Protein AF-A0A0C1HHH8-F1 (afdb_monomer)

Nearest PDB structures (foldseek):
  6yx5-assembly1_B  TM=6.871E-01  e=3.530E-04  Legionella pneumophila
  6m6u-assembly1_I  TM=4.914E-01  e=7.903E+00  Shewanella oneidensis MR-1
  1ylm-assembly1_B  TM=3.741E-01  e=4.665E+00  Bacillus subtilis subsp. subtilis str. 168

Foldseek 3Di:
DKWWDCVLQVLDAQLDATADFAADADDDPVLLVVVVVVQVVVQVVQVVVQQDFPLLALDPVCLVVVNDDPDGFNGYHHWGLNDPLPTQNGQCRNVPQDGRRYHLLQLLCCLQADPVRHHNCVVRVCSNLGSLRIGDDDDDVVRVVSNNVNNVVQQQPDDPDPDGSLLCVLQPRCVVVLLVQAPLPLVDLVLFQDWDQLCRPQNVVLVSLLSSLCSVVVPPRNHSLVSLVVCCVVLLADPLLSVLSVLSNVLSSVLQNVQCVLSVHNGGTEGLDCAVVVVPPVVVVSVHHYDDPVNLVVVLSSQQQVNLVSVLSVCCSVPPSCSRNPDSSGDPQLQSQLSSCRSSVNNVSSVVSVVVNCVVPVVPVPRPD

Secondary structure (DSSP, 8-state):
-EEEHHHHTT---TT-EE-EEEE-SS--HHHHHHHHHHHHHHHHHHHTTT-S-GGGGT-HHHHTTT----SS---SEEPPSSSTTT---STTTTSSS--SEE-HHHHHHTTSB-TTS-BGGGT-SSHHHHHTSEEE-SS-HHHHHHHHHHHHHHHTSEETTTEEHHHHHHHTTTHHHHHHHT---TT-GGGTTPPEEIIIIIIHHHHHHHHHHHHHTT----SHHHHHHHHHHTTSS-HHHHHHHHHHHHHHHHHHHHHHHHHTSS--EEESSTTTTT---HHHHHHTEEPPHHHHHHHHHHHHHHHHHHHHHHHHHTT-TTHHHH--S----HHHHHHHHHHTT-HHHHHHHHHHHHHH-TT-TTTT-

pLDDT: mean 92.24, std 8.14, range [39.5, 98.56]

Mean predicted aligned error: 5.07 Å

Radius of gyration: 22.56 Å; Cα contacts (8 Å, |Δi|>4): 556; chains: 1; bounding box: 64×51×61 Å

Sequence (369 aa):
MIGFGSLAREEMTPYSDLEFGILVQDDNPINKKYFRNLTNLLHLKIINLGETILPALNIPCLKAIDFFDGITPRGFAFDGAGVEGKGCKTPLGNGKTFELIQTPEQMAQYLGKDEKGQWWHKKDPHLPIELLNFTHLLGNFELTKAYDENIQEVLNMSYQENLDLRQYLAKQHLVPADMEAFNPRMSDLERQGMLFKVKNDFYRFPHLALDRLALLKKVAATNTFTRIDKLSELKIITKEATERLKEWMSLVLFMRLKTYSHYQAQQEMMNPLLKPFGFEDPGLIKKQFALDHTTLKLIKKIYRIFIPFHQSIHEFLAGNEDILKSSDLEDNSPETRGDIHQRLFQHKKAEKWYLLAEQENPQNAGILN

Structure (mmCIF, N/CA/C/O backbone):
data_AF-A0A0C1HHH8-F1
#
_entry.id   AF-A0A0C1HHH8-F1
#
loop_
_atom_site.group_PDB
_atom_site.id
_atom_site.type_symbol
_atom_site.label_atom_id
_atom_site.label_alt_id
_atom_site.label_comp_id
_atom_site.label_asym_id
_atom_site.label_entity_id
_atom_site.label_seq_id
_atom_site.pdbx_PDB_ins_code
_atom_site.Cartn_x
_atom_site.Cartn_y
_atom_site.Cartn_z
_atom_site.occupancy
_atom_site.B_iso_or_equiv
_atom_site.auth_seq_id
_atom_site.auth_comp_id
_atom_site.auth_asy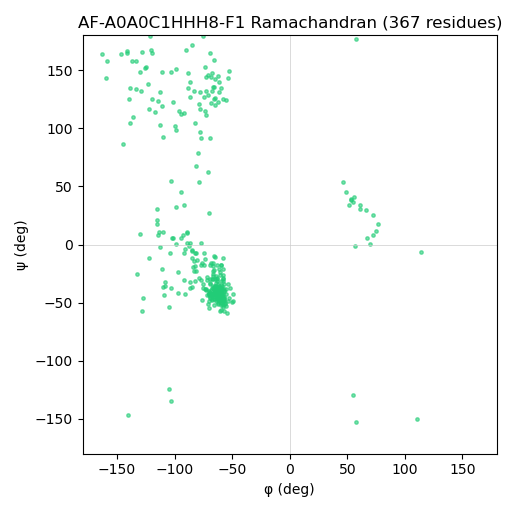m_id
_atom_site.auth_atom_id
_atom_site.pdbx_PDB_model_num
ATOM 1 N N . MET A 1 1 ? -18.077 6.425 10.220 1.00 96.88 1 MET A N 1
ATOM 2 C CA . MET A 1 1 ? -17.396 5.429 9.370 1.00 96.88 1 MET A CA 1
ATOM 3 C C . MET A 1 1 ? -16.174 6.089 8.773 1.00 96.88 1 MET A C 1
ATOM 5 O O . MET A 1 1 ? -16.296 7.188 8.238 1.00 96.88 1 MET A O 1
ATOM 9 N N . ILE A 1 2 ? -15.031 5.429 8.885 1.00 97.88 2 ILE A N 1
ATOM 10 C CA . ILE A 1 2 ? -13.754 5.864 8.315 1.00 97.88 2 ILE A CA 1
ATOM 11 C C . ILE A 1 2 ? -13.233 4.758 7.397 1.00 97.88 2 ILE A C 1
ATOM 13 O O . ILE A 1 2 ? -13.397 3.586 7.718 1.00 97.88 2 ILE A O 1
ATOM 17 N N . GLY A 1 3 ? -12.690 5.114 6.239 1.00 96.94 3 GLY A N 1
ATOM 18 C CA . GLY A 1 3 ? -12.144 4.180 5.254 1.00 96.94 3 GLY A CA 1
ATOM 19 C C . GLY A 1 3 ? -10.633 4.091 5.371 1.00 96.94 3 GLY A C 1
ATOM 20 O O . GLY A 1 3 ? -10.014 5.081 5.748 1.00 96.94 3 GLY A O 1
ATOM 21 N N . PHE A 1 4 ? -10.050 2.947 5.022 1.00 95.94 4 PHE A N 1
ATOM 22 C CA . PHE A 1 4 ? -8.608 2.699 5.101 1.00 95.94 4 PHE A CA 1
ATOM 23 C C . PHE A 1 4 ? -8.008 2.340 3.736 1.00 95.94 4 PHE A C 1
ATOM 25 O O . PHE A 1 4 ? -8.689 2.312 2.706 1.00 95.94 4 PHE A O 1
ATOM 32 N N . GLY A 1 5 ? -6.694 2.119 3.729 1.00 92.56 5 GLY A N 1
ATOM 33 C CA . GLY A 1 5 ? -5.960 1.561 2.599 1.00 92.56 5 GLY A CA 1
ATOM 34 C C . GLY A 1 5 ? -6.154 2.314 1.284 1.00 92.56 5 GLY A C 1
ATOM 35 O O . GLY A 1 5 ? -5.943 3.525 1.218 1.00 92.56 5 GLY A O 1
ATOM 36 N N . SER A 1 6 ? -6.482 1.596 0.202 1.00 93.81 6 SER A N 1
ATOM 37 C CA . SER A 1 6 ? -6.554 2.227 -1.132 1.00 93.81 6 SER A CA 1
ATOM 38 C C . SER A 1 6 ? -7.687 3.248 -1.253 1.00 93.81 6 SER A C 1
ATOM 40 O O . SER A 1 6 ? -7.570 4.187 -2.036 1.00 93.81 6 SER A O 1
ATOM 42 N N . LEU A 1 7 ? -8.740 3.108 -0.444 1.00 94.69 7 LEU A N 1
ATOM 43 C CA . LEU A 1 7 ? -9.827 4.077 -0.368 1.00 94.69 7 LEU A CA 1
ATOM 44 C C . LEU A 1 7 ? -9.353 5.383 0.282 1.00 94.69 7 LEU A C 1
ATOM 46 O O . LEU A 1 7 ? -9.589 6.453 -0.270 1.00 94.69 7 LEU A O 1
ATOM 50 N N . ALA A 1 8 ? -8.620 5.299 1.396 1.00 95.12 8 ALA A N 1
ATOM 51 C CA . ALA A 1 8 ? -8.073 6.473 2.083 1.00 95.12 8 ALA A CA 1
ATOM 52 C C . ALA A 1 8 ? -7.054 7.258 1.244 1.00 95.12 8 ALA A C 1
ATOM 54 O O . ALA A 1 8 ? -6.961 8.478 1.366 1.00 95.12 8 ALA A O 1
ATOM 55 N N . ARG A 1 9 ? -6.307 6.561 0.381 1.00 94.38 9 ARG A N 1
ATOM 56 C CA . ARG A 1 9 ? -5.318 7.173 -0.519 1.00 94.38 9 ARG A CA 1
ATOM 57 C C . ARG A 1 9 ? -5.897 7.701 -1.829 1.00 94.38 9 ARG A C 1
ATOM 59 O O . ARG A 1 9 ? -5.146 8.300 -2.591 1.00 94.38 9 ARG A O 1
ATOM 66 N N . GLU A 1 10 ? -7.183 7.465 -2.098 1.00 94.06 10 GLU A N 1
ATOM 67 C CA . GLU A 1 10 ? -7.828 7.749 -3.391 1.00 94.06 10 GLU A CA 1
ATOM 68 C C . GLU A 1 10 ? -7.207 6.958 -4.564 1.00 94.06 10 GLU A C 1
ATOM 70 O O . GLU A 1 10 ? -7.138 7.407 -5.704 1.00 94.06 10 GLU A O 1
ATOM 75 N N . GLU A 1 11 ? -6.766 5.731 -4.284 1.00 95.31 11 GLU A N 1
ATOM 76 C CA . GLU A 1 11 ? -6.113 4.805 -5.225 1.00 95.31 11 GLU A CA 1
ATOM 77 C C . GLU A 1 11 ? -6.959 3.542 -5.466 1.00 95.31 11 GLU A C 1
ATOM 79 O O . GLU A 1 11 ? -6.462 2.483 -5.885 1.00 95.31 11 GLU A O 1
ATOM 84 N N . MET A 1 12 ? -8.243 3.625 -5.119 1.00 93.69 12 MET A N 1
ATOM 85 C CA . MET A 1 12 ? -9.195 2.534 -5.245 1.00 93.69 12 MET A CA 1
ATOM 86 C C . MET A 1 12 ? -9.519 2.268 -6.720 1.00 93.69 12 MET A C 1
ATOM 88 O O . MET A 1 12 ? -9.578 3.172 -7.549 1.00 93.69 12 MET A O 1
ATOM 92 N N . THR A 1 13 ? -9.748 1.000 -7.046 1.00 93.88 13 THR A N 1
ATOM 93 C CA . THR A 1 13 ? -10.249 0.560 -8.354 1.00 93.88 13 THR A CA 1
ATOM 94 C C . THR A 1 13 ? -11.577 -0.175 -8.151 1.00 93.88 13 THR A C 1
ATOM 96 O O . THR A 1 13 ? -11.857 -0.568 -7.017 1.00 93.88 13 THR A O 1
ATOM 99 N N . PRO A 1 14 ? -12.360 -0.462 -9.207 1.00 92.56 14 PRO A N 1
ATOM 100 C CA . PRO A 1 14 ? -13.542 -1.325 -9.086 1.00 92.56 14 PRO A CA 1
ATOM 101 C C . PRO A 1 14 ? -13.254 -2.740 -8.549 1.00 92.56 14 PRO A C 1
ATOM 103 O O . PRO A 1 14 ? -14.178 -3.455 -8.199 1.00 92.56 14 PRO A O 1
ATOM 106 N N . TYR A 1 15 ? -11.979 -3.136 -8.477 1.00 93.56 15 TYR A N 1
ATOM 107 C CA . TYR A 1 15 ? -11.504 -4.449 -8.027 1.00 93.56 15 TYR A CA 1
ATOM 108 C C . TYR A 1 15 ? -10.666 -4.347 -6.740 1.00 93.56 15 TYR A C 1
ATOM 110 O O . TYR A 1 15 ? -9.782 -5.166 -6.484 1.00 93.56 15 TYR A O 1
ATOM 118 N N . SER A 1 16 ? -10.830 -3.256 -5.990 1.00 91.88 16 SER A N 1
ATOM 119 C CA . SER A 1 16 ? -10.190 -3.080 -4.689 1.00 91.88 16 SER A CA 1
ATOM 120 C C . SER A 1 16 ? -11.058 -3.652 -3.577 1.00 91.88 16 SER A C 1
ATOM 122 O O . SER A 1 16 ? -12.283 -3.544 -3.617 1.00 91.88 16 SER A O 1
ATOM 124 N N . ASP A 1 17 ? -10.389 -4.151 -2.545 1.00 92.19 17 ASP A N 1
ATOM 125 C CA . ASP A 1 17 ? -11.028 -4.503 -1.287 1.00 92.19 17 ASP A CA 1
ATOM 126 C C . ASP A 1 17 ? -11.521 -3.233 -0.563 1.00 92.19 17 ASP A C 1
ATOM 128 O O . ASP A 1 17 ? -10.890 -2.169 -0.625 1.00 92.19 17 ASP A O 1
ATOM 132 N N . LEU A 1 18 ? -12.663 -3.343 0.113 1.00 92.62 18 LEU A N 1
ATOM 133 C CA . LEU A 1 18 ? -13.248 -2.321 0.966 1.00 92.62 18 LEU A CA 1
ATOM 134 C C . LEU A 1 18 ? -12.764 -2.527 2.402 1.00 92.62 18 LEU A C 1
ATOM 136 O O . LEU A 1 18 ? -13.131 -3.495 3.072 1.00 92.62 18 LEU A O 1
ATOM 140 N N . GLU A 1 19 ? -11.977 -1.569 2.878 1.00 95.06 19 GLU A N 1
ATOM 141 C CA . GLU A 1 19 ? -11.428 -1.528 4.232 1.00 95.06 19 GLU A CA 1
ATOM 142 C C . GLU A 1 19 ? -12.022 -0.325 4.967 1.00 95.06 19 GLU A C 1
ATOM 144 O O . GLU A 1 19 ? -11.931 0.812 4.491 1.00 95.06 19 GLU A O 1
ATOM 149 N N . PHE A 1 20 ? -12.664 -0.554 6.113 1.00 96.75 20 PHE A N 1
ATOM 150 C CA . PHE A 1 20 ? -13.295 0.519 6.878 1.00 96.75 20 PHE A CA 1
ATOM 151 C C . PHE A 1 20 ? -13.505 0.160 8.353 1.00 96.75 20 PHE A C 1
ATOM 153 O O . PHE A 1 20 ? -13.577 -1.006 8.739 1.00 96.75 20 PHE A O 1
ATOM 160 N N . GLY A 1 21 ? -13.641 1.200 9.170 1.00 97.56 21 GLY A N 1
ATOM 161 C CA . GLY A 1 21 ? -13.945 1.137 10.592 1.00 97.56 21 GLY A CA 1
ATOM 162 C C . GLY A 1 21 ? -15.121 2.036 10.964 1.00 97.56 21 GLY A C 1
ATOM 163 O O . GLY A 1 21 ? -15.563 2.914 10.209 1.00 97.56 21 GLY A O 1
ATOM 164 N N . ILE A 1 22 ? -15.651 1.822 12.160 1.00 98.44 22 ILE A N 1
ATOM 165 C CA . ILE A 1 22 ? -16.764 2.569 12.731 1.00 98.44 22 ILE A CA 1
ATOM 166 C C . ILE A 1 22 ? -16.296 3.182 14.045 1.00 98.44 22 ILE A C 1
ATOM 168 O O . ILE A 1 22 ? -15.978 2.475 14.995 1.00 98.44 22 ILE A O 1
ATOM 172 N N . LEU A 1 23 ? -16.289 4.511 14.086 1.00 98.56 23 LEU A N 1
ATOM 173 C CA . LEU A 1 23 ? -16.090 5.259 15.316 1.00 98.56 23 LEU A CA 1
ATOM 174 C C . LEU A 1 23 ? -17.442 5.440 16.009 1.00 98.56 23 LEU A C 1
ATOM 176 O O . LEU A 1 23 ? -18.391 5.914 15.377 1.00 98.56 23 LEU A O 1
ATOM 180 N N . VAL A 1 24 ? -17.528 5.053 17.278 1.00 98.06 24 VAL A N 1
ATOM 181 C CA . VAL A 1 24 ? -18.702 5.254 18.138 1.00 98.06 24 VAL A CA 1
ATOM 182 C C . VAL A 1 24 ? -18.378 6.272 19.224 1.00 98.06 24 VAL A C 1
ATOM 184 O O . VAL A 1 24 ? -17.237 6.370 19.656 1.00 98.06 24 VAL A O 1
ATOM 187 N N . GLN A 1 25 ? -19.367 7.047 19.661 1.00 97.00 25 GLN A N 1
ATOM 188 C CA . GLN A 1 25 ? -19.166 7.987 20.765 1.00 97.00 25 GLN A CA 1
ATOM 189 C C . GLN A 1 25 ? -18.981 7.239 22.090 1.00 97.00 25 GLN A C 1
ATOM 191 O O . GLN A 1 25 ? -18.004 7.471 22.792 1.00 97.00 25 GLN A O 1
ATOM 196 N N . ASP A 1 26 ? -19.879 6.289 22.360 1.00 95.44 26 ASP A N 1
ATOM 197 C CA . ASP A 1 26 ? -19.870 5.488 23.580 1.00 95.44 26 ASP A CA 1
ATOM 198 C C . ASP A 1 26 ? -19.726 4.005 23.244 1.00 95.44 26 ASP A C 1
ATOM 200 O O . ASP A 1 26 ? -20.546 3.437 22.501 1.00 95.44 26 ASP A O 1
ATOM 204 N N . ASP A 1 27 ? -18.719 3.368 23.840 1.00 94.62 27 ASP A N 1
ATOM 205 C CA . ASP A 1 27 ? -18.564 1.918 23.809 1.00 94.62 27 ASP A CA 1
ATOM 206 C C . ASP A 1 27 ? -19.516 1.270 24.819 1.00 94.62 27 ASP A C 1
ATOM 208 O O . ASP A 1 27 ? -19.254 1.193 26.019 1.00 94.62 27 ASP A O 1
ATOM 212 N N . ASN A 1 28 ? -20.667 0.821 24.322 1.00 96.31 28 ASN A N 1
ATOM 213 C CA . ASN A 1 28 ? -21.607 0.034 25.102 1.00 96.31 28 ASN A CA 1
ATOM 214 C C . ASN A 1 28 ? -22.161 -1.146 24.285 1.00 96.31 28 ASN A C 1
ATOM 216 O O . ASN A 1 28 ? -22.183 -1.104 23.046 1.00 96.31 28 ASN A O 1
ATOM 220 N N . PRO A 1 29 ? -22.671 -2.200 24.955 1.00 96.81 29 PRO A N 1
ATOM 221 C CA . PRO A 1 29 ? -23.151 -3.402 24.277 1.00 96.81 29 PRO A CA 1
ATOM 222 C C . PRO A 1 29 ? -24.267 -3.154 23.252 1.00 96.81 29 PRO A C 1
ATOM 224 O O . PRO A 1 29 ? -24.362 -3.892 22.270 1.00 96.81 29 PRO A O 1
ATOM 227 N N . ILE A 1 30 ? -25.102 -2.127 23.453 1.00 97.38 30 ILE A N 1
ATOM 228 C CA . ILE A 1 30 ? -26.217 -1.793 22.556 1.00 97.38 30 ILE A CA 1
ATOM 229 C C . ILE A 1 30 ? -25.668 -1.219 21.244 1.00 97.38 30 ILE A C 1
ATOM 231 O O . ILE A 1 30 ? -25.981 -1.743 20.171 1.00 97.38 30 ILE A O 1
ATOM 235 N N . ASN A 1 31 ? -24.789 -0.217 21.329 1.00 95.69 31 ASN A N 1
ATOM 236 C CA . ASN A 1 31 ? -24.134 0.401 20.174 1.00 95.69 31 ASN A CA 1
ATOM 237 C C . ASN A 1 31 ? -23.304 -0.622 19.391 1.00 95.69 31 ASN A C 1
ATOM 239 O O . ASN A 1 31 ? -23.452 -0.746 18.173 1.00 95.69 31 ASN A O 1
ATOM 243 N N . LYS A 1 32 ? -22.485 -1.422 20.087 1.00 96.12 32 LYS A N 1
ATOM 244 C CA . LYS A 1 32 ? -21.687 -2.493 19.470 1.00 96.12 32 LYS A CA 1
ATOM 245 C C . LYS A 1 32 ? -22.573 -3.488 18.724 1.00 96.12 32 LYS A C 1
ATOM 247 O O . LYS A 1 32 ? -22.307 -3.799 17.566 1.00 96.12 32 LYS A O 1
ATOM 252 N N . LYS A 1 33 ? -23.658 -3.965 19.346 1.00 97.62 33 LYS A N 1
ATOM 253 C CA . LYS A 1 33 ? -24.594 -4.903 18.704 1.00 97.62 33 LYS A CA 1
ATOM 254 C C . LYS A 1 33 ? -25.243 -4.297 17.460 1.00 97.62 33 LYS A C 1
ATOM 256 O O . LYS A 1 33 ? -25.333 -4.979 16.441 1.00 97.62 33 LYS A O 1
ATOM 261 N N . TYR A 1 34 ? -25.659 -3.033 17.522 1.00 97.81 34 TYR A N 1
ATOM 262 C CA . TYR A 1 34 ? -26.221 -2.329 16.371 1.00 97.81 34 TYR A CA 1
ATOM 263 C C . TYR A 1 34 ? -25.236 -2.296 15.195 1.00 97.81 34 TYR A C 1
ATOM 265 O O . TYR A 1 34 ? -25.570 -2.745 14.098 1.00 97.81 34 TYR A O 1
ATOM 273 N N . PHE A 1 35 ? -24.000 -1.845 15.425 1.00 97.81 35 PHE A N 1
ATOM 274 C CA . PHE A 1 35 ? -23.009 -1.715 14.356 1.00 97.81 35 PHE A CA 1
ATOM 275 C C . PHE A 1 35 ? -22.465 -3.056 13.854 1.00 97.81 35 PHE A C 1
ATOM 277 O O . PHE A 1 35 ? -22.192 -3.181 12.660 1.00 97.81 35 PHE A O 1
ATOM 284 N N . ARG A 1 36 ? -22.394 -4.092 14.700 1.00 97.75 36 ARG A N 1
ATOM 285 C CA . ARG A 1 36 ? -22.124 -5.473 14.260 1.00 97.75 36 ARG A CA 1
ATOM 286 C C . ARG A 1 36 ? -23.211 -5.971 13.314 1.00 97.75 36 ARG A C 1
ATOM 288 O O . ARG A 1 36 ? -22.901 -6.481 12.243 1.00 97.75 36 ARG A O 1
ATOM 295 N N . ASN A 1 37 ? -24.481 -5.773 13.669 1.00 98.06 37 ASN A N 1
ATOM 296 C CA . ASN A 1 37 ? -25.606 -6.168 12.821 1.00 98.06 37 ASN A CA 1
ATOM 297 C C . ASN A 1 37 ? -25.612 -5.403 11.494 1.00 98.06 37 ASN A C 1
ATOM 299 O O . ASN A 1 37 ? -25.771 -6.017 10.442 1.00 98.06 37 ASN A O 1
ATOM 303 N N . LEU A 1 38 ? -25.382 -4.087 11.530 1.00 97.00 38 LEU A N 1
ATOM 304 C CA . LEU A 1 38 ? -25.230 -3.280 10.320 1.00 97.00 38 LEU A CA 1
ATOM 305 C C . LEU A 1 38 ? -24.095 -3.813 9.440 1.00 97.00 38 LEU A C 1
ATOM 307 O O . LEU A 1 38 ? -24.283 -3.996 8.241 1.00 97.00 38 LEU A O 1
ATOM 311 N N . THR A 1 39 ? -22.939 -4.107 10.033 1.00 96.38 39 THR A N 1
ATOM 312 C CA . THR A 1 39 ? -21.780 -4.625 9.298 1.00 96.38 39 THR A CA 1
ATOM 313 C C . THR A 1 39 ? -22.079 -5.989 8.680 1.00 96.38 39 THR A C 1
ATOM 315 O O . THR A 1 39 ? -21.796 -6.187 7.504 1.00 96.38 39 THR A O 1
ATOM 318 N N . ASN A 1 40 ? -22.746 -6.894 9.401 1.00 95.56 40 ASN A N 1
ATOM 319 C CA . ASN A 1 40 ? -23.192 -8.177 8.849 1.00 95.56 40 ASN A CA 1
ATOM 320 C C . ASN A 1 40 ? -24.125 -7.992 7.641 1.00 95.56 40 ASN A C 1
ATOM 322 O O . ASN A 1 40 ? -23.963 -8.665 6.625 1.00 95.56 40 ASN A O 1
ATOM 326 N N . LEU A 1 41 ? -25.074 -7.052 7.712 1.00 96.88 41 LEU A N 1
ATOM 327 C CA . LEU A 1 41 ? -25.961 -6.740 6.586 1.00 96.88 41 LEU A CA 1
ATOM 328 C C . LEU A 1 41 ? -25.192 -6.162 5.388 1.00 96.88 41 LEU A C 1
ATOM 330 O O . LEU A 1 41 ? -25.505 -6.499 4.246 1.00 96.88 41 LEU A O 1
ATOM 334 N N . LEU A 1 42 ? -24.180 -5.323 5.630 1.00 95.31 42 LEU A N 1
ATOM 335 C CA . LEU A 1 42 ? -23.298 -4.814 4.577 1.00 95.31 42 LEU A CA 1
ATOM 336 C C . LEU A 1 42 ? -22.485 -5.945 3.935 1.00 95.31 42 LEU A C 1
ATOM 338 O O . LEU A 1 42 ? -22.460 -6.030 2.710 1.00 95.31 42 LEU A O 1
ATOM 342 N N . HIS A 1 43 ? -21.902 -6.849 4.730 1.00 93.50 43 HIS A N 1
ATOM 343 C CA . HIS A 1 43 ? -21.224 -8.055 4.236 1.00 93.50 43 HIS A CA 1
ATOM 344 C C . HIS A 1 43 ? -22.127 -8.874 3.317 1.00 93.50 43 HIS A C 1
ATOM 346 O O . HIS A 1 43 ? -21.722 -9.185 2.201 1.00 93.50 43 HIS A O 1
ATOM 352 N N . LEU A 1 44 ? -23.372 -9.144 3.722 1.00 94.38 44 LEU A N 1
ATOM 353 C CA . LEU A 1 44 ? -24.330 -9.862 2.876 1.00 94.38 44 LEU A CA 1
ATOM 354 C C . LEU A 1 44 ? -24.612 -9.128 1.557 1.00 94.38 44 LEU A C 1
ATOM 356 O O . LEU A 1 44 ? -24.675 -9.763 0.508 1.00 94.38 44 LEU A O 1
ATOM 360 N N . LYS A 1 45 ? -24.746 -7.795 1.580 1.00 95.50 45 LYS A N 1
ATOM 361 C CA . LYS A 1 45 ? -24.952 -7.006 0.355 1.00 95.50 45 LYS A CA 1
ATOM 362 C C . LYS A 1 45 ? -23.762 -7.071 -0.599 1.00 95.50 45 LYS A C 1
ATOM 364 O O . LYS A 1 45 ? -23.986 -7.219 -1.794 1.00 95.50 45 LYS A O 1
ATOM 369 N N . ILE A 1 46 ? -22.536 -6.968 -0.087 1.00 94.56 46 ILE A N 1
ATOM 370 C CA . ILE A 1 46 ? -21.322 -7.032 -0.913 1.00 94.56 46 ILE A CA 1
ATOM 371 C C . ILE A 1 46 ? -21.099 -8.444 -1.459 1.00 94.56 46 ILE A C 1
ATOM 373 O O . ILE A 1 46 ? -20.849 -8.600 -2.648 1.00 94.56 46 ILE A O 1
ATOM 377 N N . ILE A 1 47 ? -21.286 -9.481 -0.639 1.00 93.94 47 ILE A N 1
ATOM 378 C CA . ILE A 1 47 ? -21.198 -10.878 -1.091 1.00 93.94 47 ILE A CA 1
ATOM 379 C C . ILE A 1 47 ? -22.214 -11.154 -2.212 1.00 93.94 47 ILE A C 1
ATOM 381 O O . ILE A 1 47 ? -21.879 -11.814 -3.194 1.00 93.94 47 ILE A O 1
ATOM 385 N N . ASN A 1 48 ? -23.426 -10.593 -2.121 1.00 94.56 48 ASN A N 1
ATOM 386 C CA . ASN A 1 48 ? -24.466 -10.738 -3.145 1.00 94.56 48 ASN A CA 1
ATOM 387 C C . ASN A 1 48 ? -24.127 -10.091 -4.499 1.00 94.56 48 ASN A C 1
ATOM 389 O O . ASN A 1 48 ? -24.843 -10.347 -5.466 1.00 94.56 48 ASN A O 1
ATOM 393 N N . LEU A 1 49 ? -23.058 -9.292 -4.605 1.00 94.50 49 LEU A N 1
ATOM 394 C CA . LEU A 1 49 ? -22.543 -8.841 -5.904 1.00 94.50 49 LEU A CA 1
ATOM 395 C C . LEU A 1 49 ? -21.925 -9.993 -6.711 1.00 94.50 49 LEU A C 1
ATOM 397 O O . LEU A 1 49 ? -21.746 -9.863 -7.916 1.00 94.50 49 LEU A O 1
ATOM 401 N N . GLY A 1 50 ? -21.624 -11.128 -6.066 1.00 94.31 50 GLY A N 1
ATOM 402 C CA . GLY A 1 50 ? -21.040 -12.296 -6.723 1.00 94.31 50 GLY A CA 1
ATOM 403 C C . GLY A 1 50 ? -19.547 -12.150 -7.019 1.00 94.31 50 GLY A C 1
ATOM 404 O O . GLY A 1 50 ? -19.024 -12.893 -7.841 1.00 94.31 50 GLY A O 1
ATOM 405 N N . GLU A 1 51 ? -18.870 -11.204 -6.361 1.00 94.69 51 GLU A N 1
ATOM 406 C CA . GLU A 1 51 ? -17.464 -10.857 -6.618 1.00 94.69 51 GLU A CA 1
ATOM 407 C C . GLU A 1 51 ? -16.504 -11.210 -5.459 1.00 94.69 51 GLU A C 1
ATOM 409 O O . GLU A 1 51 ? -15.289 -11.013 -5.535 1.00 94.69 51 GLU A O 1
ATOM 414 N N . THR A 1 52 ? -17.037 -11.733 -4.350 1.00 93.94 52 THR A N 1
ATOM 415 C CA . THR A 1 52 ? -16.248 -12.139 -3.177 1.00 93.94 52 THR A CA 1
ATOM 416 C C . THR A 1 52 ? -15.925 -13.626 -3.249 1.00 93.94 52 THR A C 1
ATOM 418 O O . THR A 1 52 ? -16.813 -14.461 -3.089 1.00 93.94 52 THR A O 1
ATOM 421 N N . ILE A 1 53 ? -14.648 -13.964 -3.438 1.00 92.62 53 ILE A N 1
ATOM 422 C CA . ILE A 1 53 ? -14.192 -15.360 -3.454 1.00 92.62 53 ILE A CA 1
ATOM 423 C C . ILE A 1 53 ? -14.465 -16.046 -2.105 1.00 92.62 53 ILE A C 1
ATOM 425 O O . ILE A 1 53 ? -14.228 -15.468 -1.040 1.00 92.62 53 ILE A O 1
ATOM 429 N N . LEU A 1 54 ? -14.906 -17.305 -2.123 1.00 91.56 54 LEU A N 1
ATOM 430 C CA . LEU A 1 54 ? -15.256 -18.025 -0.888 1.00 91.56 54 LEU A CA 1
ATOM 431 C C . LEU A 1 54 ? -14.099 -18.164 0.124 1.00 91.56 54 LEU A C 1
ATOM 433 O O . LEU A 1 54 ? -14.353 -18.024 1.326 1.00 91.56 54 LEU A O 1
ATOM 437 N N . PRO A 1 55 ? -12.831 -18.378 -0.294 1.00 90.44 55 PRO A N 1
ATOM 438 C CA . PRO A 1 55 ? -11.704 -18.427 0.635 1.00 90.44 55 PRO A CA 1
ATOM 439 C C . PRO A 1 55 ? -11.532 -17.149 1.465 1.00 90.44 55 PRO A C 1
ATOM 441 O O . PRO A 1 55 ? -11.078 -17.219 2.606 1.00 90.44 55 PRO A O 1
ATOM 444 N N . ALA A 1 56 ? -11.944 -15.984 0.947 1.00 90.00 56 ALA A N 1
ATOM 445 C CA . ALA A 1 56 ? -11.863 -14.721 1.679 1.00 90.00 56 ALA A CA 1
ATOM 446 C C . ALA A 1 56 ? -12.790 -14.686 2.906 1.00 90.00 56 ALA A C 1
ATOM 448 O O . ALA A 1 56 ? -12.552 -13.904 3.820 1.00 90.00 56 ALA A O 1
ATOM 449 N N . LEU A 1 57 ? -13.801 -15.554 2.977 1.00 89.25 57 LEU A N 1
ATOM 450 C CA . LEU A 1 57 ? -14.747 -15.619 4.094 1.00 89.25 57 LEU A CA 1
ATOM 451 C C . LEU A 1 57 ? -14.249 -16.476 5.271 1.00 89.25 57 LEU A C 1
ATOM 453 O O . LEU A 1 57 ? -14.917 -16.531 6.300 1.00 89.25 57 LEU A O 1
ATOM 457 N N . ASN A 1 58 ? -13.094 -17.146 5.138 1.00 88.56 58 ASN A N 1
ATOM 458 C CA . ASN A 1 58 ? -12.498 -17.998 6.179 1.00 88.56 58 ASN A CA 1
ATOM 459 C C . ASN A 1 58 ? -13.457 -19.077 6.724 1.00 88.56 58 ASN A C 1
ATOM 461 O O . ASN A 1 58 ? -13.492 -19.362 7.923 1.00 88.56 58 ASN A O 1
ATOM 465 N N . ILE A 1 59 ? -14.261 -19.676 5.841 1.00 89.88 59 ILE A N 1
ATOM 466 C CA . ILE A 1 59 ? -15.226 -20.718 6.210 1.00 89.88 59 ILE A CA 1
ATOM 467 C C . ILE A 1 59 ? -14.452 -21.983 6.632 1.00 89.88 59 ILE A C 1
ATOM 469 O O . ILE A 1 59 ? -13.705 -22.522 5.809 1.00 89.88 59 ILE A O 1
ATOM 473 N N . PRO A 1 60 ? -14.632 -22.507 7.865 1.00 90.69 60 PRO A N 1
ATOM 474 C CA . PRO A 1 60 ? -13.794 -23.586 8.395 1.00 90.69 60 PRO A CA 1
ATOM 475 C C . PRO A 1 60 ? -13.735 -24.843 7.522 1.00 90.69 60 PRO A C 1
ATOM 477 O O . PRO A 1 60 ? -12.654 -25.385 7.313 1.00 90.69 60 PRO A O 1
ATOM 480 N N . CYS A 1 61 ? -14.870 -25.292 6.976 1.00 93.00 61 CYS A N 1
ATOM 481 C CA . CYS A 1 61 ? -14.905 -26.492 6.138 1.00 93.00 61 CYS A CA 1
ATOM 482 C C . CYS A 1 61 ? -14.202 -26.302 4.786 1.00 93.00 61 CYS A C 1
ATOM 484 O O . CYS A 1 61 ? -13.585 -27.243 4.303 1.00 93.00 61 CYS A O 1
ATOM 486 N N . LEU A 1 62 ? -14.242 -25.096 4.207 1.00 92.00 62 LEU A N 1
ATOM 487 C CA . LEU A 1 62 ? -13.519 -24.780 2.971 1.00 92.00 62 LEU A CA 1
ATOM 488 C C . LEU A 1 62 ? -12.017 -24.653 3.225 1.00 92.00 62 LEU A C 1
ATOM 490 O O . LEU A 1 62 ? -11.209 -25.111 2.422 1.00 92.00 62 LEU A O 1
ATOM 494 N N . LYS A 1 63 ? -11.642 -24.075 4.370 1.00 88.69 63 LYS A N 1
ATOM 495 C CA . LYS A 1 63 ? -10.245 -23.982 4.797 1.00 88.69 63 LYS A CA 1
ATOM 496 C C . LYS A 1 63 ? -9.634 -25.358 5.059 1.00 88.69 63 LYS A C 1
ATOM 498 O O . LYS A 1 63 ? -8.497 -25.589 4.683 1.00 88.69 63 LYS A O 1
ATOM 503 N N . ALA A 1 64 ? -10.385 -26.275 5.670 1.00 92.31 64 ALA A N 1
ATOM 504 C CA . ALA A 1 64 ? -9.908 -27.621 5.996 1.00 92.31 64 ALA A CA 1
ATOM 505 C C . ALA A 1 64 ? -9.544 -28.477 4.769 1.00 92.31 64 ALA A C 1
ATOM 507 O O . ALA A 1 64 ? -8.855 -29.481 4.921 1.00 92.31 64 ALA A O 1
ATOM 508 N N . ILE A 1 65 ? -10.018 -28.098 3.579 1.00 94.19 65 ILE A N 1
ATOM 509 C CA . ILE A 1 65 ? -9.762 -28.807 2.319 1.00 94.19 65 ILE A CA 1
ATOM 510 C C . ILE A 1 65 ? -8.910 -27.989 1.341 1.00 94.19 65 ILE A C 1
ATOM 512 O O . ILE A 1 65 ? -8.853 -28.339 0.165 1.00 94.19 65 ILE A O 1
ATOM 516 N N . ASP A 1 66 ? -8.321 -26.876 1.796 1.00 89.19 66 ASP A N 1
ATOM 517 C CA . ASP A 1 66 ? -7.574 -25.934 0.955 1.00 89.19 66 ASP A CA 1
ATOM 518 C C . ASP A 1 66 ? -8.345 -25.536 -0.320 1.00 89.19 66 ASP A C 1
ATOM 520 O O . ASP A 1 66 ? -7.812 -25.528 -1.431 1.00 89.19 66 ASP A O 1
ATOM 524 N N . PHE A 1 67 ? -9.640 -25.231 -0.165 1.00 92.50 67 PHE A N 1
ATOM 525 C CA . PHE A 1 67 ? -10.521 -24.935 -1.292 1.00 92.50 67 PHE A CA 1
ATOM 526 C C . PHE A 1 67 ? -9.994 -23.761 -2.127 1.00 92.50 67 PHE A C 1
ATOM 528 O O . PHE A 1 67 ? -9.808 -22.649 -1.625 1.00 92.50 67 PHE A O 1
ATOM 535 N N . PHE A 1 68 ? -9.825 -23.998 -3.428 1.00 89.31 68 PHE A N 1
ATOM 536 C CA . PHE A 1 68 ? -9.451 -22.976 -4.397 1.00 89.31 68 PHE A CA 1
ATOM 537 C C . PHE A 1 68 ? -10.674 -22.504 -5.188 1.00 89.31 68 PHE A C 1
ATOM 539 O O . PHE A 1 68 ? -11.329 -23.294 -5.868 1.00 89.31 68 PHE A O 1
ATOM 546 N N . ASP A 1 69 ? -10.947 -21.200 -5.138 1.00 90.81 69 ASP A N 1
ATOM 547 C CA . ASP A 1 69 ? -12.002 -20.562 -5.925 1.00 90.81 69 ASP A CA 1
ATOM 548 C C . ASP A 1 69 ? -11.408 -19.892 -7.169 1.00 90.81 69 ASP A C 1
ATOM 550 O O . ASP A 1 69 ? -10.853 -18.794 -7.102 1.00 90.81 69 ASP A O 1
ATOM 554 N N . GLY A 1 70 ? -11.501 -20.588 -8.302 1.00 87.94 70 GLY A N 1
ATOM 555 C CA . GLY A 1 70 ? -11.079 -20.084 -9.611 1.00 87.94 70 GLY A CA 1
ATOM 556 C C . GLY A 1 70 ? -12.228 -19.590 -10.492 1.00 87.94 70 GLY A C 1
ATOM 557 O O . GLY A 1 70 ? -11.991 -19.314 -11.666 1.00 87.94 70 GLY A O 1
ATOM 558 N N . ILE A 1 71 ? -13.459 -19.550 -9.969 1.00 90.12 71 ILE A N 1
ATOM 559 C CA . ILE A 1 71 ? -14.671 -19.267 -10.754 1.00 90.12 71 ILE A CA 1
ATOM 560 C C . ILE A 1 71 ? -15.220 -17.887 -10.410 1.00 90.12 71 ILE A C 1
ATOM 562 O O . ILE A 1 71 ? -15.597 -17.141 -11.315 1.00 90.12 71 ILE A O 1
ATOM 566 N N . THR A 1 72 ? -15.266 -17.542 -9.123 1.00 92.00 72 THR A N 1
ATOM 567 C CA . THR A 1 72 ? -15.813 -16.262 -8.679 1.00 92.00 72 THR A CA 1
ATOM 568 C C . THR A 1 72 ? -14.927 -15.115 -9.182 1.00 92.00 72 THR A C 1
ATOM 570 O O . THR A 1 72 ? -13.717 -15.117 -8.917 1.00 92.00 72 THR A O 1
ATOM 573 N N . PRO A 1 73 ? -15.480 -14.124 -9.907 1.00 89.25 73 PRO A N 1
ATOM 574 C CA . PRO A 1 73 ? -14.711 -12.962 -10.332 1.00 89.25 73 PRO A CA 1
ATOM 575 C C . PRO A 1 73 ? -14.224 -12.218 -9.090 1.00 89.25 73 PRO A C 1
ATOM 577 O O . PRO A 1 73 ? 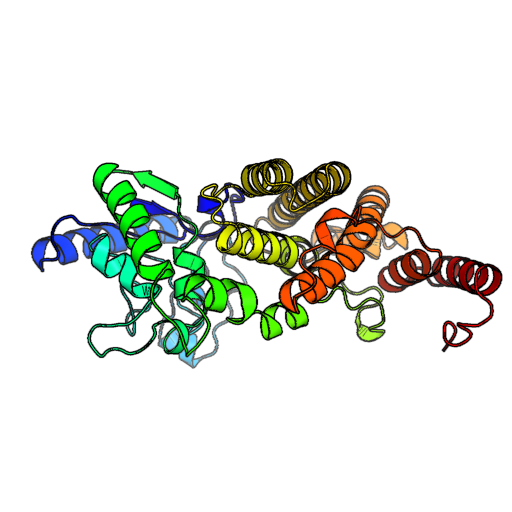-15.019 -11.829 -8.250 1.00 89.25 73 PRO A O 1
ATOM 580 N N . ARG A 1 74 ? -12.912 -12.032 -8.937 1.00 90.00 74 ARG A N 1
ATOM 581 C CA . ARG A 1 74 ? -12.341 -11.353 -7.764 1.00 90.00 74 ARG A CA 1
ATOM 582 C C . ARG A 1 74 ? -12.474 -9.834 -7.916 1.00 90.00 74 ARG A C 1
ATOM 584 O O . ARG A 1 74 ? -11.520 -9.184 -8.342 1.00 90.00 74 ARG A O 1
ATOM 591 N N . GLY A 1 75 ? -13.662 -9.303 -7.654 1.00 92.62 75 GLY A N 1
ATOM 592 C CA . GLY A 1 75 ? -14.021 -7.896 -7.855 1.00 92.62 75 GLY A CA 1
ATOM 593 C C . GLY A 1 75 ? -14.061 -7.085 -6.563 1.00 92.62 75 GLY A C 1
ATOM 594 O O . GLY A 1 75 ? -13.135 -7.154 -5.756 1.00 92.62 75 GLY A O 1
ATOM 595 N N . PHE A 1 76 ? -15.109 -6.285 -6.391 1.00 94.06 76 PHE A N 1
ATOM 596 C CA . PHE A 1 76 ? -15.341 -5.484 -5.198 1.00 94.06 76 PHE A CA 1
ATOM 597 C C . PHE A 1 76 ? -15.786 -6.375 -4.034 1.00 94.06 76 PHE A C 1
ATOM 599 O O . PHE A 1 76 ? -16.858 -6.985 -4.051 1.00 94.06 76 PHE A O 1
ATOM 606 N N . ALA A 1 77 ? -14.956 -6.445 -2.999 1.00 93.88 77 ALA A N 1
ATOM 607 C CA . ALA A 1 77 ? -15.170 -7.306 -1.843 1.00 93.88 77 ALA A CA 1
ATOM 608 C C . ALA A 1 77 ? -14.743 -6.599 -0.556 1.00 93.88 77 ALA A C 1
ATOM 610 O O . ALA A 1 77 ? -14.061 -5.581 -0.595 1.00 93.88 77 ALA A O 1
ATOM 611 N N . PHE A 1 78 ? -15.127 -7.130 0.602 1.00 92.75 78 PHE A N 1
ATOM 612 C CA . PHE A 1 78 ? -14.484 -6.735 1.857 1.00 92.75 78 PHE A CA 1
ATOM 613 C C . PHE A 1 78 ? -13.088 -7.339 1.958 1.00 92.75 78 PHE A C 1
ATOM 615 O O . PHE A 1 78 ? -12.845 -8.422 1.424 1.00 92.75 78 PHE A O 1
ATOM 622 N N . ASP A 1 79 ? -12.205 -6.673 2.702 1.00 89.06 79 ASP A N 1
ATOM 623 C CA . ASP A 1 79 ? -10.896 -7.237 3.016 1.00 89.06 79 ASP A CA 1
ATOM 624 C C . ASP A 1 79 ? -11.031 -8.611 3.693 1.00 89.06 79 ASP A C 1
ATOM 626 O O . ASP A 1 79 ? -11.745 -8.794 4.687 1.00 89.06 79 ASP A O 1
ATOM 630 N N . GLY A 1 80 ? -10.378 -9.599 3.085 1.00 85.50 80 GLY A N 1
ATOM 631 C CA . GLY A 1 80 ? -10.625 -11.010 3.335 1.00 85.50 80 GLY A CA 1
ATOM 632 C C . GLY A 1 80 ? -10.090 -11.486 4.683 1.00 85.50 80 GLY A C 1
ATOM 633 O O . GLY A 1 80 ? -8.999 -11.124 5.112 1.00 85.50 80 GLY A O 1
ATOM 634 N N . ALA A 1 81 ? -10.825 -12.399 5.312 1.00 84.19 81 ALA A N 1
ATOM 635 C CA . ALA A 1 81 ? -10.436 -13.074 6.546 1.00 84.19 81 ALA A CA 1
ATOM 636 C C . ALA A 1 81 ? -9.669 -14.388 6.340 1.00 84.19 81 ALA A C 1
ATOM 638 O O . ALA A 1 81 ? -9.246 -15.022 7.307 1.00 84.19 81 ALA A O 1
ATOM 639 N N . GLY A 1 82 ? -9.508 -14.826 5.087 1.00 70.69 82 GLY A N 1
ATOM 640 C CA . GLY A 1 82 ? -8.933 -16.132 4.746 1.00 70.69 82 GLY A CA 1
ATOM 641 C C . GLY A 1 82 ? -7.458 -16.308 5.121 1.00 70.69 82 GLY A C 1
ATOM 642 O O . GLY A 1 82 ? -7.005 -17.439 5.290 1.00 70.69 82 GLY A O 1
ATOM 643 N N . VAL A 1 83 ? -6.709 -15.211 5.282 1.00 75.12 83 VAL A N 1
ATOM 644 C CA . VAL A 1 83 ? -5.278 -15.244 5.612 1.00 75.12 83 VAL A CA 1
ATOM 645 C C . VAL A 1 83 ? -5.034 -14.588 6.966 1.00 75.12 83 VAL A C 1
ATOM 647 O O . VAL A 1 83 ? -5.213 -13.383 7.143 1.00 75.12 83 VAL A O 1
ATOM 650 N N . GLU A 1 84 ? -4.597 -15.396 7.929 1.00 72.56 84 GLU A N 1
ATOM 651 C CA . GLU A 1 84 ? -4.331 -14.947 9.295 1.00 72.56 84 GLU A CA 1
ATOM 652 C C . GLU A 1 84 ? -3.227 -13.874 9.323 1.00 72.56 84 GLU A C 1
ATOM 654 O O . GLU A 1 84 ? -2.182 -14.018 8.687 1.00 72.56 84 GLU A O 1
ATOM 659 N N . GLY A 1 85 ? -3.488 -12.770 10.030 1.00 69.62 85 GLY A N 1
ATOM 660 C CA . GLY A 1 85 ? -2.545 -11.658 10.208 1.00 69.62 85 GLY A CA 1
ATOM 661 C C . GLY A 1 85 ? -2.307 -10.767 8.981 1.00 69.62 85 GLY A C 1
ATOM 662 O O . GLY A 1 85 ? -1.403 -9.930 9.021 1.00 69.62 85 GLY A O 1
ATOM 663 N N . LYS A 1 86 ? -3.067 -10.937 7.885 1.00 71.06 86 LYS A N 1
ATOM 664 C CA . LYS A 1 86 ? -2.896 -10.140 6.650 1.00 71.06 86 LYS A CA 1
ATOM 665 C C . LYS A 1 86 ? -4.125 -9.369 6.174 1.00 71.06 86 LYS A C 1
ATOM 667 O O . LYS A 1 86 ? -3.961 -8.529 5.303 1.00 71.06 86 LYS A O 1
ATOM 672 N N . GLY A 1 87 ? -5.306 -9.628 6.725 1.00 80.88 87 GLY A N 1
ATOM 673 C CA . GLY A 1 87 ? -6.544 -8.970 6.299 1.00 80.88 87 GLY A CA 1
ATOM 674 C C . GLY A 1 87 ? -7.453 -8.622 7.472 1.00 80.88 87 GLY A C 1
ATOM 675 O O . GLY A 1 87 ? -6.966 -8.345 8.575 1.00 80.88 87 GLY A O 1
ATOM 676 N N . CYS A 1 88 ? -8.762 -8.680 7.237 1.00 88.31 88 CYS A N 1
ATOM 677 C CA . CYS A 1 88 ? -9.828 -8.355 8.182 1.00 88.31 88 CYS A CA 1
ATOM 678 C C . CYS A 1 88 ? -9.925 -6.881 8.613 1.00 88.31 88 CYS A C 1
ATOM 680 O O . CYS A 1 88 ? -10.393 -6.612 9.724 1.00 88.31 88 CYS A O 1
ATOM 682 N N . LYS A 1 89 ? -9.530 -5.910 7.782 1.00 91.69 89 LYS A N 1
ATOM 683 C CA . LYS A 1 89 ? -9.665 -4.466 8.073 1.00 91.69 89 LYS A CA 1
ATOM 684 C C . LYS A 1 89 ? -11.097 -3.986 7.836 1.00 91.69 89 LYS A C 1
ATOM 686 O O . LYS A 1 89 ? -11.381 -3.038 7.108 1.00 91.69 89 LYS A O 1
ATOM 691 N N . THR A 1 90 ? -12.014 -4.686 8.486 1.00 94.12 90 THR A N 1
ATOM 692 C CA . THR A 1 90 ? -13.454 -4.448 8.500 1.00 94.12 90 THR A CA 1
ATOM 693 C C . THR A 1 90 ? -13.898 -4.181 9.940 1.00 94.12 90 THR A C 1
ATOM 695 O O . THR A 1 90 ? -13.167 -4.516 10.879 1.00 94.12 90 THR A O 1
ATOM 698 N N . PRO A 1 91 ? -15.107 -3.640 10.175 1.00 96.56 91 PRO A N 1
ATOM 699 C CA . PRO A 1 91 ? -15.571 -3.347 11.528 1.00 96.56 91 PRO A CA 1
ATOM 700 C C . PRO A 1 91 ? -15.596 -4.569 12.449 1.00 96.56 91 PRO A C 1
ATOM 702 O O . PRO A 1 91 ? -15.337 -4.424 13.636 1.00 96.56 91 PRO A O 1
ATOM 705 N N . LEU A 1 92 ? -15.839 -5.775 11.923 1.00 94.94 92 LEU A N 1
ATOM 706 C CA . LEU A 1 92 ? -15.846 -7.010 12.723 1.00 94.94 92 LEU A CA 1
ATOM 707 C C . LEU A 1 92 ? -14.439 -7.470 13.139 1.00 94.94 92 LEU A C 1
ATOM 709 O O . LEU A 1 92 ? -14.308 -8.348 13.993 1.00 94.94 92 LEU A O 1
ATOM 713 N N . GLY A 1 93 ? -13.395 -6.889 12.543 1.00 92.75 93 GLY A N 1
ATOM 714 C CA . GLY A 1 93 ? -12.014 -7.307 12.722 1.00 92.75 93 GLY A CA 1
ATOM 715 C C . GLY A 1 93 ? -11.799 -8.771 12.347 1.00 92.75 93 GLY A C 1
ATOM 716 O O . GLY A 1 93 ? -12.508 -9.337 11.515 1.00 92.75 93 GLY A O 1
ATOM 717 N N . ASN A 1 94 ? -10.805 -9.409 12.961 1.00 89.31 94 ASN A N 1
ATOM 718 C CA . ASN A 1 94 ? -10.444 -10.798 12.654 1.00 89.31 94 ASN A CA 1
ATOM 719 C C . ASN A 1 94 ? -11.128 -11.844 13.554 1.00 89.31 94 ASN A C 1
ATOM 721 O O . ASN A 1 94 ? -10.755 -13.018 13.523 1.00 89.31 94 ASN A O 1
ATOM 725 N N . GLY A 1 95 ? -12.083 -11.422 14.390 1.00 84.50 95 GLY A N 1
ATOM 726 C CA . GLY A 1 95 ? -12.812 -12.291 15.319 1.00 84.50 95 GLY A CA 1
ATOM 727 C C . GLY A 1 95 ? -11.971 -12.878 16.461 1.00 84.50 95 GLY A C 1
ATOM 728 O O . GLY A 1 95 ? -12.479 -13.708 17.213 1.00 84.50 95 GLY A O 1
ATOM 729 N N . LYS A 1 96 ? -10.699 -12.478 16.596 1.00 85.31 96 LYS A N 1
ATOM 730 C CA . LYS A 1 96 ? -9.772 -12.994 17.615 1.00 85.31 96 LYS A CA 1
ATOM 731 C C . LYS A 1 96 ? -9.096 -11.886 18.415 1.00 85.31 96 LYS A C 1
ATOM 733 O O . LYS A 1 96 ? -9.160 -11.894 19.639 1.00 85.31 96 LYS A O 1
ATOM 738 N N . THR A 1 97 ? -8.397 -10.979 17.735 1.00 87.00 97 THR A N 1
ATOM 739 C CA . THR A 1 97 ? -7.481 -10.028 18.375 1.00 87.00 97 THR A CA 1
ATOM 740 C C . THR A 1 97 ? -7.999 -8.600 18.390 1.00 87.00 97 THR A C 1
ATOM 742 O O . THR A 1 97 ? -7.703 -7.902 19.351 1.00 87.00 97 THR A O 1
ATOM 745 N N . PHE A 1 98 ? -8.771 -8.156 17.395 1.00 93.00 98 PHE A N 1
ATOM 746 C CA . PHE A 1 98 ? -9.291 -6.785 17.338 1.00 93.00 98 PHE A CA 1
ATOM 747 C C . PHE A 1 98 ? -10.679 -6.707 16.690 1.00 93.00 98 PHE A C 1
ATOM 749 O O . PHE A 1 98 ? -11.110 -7.636 16.007 1.00 93.00 98 PHE A O 1
ATOM 756 N N . GLU A 1 99 ? -11.346 -5.570 16.893 1.00 95.44 99 GLU A N 1
ATOM 757 C CA . GLU A 1 99 ? -12.623 -5.174 16.289 1.00 95.44 99 GLU A CA 1
ATOM 758 C C . GLU A 1 99 ? -12.525 -3.685 15.918 1.00 95.44 99 GLU A C 1
ATOM 760 O O . GLU A 1 99 ? -12.089 -2.887 16.740 1.00 95.44 99 GLU A O 1
ATOM 765 N N . LEU A 1 100 ? -12.952 -3.281 14.718 1.00 97.31 100 LEU A N 1
ATOM 766 C CA . LEU A 1 100 ? -12.873 -1.883 14.260 1.00 97.31 100 LEU A CA 1
ATOM 767 C C . LEU A 1 100 ? -14.203 -1.129 14.421 1.00 97.31 100 LEU A C 1
ATOM 769 O O . LEU A 1 100 ? -14.523 -0.244 13.631 1.00 97.31 100 LEU A O 1
ATOM 773 N N . ILE A 1 101 ? -14.981 -1.466 15.447 1.00 98.06 101 ILE A N 1
ATOM 774 C CA . ILE A 1 101 ? -16.109 -0.667 15.945 1.00 98.06 101 ILE A CA 1
ATOM 775 C C . ILE A 1 101 ? -15.666 -0.130 17.300 1.00 98.06 101 ILE A C 1
ATOM 777 O O . ILE A 1 101 ? -15.802 -0.854 18.268 1.00 98.06 101 ILE A O 1
ATOM 781 N N . GLN A 1 102 ? -15.088 1.060 17.406 1.00 97.94 102 GLN A N 1
ATOM 782 C CA . GLN A 1 102 ? -14.455 1.527 18.655 1.00 97.94 102 GLN A CA 1
ATOM 783 C C . GLN A 1 102 ? -14.713 3.007 18.902 1.00 97.94 102 GLN A C 1
ATOM 785 O O . GLN A 1 102 ? -15.099 3.721 17.977 1.00 97.94 102 GLN A O 1
ATOM 790 N N . THR A 1 103 ? -14.478 3.496 20.121 1.00 98.19 103 THR A N 1
ATOM 791 C CA . THR A 1 103 ? -14.328 4.946 20.304 1.00 98.19 103 THR A CA 1
ATOM 792 C C . THR A 1 103 ? -13.075 5.454 19.586 1.00 98.19 103 THR A C 1
ATOM 794 O O . THR A 1 103 ? -12.165 4.667 19.304 1.00 98.19 103 THR A O 1
ATOM 797 N N . PRO A 1 104 ? -12.985 6.760 19.273 1.00 98.56 104 PRO A N 1
ATOM 798 C CA . PRO A 1 104 ? -11.762 7.353 18.736 1.00 98.56 104 PRO A CA 1
ATOM 799 C C . PRO A 1 104 ? -10.502 7.009 19.543 1.00 98.56 104 PRO A C 1
ATOM 801 O O . PRO A 1 104 ? -9.480 6.658 18.961 1.00 98.56 104 PRO A O 1
ATOM 804 N N . GLU A 1 105 ? -10.587 7.049 20.872 1.00 97.62 105 GLU A N 1
ATOM 805 C CA . GLU A 1 105 ? -9.470 6.734 21.767 1.00 97.62 105 GLU A CA 1
ATOM 806 C C . GLU A 1 105 ? -9.063 5.257 21.659 1.00 97.62 105 GLU A C 1
ATOM 808 O O . GLU A 1 105 ? -7.905 4.942 21.385 1.00 97.62 105 GLU A O 1
ATOM 813 N N . GLN A 1 106 ? -10.025 4.338 21.788 1.00 97.12 106 GLN A N 1
ATOM 814 C CA . GLN A 1 106 ? -9.782 2.895 21.691 1.00 97.12 106 GLN A CA 1
ATOM 815 C C . GLN A 1 106 ? -9.255 2.487 20.306 1.00 97.12 106 GLN A C 1
ATOM 817 O O . GLN A 1 106 ? -8.382 1.628 20.202 1.00 97.12 106 GLN A O 1
ATOM 822 N N . MET A 1 107 ? -9.752 3.109 19.229 1.00 98.00 107 MET A N 1
ATOM 823 C CA . MET A 1 107 ? -9.239 2.871 17.877 1.00 98.00 107 MET A CA 1
ATOM 824 C C . MET A 1 107 ? -7.781 3.328 17.751 1.00 98.00 107 MET A C 1
ATOM 826 O O . MET A 1 107 ? -6.973 2.644 17.126 1.00 98.00 107 MET A O 1
ATOM 830 N N . ALA A 1 108 ? -7.425 4.473 18.343 1.00 97.62 108 ALA A N 1
ATOM 831 C CA . ALA A 1 108 ? -6.061 4.996 18.310 1.00 97.62 108 ALA A CA 1
ATOM 832 C C . ALA A 1 108 ? -5.090 4.137 19.137 1.00 97.62 108 ALA A C 1
ATOM 834 O O . ALA A 1 108 ? -3.922 3.993 18.769 1.00 97.62 108 ALA A O 1
ATOM 835 N N . GLN A 1 109 ? -5.564 3.481 20.202 1.00 96.50 109 GLN A N 1
ATOM 836 C CA . GLN A 1 109 ? -4.751 2.542 20.981 1.00 96.50 109 GLN A CA 1
ATOM 837 C C . GLN A 1 109 ? -4.202 1.387 20.134 1.00 96.50 109 GLN A C 1
ATOM 839 O O . GLN A 1 109 ? -3.121 0.899 20.455 1.00 96.50 109 GLN A O 1
ATOM 844 N N . TYR A 1 110 ? -4.851 1.006 19.021 1.00 97.06 110 TYR A N 1
ATOM 845 C CA . TYR A 1 110 ? -4.323 -0.002 18.087 1.00 97.06 110 TYR A CA 1
ATOM 846 C C . TYR A 1 110 ? -2.967 0.355 17.474 1.00 97.06 110 TYR A C 1
ATOM 848 O O . TYR A 1 110 ? -2.274 -0.530 16.982 1.00 97.06 110 TYR A O 1
ATOM 856 N N . LEU A 1 111 ? -2.553 1.621 17.519 1.00 96.25 111 LEU A N 1
ATOM 857 C CA . LEU A 1 111 ? -1.215 2.021 17.100 1.00 96.25 111 LEU A CA 1
ATOM 858 C C . LEU A 1 111 ? -0.187 1.787 18.219 1.00 96.25 111 LEU A C 1
ATOM 860 O O . LEU A 1 111 ? 0.977 1.489 17.949 1.00 96.25 111 LEU A O 1
ATOM 864 N N . GLY A 1 112 ? -0.624 1.912 19.473 1.00 95.06 112 GLY A N 1
ATOM 865 C CA . GLY A 1 112 ? 0.203 1.878 20.671 1.00 95.06 112 GLY A CA 1
ATOM 866 C C . GLY A 1 112 ? 0.089 0.576 21.463 1.00 95.06 112 GLY A C 1
ATOM 867 O O . GLY A 1 112 ? 0.375 -0.516 20.958 1.00 95.06 112 GLY A O 1
ATOM 868 N N . LYS A 1 113 ? -0.258 0.708 22.748 1.00 93.81 113 LYS A N 1
ATOM 869 C CA . LYS A 1 113 ? -0.389 -0.403 23.696 1.00 93.81 113 LYS A CA 1
ATOM 870 C C . LYS A 1 113 ? -1.854 -0.747 23.937 1.00 93.81 113 LYS A C 1
ATOM 872 O O . LYS A 1 113 ? -2.712 0.128 23.923 1.00 93.81 113 LYS A O 1
ATOM 877 N N . ASP A 1 114 ? -2.116 -2.020 24.190 1.00 92.12 114 ASP A N 1
ATOM 878 C CA . ASP A 1 114 ? -3.392 -2.473 24.731 1.00 92.12 114 ASP A CA 1
ATOM 879 C C . ASP A 1 114 ? -3.525 -2.152 26.233 1.00 92.12 114 ASP A C 1
ATOM 881 O O . ASP A 1 114 ? -2.595 -1.662 26.879 1.00 92.12 114 ASP A O 1
ATOM 885 N N . GLU A 1 115 ? -4.668 -2.519 26.812 1.00 88.62 115 GLU A N 1
ATOM 886 C CA . GLU A 1 115 ? -4.966 -2.380 28.246 1.00 88.62 115 GLU A CA 1
ATOM 887 C C . GLU A 1 115 ? -3.961 -3.104 29.167 1.00 88.62 115 GLU A C 1
ATOM 889 O O . GLU A 1 115 ? -3.833 -2.769 30.342 1.00 88.62 115 GLU A O 1
ATOM 894 N N . LYS A 1 116 ? -3.224 -4.096 28.648 1.00 91.75 116 LYS A N 1
ATOM 895 C CA . LYS A 1 116 ? -2.195 -4.859 29.375 1.00 91.75 116 LYS A CA 1
ATOM 896 C C . LYS A 1 116 ? -0.788 -4.289 29.170 1.00 91.75 116 LYS A C 1
ATOM 898 O O . LYS A 1 116 ? 0.189 -4.900 29.604 1.00 91.75 116 LYS A O 1
ATOM 903 N N . GLY A 1 117 ? -0.657 -3.150 28.490 1.00 91.69 117 GLY A N 1
ATOM 904 C CA . GLY A 1 117 ? 0.622 -2.515 28.188 1.00 91.69 117 GLY A CA 1
ATOM 905 C C . GLY A 1 117 ? 1.429 -3.194 27.071 1.00 91.69 117 GLY A C 1
ATOM 906 O O . GLY A 1 117 ? 2.608 -2.876 26.893 1.00 91.69 117 GLY A O 1
ATOM 907 N N . GLN A 1 118 ? 0.833 -4.121 26.319 1.00 93.75 118 GLN A N 1
ATOM 908 C CA . GLN A 1 118 ? 1.454 -4.819 25.195 1.00 93.75 118 GLN A CA 1
ATOM 909 C C . GLN A 1 118 ? 1.259 -4.051 23.892 1.00 93.75 118 GLN A C 1
ATOM 911 O O . GLN A 1 118 ? 0.153 -3.640 23.556 1.00 93.75 118 GLN A O 1
ATOM 916 N N . TRP A 1 119 ? 2.326 -3.921 23.109 1.00 94.81 119 TRP A N 1
ATOM 917 C CA . TRP A 1 119 ? 2.267 -3.252 21.814 1.00 94.81 119 TRP A CA 1
ATOM 918 C C . TRP A 1 119 ? 1.438 -4.021 20.782 1.00 94.81 119 TRP A C 1
ATOM 920 O O . TRP A 1 119 ? 1.666 -5.213 20.555 1.00 94.81 119 TRP A O 1
ATOM 930 N N . TRP A 1 120 ? 0.543 -3.321 20.088 1.00 94.81 120 TRP A N 1
ATOM 931 C CA . TRP A 1 120 ? -0.331 -3.917 19.077 1.00 94.81 120 TRP A CA 1
ATOM 932 C C . TRP A 1 120 ? 0.405 -4.462 17.861 1.00 94.81 120 TRP A C 1
ATOM 934 O O . TRP A 1 120 ? 0.053 -5.542 17.392 1.00 94.81 120 TRP A O 1
ATOM 944 N N . HIS A 1 121 ? 1.488 -3.812 17.427 1.00 92.88 121 HIS A N 1
ATOM 945 C CA . HIS A 1 121 ? 2.312 -4.302 16.316 1.00 92.88 121 HIS A CA 1
ATOM 946 C C . HIS A 1 121 ? 2.919 -5.698 16.565 1.00 92.88 121 HIS A C 1
ATOM 948 O O . HIS A 1 121 ? 3.343 -6.361 15.623 1.00 92.88 121 HIS A O 1
ATOM 954 N N . LYS A 1 122 ? 2.972 -6.168 17.824 1.00 91.88 122 LYS A N 1
ATOM 955 C CA . LYS A 1 122 ? 3.401 -7.537 18.162 1.00 91.88 122 LYS A CA 1
ATOM 956 C C . LYS A 1 122 ? 2.280 -8.568 18.028 1.00 91.88 122 LYS A C 1
ATOM 958 O O . LYS A 1 122 ? 2.568 -9.752 17.897 1.00 91.88 122 LYS A O 1
ATOM 963 N N . LYS A 1 123 ? 1.019 -8.134 18.100 1.00 90.75 123 LYS A N 1
ATOM 964 C CA . LYS A 1 123 ? -0.172 -8.987 17.964 1.00 90.75 123 LYS A CA 1
ATOM 965 C C . LYS A 1 123 ? -0.648 -9.061 16.520 1.00 90.75 123 LYS A C 1
ATOM 967 O O . LYS A 1 123 ? -1.004 -10.134 16.050 1.00 90.75 123 LYS A O 1
ATOM 972 N N . ASP A 1 124 ? -0.656 -7.917 15.843 1.00 91.38 124 ASP A N 1
ATOM 973 C CA . ASP A 1 124 ? -0.951 -7.789 14.422 1.00 91.38 124 ASP A CA 1
ATOM 974 C C . ASP A 1 124 ? 0.034 -6.776 13.816 1.00 91.38 124 ASP A C 1
ATOM 976 O O . ASP A 1 124 ? -0.086 -5.575 14.069 1.00 91.38 124 ASP A O 1
ATOM 980 N N . PRO A 1 125 ? 1.051 -7.235 13.066 1.00 91.69 125 PRO A N 1
ATOM 981 C CA . PRO A 1 125 ? 2.083 -6.348 12.544 1.00 91.69 125 PRO A CA 1
ATOM 982 C C . PRO A 1 125 ? 1.566 -5.289 11.569 1.00 91.69 125 PRO A C 1
ATOM 984 O O . PRO A 1 125 ? 2.151 -4.216 11.494 1.00 91.69 125 PRO A O 1
ATOM 987 N N . HIS A 1 126 ? 0.496 -5.543 10.818 1.00 91.00 126 HIS A N 1
ATOM 988 C CA . HIS A 1 126 ? 0.057 -4.613 9.771 1.00 91.00 126 HIS A CA 1
ATOM 989 C C . HIS A 1 126 ? -0.967 -3.598 10.284 1.00 91.00 126 HIS A C 1
ATOM 991 O O . HIS A 1 126 ? -0.954 -2.449 9.837 1.00 91.00 126 HIS A O 1
ATOM 997 N N . LEU A 1 127 ? -1.780 -3.986 11.274 1.00 92.94 127 LEU A N 1
ATOM 998 C CA . LEU A 1 127 ? -2.874 -3.170 11.797 1.00 92.94 127 LEU A CA 1
ATOM 999 C C . LEU A 1 127 ? -2.464 -1.726 12.171 1.00 92.94 127 LEU A C 1
ATOM 1001 O O . LEU A 1 127 ? -3.115 -0.804 11.683 1.00 92.94 127 LEU A O 1
ATOM 1005 N N . PRO A 1 128 ? -1.388 -1.469 12.948 1.00 93.88 128 PRO A N 1
ATOM 1006 C CA . PRO A 1 128 ? -0.992 -0.100 13.295 1.00 93.88 128 PRO A CA 1
ATOM 1007 C C . PRO A 1 128 ? -0.739 0.796 12.080 1.00 93.88 128 PRO A C 1
ATOM 1009 O O . PRO A 1 128 ? -1.116 1.963 12.085 1.00 93.88 128 PRO A O 1
ATOM 1012 N N . ILE A 1 129 ? -0.100 0.257 11.038 1.00 92.19 129 ILE A N 1
ATOM 1013 C CA . ILE A 1 129 ? 0.264 1.025 9.842 1.00 92.19 129 ILE A CA 1
ATOM 1014 C C . ILE A 1 129 ? -0.961 1.280 8.962 1.00 92.19 129 ILE A C 1
ATOM 1016 O O . ILE A 1 129 ? -1.102 2.359 8.395 1.00 92.19 129 ILE A O 1
ATOM 1020 N N . GLU A 1 130 ? -1.867 0.312 8.866 1.00 91.94 130 GLU A N 1
ATOM 1021 C CA . GLU A 1 130 ? -3.084 0.436 8.059 1.00 91.94 130 GLU A CA 1
ATOM 1022 C C . GLU A 1 130 ? -4.070 1.452 8.645 1.00 91.94 130 GLU A C 1
ATOM 1024 O O . GLU A 1 130 ? -4.717 2.179 7.892 1.00 91.94 130 GLU A O 1
ATOM 1029 N N . LEU A 1 131 ? -4.135 1.556 9.975 1.00 95.44 131 LEU A N 1
ATOM 1030 C CA . LEU A 1 131 ? -5.009 2.499 10.674 1.00 95.44 131 LEU A CA 1
ATOM 1031 C C . LEU A 1 131 ? -4.491 3.947 10.671 1.00 95.44 131 LEU A C 1
ATOM 1033 O O . LEU A 1 131 ? -5.267 4.872 10.895 1.00 95.44 131 LEU A O 1
ATOM 1037 N N . LEU A 1 132 ? -3.204 4.170 10.379 1.00 94.44 132 LEU A N 1
ATOM 1038 C CA . LEU A 1 132 ? -2.628 5.518 10.286 1.00 94.44 132 LEU A CA 1
ATOM 1039 C C . LEU A 1 132 ? -3.175 6.335 9.119 1.00 94.44 132 LEU A C 1
ATOM 1041 O O . LEU A 1 132 ? -3.182 7.562 9.177 1.00 94.44 132 LEU A O 1
ATOM 1045 N N . ASN A 1 133 ? -3.570 5.667 8.037 1.00 93.00 133 ASN A N 1
ATOM 1046 C CA . ASN A 1 133 ? -4.031 6.328 6.830 1.00 93.00 133 ASN A CA 1
ATOM 1047 C C . ASN A 1 133 ? -5.518 6.061 6.628 1.00 93.00 133 ASN A C 1
ATOM 1049 O O . ASN A 1 133 ? -5.912 4.980 6.184 1.00 93.00 133 ASN A O 1
ATOM 1053 N N . PHE A 1 134 ? -6.336 7.057 6.953 1.00 96.19 134 PHE A N 1
ATOM 1054 C CA . PHE A 1 134 ? -7.784 6.938 6.933 1.00 96.19 134 PHE A CA 1
ATOM 1055 C C . PHE A 1 134 ? -8.443 8.131 6.243 1.00 96.19 134 PHE A C 1
ATOM 1057 O O . PHE A 1 134 ? -7.874 9.212 6.151 1.00 96.19 134 PHE A O 1
ATOM 1064 N N . THR A 1 135 ? -9.672 7.943 5.771 1.00 96.06 135 THR A N 1
ATOM 1065 C CA . THR A 1 135 ? -10.515 9.023 5.246 1.00 96.06 135 THR A CA 1
ATOM 1066 C C . THR A 1 135 ? -11.896 8.985 5.883 1.00 96.06 135 THR A C 1
ATOM 1068 O O . THR A 1 135 ? -12.398 7.916 6.240 1.00 96.06 135 THR A O 1
ATOM 1071 N N . HIS A 1 136 ? -12.533 10.142 6.040 1.00 97.06 136 HIS A N 1
ATOM 1072 C CA . HIS A 1 136 ? -13.916 10.198 6.497 1.00 97.06 136 HIS A CA 1
ATOM 1073 C C . HIS A 1 136 ? -14.848 9.686 5.394 1.00 97.06 136 HIS A C 1
ATOM 1075 O O . HIS A 1 136 ? -14.792 10.170 4.268 1.00 97.06 136 HIS A O 1
ATOM 1081 N N . LEU A 1 137 ? -15.729 8.735 5.717 1.00 95.50 137 LEU A N 1
ATOM 1082 C CA . LEU A 1 137 ? -16.720 8.232 4.758 1.00 95.50 137 LEU A CA 1
ATOM 1083 C C . LEU A 1 137 ? -18.119 8.764 5.043 1.00 95.50 137 LEU A C 1
ATOM 1085 O O . LEU A 1 137 ? -18.792 9.268 4.150 1.00 95.50 137 LEU A O 1
ATOM 1089 N N . LEU A 1 138 ? -18.584 8.587 6.279 1.00 96.25 138 LEU A N 1
ATOM 1090 C CA . LEU A 1 138 ? -19.962 8.891 6.651 1.00 96.25 138 LEU A CA 1
ATOM 1091 C C . LEU A 1 138 ? -20.102 9.083 8.160 1.00 96.25 138 LEU A C 1
ATOM 1093 O O . LEU A 1 138 ? -19.535 8.315 8.945 1.00 96.25 138 LEU A O 1
ATOM 1097 N N . GLY A 1 139 ? -20.964 10.016 8.557 1.00 96.38 139 GLY A N 1
ATOM 1098 C CA . GLY A 1 139 ? -21.413 10.208 9.933 1.00 96.38 139 GLY A CA 1
ATOM 1099 C C . GLY A 1 139 ? -20.876 11.495 10.546 1.00 96.38 139 GLY A C 1
ATOM 1100 O O . GLY A 1 139 ? -20.668 12.484 9.854 1.00 96.38 139 GLY A O 1
ATOM 1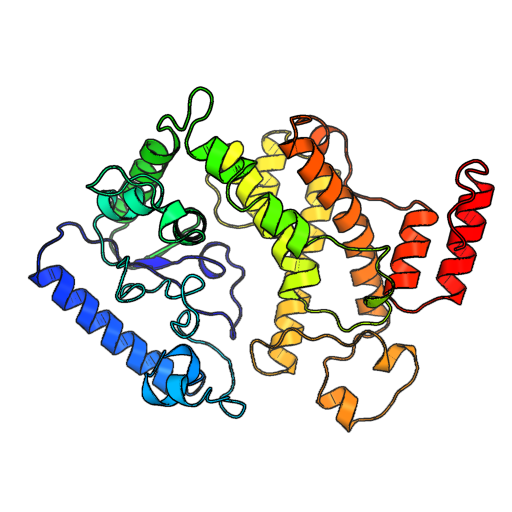101 N N . ASN A 1 140 ? -20.688 11.480 11.862 1.00 95.94 140 ASN A N 1
ATOM 1102 C CA . ASN A 1 140 ? -20.228 12.632 12.624 1.00 95.94 140 ASN A CA 1
ATOM 1103 C C . ASN A 1 140 ? -18.719 12.881 12.389 1.00 95.94 140 ASN A C 1
ATOM 1105 O O . ASN A 1 140 ? -17.899 11.966 12.530 1.00 95.94 140 ASN A O 1
ATOM 1109 N N . PHE A 1 141 ? -18.364 14.107 11.998 1.00 97.38 141 PHE A N 1
ATOM 1110 C CA . PHE A 1 141 ? -16.985 14.474 11.671 1.00 97.38 141 PHE A CA 1
ATOM 1111 C C . PHE A 1 141 ? -16.144 14.713 12.930 1.00 97.38 141 PHE A C 1
ATOM 1113 O O . PHE A 1 141 ? -14.948 14.431 12.930 1.00 97.38 141 PHE A O 1
ATOM 1120 N N . GLU A 1 142 ? -16.764 15.148 14.026 1.00 98.19 142 GLU A N 1
ATOM 1121 C CA . GLU A 1 142 ? -16.119 15.383 15.315 1.00 98.19 142 GLU A CA 1
ATOM 1122 C C . GLU A 1 142 ? -15.472 14.106 15.868 1.00 98.19 142 GLU A C 1
ATOM 1124 O O . GLU A 1 142 ? -14.340 14.161 16.340 1.00 98.19 142 GLU A O 1
ATOM 1129 N N . LEU A 1 143 ? -16.107 12.938 15.711 1.00 98.38 143 LEU A N 1
ATOM 1130 C CA . LEU A 1 143 ? -15.488 11.652 16.069 1.00 98.38 143 LEU A CA 1
ATOM 1131 C C . LEU A 1 143 ? -14.249 11.344 15.220 1.00 98.38 143 LEU A C 1
ATOM 1133 O O . LEU A 1 143 ? -13.275 10.792 15.722 1.00 98.38 143 LEU A O 1
ATOM 1137 N N . THR A 1 144 ? -14.275 11.697 13.933 1.00 98.19 144 THR A N 1
ATOM 1138 C CA . THR A 1 144 ? -13.124 11.482 13.038 1.00 98.19 144 THR A CA 1
ATOM 1139 C C . THR A 1 144 ? -11.973 12.414 13.397 1.00 98.19 144 THR A C 1
ATOM 1141 O O . THR A 1 144 ? -10.824 11.986 13.421 1.00 98.19 144 THR A O 1
ATOM 1144 N N . LYS A 1 145 ? -12.285 13.667 13.739 1.00 98.06 145 LYS A N 1
ATOM 1145 C CA . LYS A 1 145 ? -11.305 14.634 14.229 1.00 98.06 145 LYS A CA 1
ATOM 1146 C C . LYS A 1 145 ? -10.686 14.185 15.554 1.00 98.06 145 LYS A C 1
ATOM 1148 O O . LYS A 1 145 ? -9.469 14.187 15.677 1.00 98.06 145 LYS A O 1
ATOM 1153 N N . ALA A 1 146 ? -11.507 13.729 16.501 1.00 98.50 146 ALA A N 1
ATOM 1154 C CA . ALA A 1 146 ? -11.026 13.180 17.766 1.00 98.50 146 ALA A CA 1
ATOM 1155 C C . ALA A 1 146 ? -10.112 11.963 17.546 1.00 98.50 146 ALA A C 1
ATOM 1157 O O . ALA A 1 146 ? -9.147 11.768 18.274 1.00 98.50 146 ALA A O 1
ATOM 1158 N N . TYR A 1 147 ? -10.387 11.141 16.528 1.00 98.50 147 TYR A N 1
ATOM 1159 C CA . TYR A 1 147 ? -9.528 10.007 16.190 1.00 98.50 147 TYR A CA 1
ATOM 1160 C C . TYR A 1 147 ? -8.158 10.457 15.675 1.00 98.50 147 TYR A C 1
ATOM 1162 O O . TYR A 1 147 ? -7.148 9.923 16.127 1.00 98.50 147 TYR A O 1
ATOM 1170 N N . ASP A 1 148 ? -8.116 11.464 14.798 1.00 97.50 148 ASP A N 1
ATOM 1171 C CA . ASP A 1 148 ? -6.857 12.061 14.339 1.00 97.50 148 ASP A CA 1
ATOM 1172 C C . ASP A 1 148 ? -6.046 12.642 15.508 1.00 97.50 148 ASP A C 1
ATOM 1174 O O . ASP A 1 148 ? -4.864 12.334 15.661 1.00 97.50 148 ASP A O 1
ATOM 1178 N N . GLU A 1 149 ? -6.694 13.418 16.382 1.00 97.62 149 GLU A N 1
ATOM 1179 C CA . GLU A 1 149 ? -6.071 14.009 17.573 1.00 97.62 149 GLU A CA 1
ATOM 1180 C C . GLU A 1 149 ? -5.463 12.924 18.483 1.00 97.62 149 GLU A C 1
ATOM 1182 O O . GLU A 1 149 ? -4.272 12.981 18.801 1.00 97.62 149 GLU A O 1
ATOM 1187 N N . ASN A 1 150 ? -6.228 11.870 18.790 1.00 98.12 150 ASN A N 1
ATOM 1188 C CA . ASN A 1 150 ? -5.754 10.736 19.589 1.00 98.12 150 ASN A CA 1
ATOM 1189 C C . ASN A 1 150 ? -4.593 9.979 18.919 1.00 98.12 150 ASN A C 1
ATOM 1191 O O . ASN A 1 150 ? -3.657 9.552 19.598 1.00 98.12 150 ASN A O 1
ATOM 1195 N N . ILE A 1 151 ? -4.604 9.819 17.588 1.00 97.62 151 ILE A N 1
ATOM 1196 C CA . ILE A 1 151 ? -3.470 9.233 16.855 1.00 97.62 151 ILE A CA 1
ATOM 1197 C C . ILE A 1 151 ? -2.205 10.060 17.088 1.00 97.62 151 ILE A C 1
ATOM 1199 O O . ILE A 1 151 ? -1.141 9.484 17.332 1.00 97.62 151 ILE A O 1
ATOM 1203 N N . GLN A 1 152 ? -2.289 11.393 17.014 1.00 96.69 152 GLN A N 1
ATOM 1204 C CA . GLN A 1 152 ? -1.112 12.240 17.203 1.00 96.69 152 GLN A CA 1
ATOM 1205 C C . GLN A 1 152 ? -0.524 12.084 18.609 1.00 96.69 152 GLN A C 1
ATOM 1207 O O . GLN A 1 152 ? 0.700 12.020 18.740 1.00 96.69 152 GLN A O 1
ATOM 1212 N N . GLU A 1 153 ? -1.365 11.976 19.639 1.00 96.44 153 GLU A N 1
ATOM 1213 C CA . GLU A 1 153 ? -0.932 11.726 21.019 1.00 96.44 153 GLU A CA 1
ATOM 1214 C C . GLU A 1 153 ? -0.211 10.380 21.153 1.00 96.44 153 GLU A C 1
ATOM 1216 O O . GLU A 1 153 ? 0.928 10.325 21.625 1.00 96.44 153 GLU A O 1
ATOM 1221 N N . VAL A 1 154 ? -0.827 9.308 20.647 1.00 97.19 154 VAL A N 1
ATOM 1222 C CA . VAL A 1 154 ? -0.267 7.948 20.665 1.00 97.19 154 VAL A CA 1
ATOM 1223 C C . VAL A 1 154 ? 1.075 7.896 19.925 1.00 97.19 154 VAL A C 1
ATOM 1225 O O . VAL A 1 154 ? 2.045 7.312 20.408 1.00 97.19 154 VAL A O 1
ATOM 1228 N N . LEU A 1 155 ? 1.182 8.555 18.773 1.00 97.00 155 LEU A N 1
ATOM 1229 C CA . LEU A 1 155 ? 2.410 8.588 17.978 1.00 97.00 155 LEU A CA 1
ATOM 1230 C C . LEU A 1 155 ? 3.590 9.278 18.673 1.00 97.00 155 LEU A C 1
ATOM 1232 O O . LEU A 1 155 ? 4.736 8.949 18.368 1.00 97.00 155 LEU A O 1
ATOM 1236 N N . ASN A 1 156 ? 3.326 10.214 19.587 1.00 95.50 156 ASN A N 1
ATOM 1237 C CA . ASN A 1 156 ? 4.361 10.939 20.327 1.00 95.50 156 ASN A CA 1
ATOM 1238 C C . ASN A 1 156 ? 4.769 10.231 21.637 1.00 95.50 156 ASN A C 1
ATOM 1240 O O . ASN A 1 156 ? 5.615 10.742 22.370 1.00 95.50 156 ASN A O 1
ATOM 1244 N N . MET A 1 157 ? 4.187 9.069 21.956 1.00 94.81 157 MET A N 1
ATOM 1245 C CA . MET A 1 157 ? 4.596 8.286 23.123 1.00 94.81 157 MET A CA 1
ATOM 1246 C C . MET A 1 157 ? 6.032 7.776 22.972 1.00 94.81 157 MET A C 1
ATOM 1248 O O . MET A 1 157 ? 6.434 7.327 21.898 1.00 94.81 157 MET A O 1
ATOM 1252 N N . SER A 1 158 ? 6.778 7.771 24.080 1.00 93.62 158 S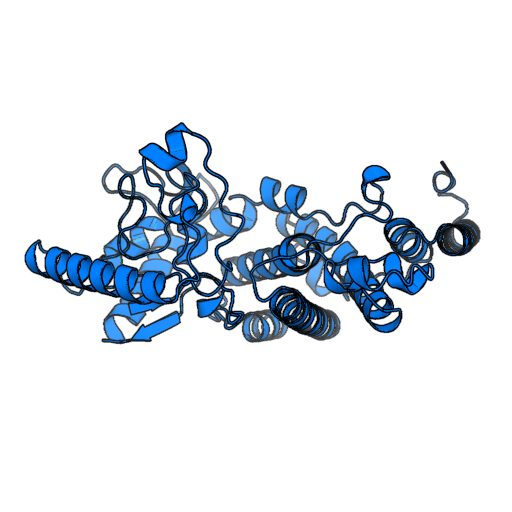ER A N 1
ATOM 1253 C CA . SER A 1 158 ? 8.114 7.172 24.134 1.00 93.62 158 SER A CA 1
ATOM 1254 C C . SER A 1 158 ? 8.071 5.680 23.781 1.00 93.62 158 SER A C 1
ATOM 1256 O O . SER A 1 158 ? 7.222 4.916 24.258 1.00 93.62 158 SER A O 1
ATOM 1258 N N . TYR A 1 159 ? 9.017 5.272 22.942 1.00 90.94 159 TYR A N 1
ATOM 1259 C CA . TYR A 1 159 ? 9.217 3.922 22.453 1.00 90.94 159 TYR A CA 1
ATOM 1260 C C . TYR A 1 159 ? 10.709 3.569 22.491 1.00 90.94 159 TYR A C 1
ATOM 1262 O O . TYR A 1 159 ? 11.492 4.063 21.690 1.00 90.94 159 TYR A O 1
ATOM 1270 N N . GLN A 1 160 ? 11.112 2.666 23.391 1.00 85.69 160 GLN A N 1
ATOM 1271 C CA . GLN A 1 160 ? 12.538 2.402 23.664 1.00 85.69 160 GLN A CA 1
ATOM 1272 C C . GLN A 1 160 ? 13.283 3.689 24.101 1.00 85.69 160 GLN A C 1
ATOM 1274 O O . GLN A 1 160 ? 12.684 4.754 24.217 1.00 85.69 160 GLN A O 1
ATOM 1279 N N . GLU A 1 161 ? 14.573 3.598 24.437 1.00 78.25 161 GLU A N 1
ATOM 1280 C CA . GLU A 1 161 ? 15.279 4.697 25.125 1.00 78.25 161 GLU A CA 1
ATOM 1281 C C . GLU A 1 161 ? 15.376 6.001 24.311 1.00 78.25 161 GLU A C 1
ATOM 1283 O O . GLU A 1 161 ? 15.386 7.073 24.905 1.00 78.25 161 GLU A O 1
ATOM 1288 N N . ASN A 1 162 ? 15.395 5.933 22.973 1.00 85.88 162 ASN A N 1
ATOM 1289 C CA . ASN A 1 162 ? 15.717 7.084 22.115 1.00 85.88 162 ASN A CA 1
ATOM 1290 C C . ASN A 1 162 ? 14.722 7.347 20.975 1.00 85.88 162 ASN A C 1
ATOM 1292 O O . ASN A 1 162 ? 15.026 8.155 20.097 1.00 85.88 162 ASN A O 1
ATOM 1296 N N . LEU A 1 163 ? 13.575 6.662 20.934 1.00 92.25 163 LEU A N 1
ATOM 1297 C CA . LEU A 1 163 ? 12.596 6.835 19.860 1.00 92.25 163 LEU A CA 1
ATOM 1298 C C . LEU A 1 163 ? 11.213 7.161 20.424 1.00 92.25 163 LEU A C 1
ATOM 1300 O O . LEU A 1 163 ? 10.862 6.772 21.536 1.00 92.25 163 LEU A O 1
ATOM 1304 N N . ASP A 1 164 ? 10.410 7.881 19.652 1.00 95.75 164 ASP A N 1
ATOM 1305 C CA . ASP A 1 164 ? 8.960 7.852 19.817 1.00 95.75 164 ASP A CA 1
ATOM 1306 C C . ASP A 1 164 ? 8.351 6.741 18.940 1.00 95.75 164 ASP A C 1
ATOM 1308 O O . ASP A 1 164 ? 9.005 6.141 18.074 1.00 95.75 164 ASP A O 1
ATOM 1312 N N . LEU A 1 165 ? 7.081 6.419 19.185 1.00 96.75 165 LEU A N 1
ATOM 1313 C CA . LEU A 1 165 ? 6.377 5.389 18.425 1.00 96.75 165 LEU A CA 1
ATOM 1314 C C . LEU A 1 165 ? 6.347 5.711 16.922 1.00 96.75 165 LEU A C 1
ATOM 1316 O O . LEU A 1 165 ? 6.498 4.811 16.096 1.00 96.75 165 LEU A O 1
ATOM 1320 N N . ARG A 1 166 ? 6.191 6.985 16.550 1.00 96.75 166 ARG A N 1
ATOM 1321 C CA . ARG A 1 166 ? 6.209 7.443 15.153 1.00 96.75 166 ARG A CA 1
ATOM 1322 C C . ARG A 1 166 ? 7.516 7.090 14.452 1.00 96.75 166 ARG A C 1
ATOM 1324 O O . ARG A 1 166 ? 7.492 6.553 13.344 1.00 96.75 166 ARG A O 1
ATOM 1331 N N . GLN A 1 167 ? 8.648 7.378 15.085 1.00 95.56 167 GLN A N 1
ATOM 1332 C CA . GLN A 1 167 ? 9.973 7.075 14.561 1.00 95.56 167 GLN A CA 1
ATOM 1333 C C . GLN A 1 167 ? 10.178 5.569 14.432 1.00 95.56 167 GLN A C 1
ATOM 1335 O O . GLN A 1 167 ? 10.679 5.122 13.401 1.00 95.56 167 GLN A O 1
ATOM 1340 N N . TYR A 1 168 ? 9.743 4.782 15.420 1.00 95.88 168 TYR A N 1
ATOM 1341 C CA . TYR A 1 168 ? 9.786 3.323 15.327 1.00 95.88 168 TYR A CA 1
ATOM 1342 C C . TYR A 1 168 ? 8.967 2.794 14.144 1.00 95.88 168 TYR A C 1
ATOM 1344 O O . TYR A 1 168 ? 9.494 2.048 13.313 1.00 95.88 168 TYR A O 1
ATOM 1352 N N . LEU A 1 169 ? 7.699 3.205 14.036 1.00 95.56 169 LEU A N 1
ATOM 1353 C CA . LEU A 1 169 ? 6.793 2.740 12.986 1.00 95.56 169 LEU A CA 1
ATOM 1354 C C . LEU A 1 169 ? 7.310 3.082 11.586 1.00 95.56 169 LEU A C 1
ATOM 1356 O O . LEU A 1 169 ? 7.180 2.280 10.665 1.00 95.56 169 LEU A O 1
ATOM 1360 N N . ALA A 1 170 ? 7.932 4.249 11.425 1.00 94.88 170 ALA A N 1
ATOM 1361 C CA . ALA A 1 170 ? 8.428 4.674 10.128 1.00 94.88 170 ALA A CA 1
ATOM 1362 C C . ALA A 1 170 ? 9.829 4.153 9.772 1.00 94.88 170 ALA A C 1
ATOM 1364 O O . ALA A 1 170 ? 10.075 3.881 8.598 1.00 94.88 170 ALA A O 1
ATOM 1365 N N . LYS A 1 171 ? 10.749 4.041 10.746 1.00 93.94 171 LYS A N 1
ATOM 1366 C CA . LYS A 1 171 ? 12.158 3.674 10.496 1.00 93.94 171 LYS A CA 1
ATOM 1367 C C . LYS A 1 171 ? 12.471 2.197 10.698 1.00 93.94 171 LYS A C 1
ATOM 1369 O O . LYS A 1 171 ? 13.445 1.718 10.131 1.00 93.94 171 LYS A O 1
ATOM 1374 N N . GLN A 1 172 ? 11.682 1.474 11.490 1.00 93.88 172 GLN A N 1
ATOM 1375 C CA . GLN A 1 172 ? 12.030 0.111 11.901 1.00 93.88 172 GLN A CA 1
ATOM 1376 C C . GLN A 1 172 ? 10.916 -0.895 11.628 1.00 93.88 172 GLN A C 1
ATOM 1378 O O . GLN A 1 172 ? 11.175 -1.976 11.098 1.00 93.88 172 GLN A O 1
ATOM 1383 N N . HIS A 1 173 ? 9.672 -0.558 11.970 1.00 95.00 173 HIS A N 1
ATOM 1384 C CA . HIS A 1 173 ? 8.566 -1.505 11.880 1.00 95.00 173 HIS A CA 1
ATOM 1385 C C . HIS A 1 173 ? 8.274 -1.913 10.430 1.00 95.00 173 HIS A C 1
ATOM 1387 O O . HIS A 1 173 ? 7.995 -1.073 9.571 1.00 95.00 173 HIS A O 1
ATOM 1393 N N . LEU A 1 174 ? 8.377 -3.217 10.152 1.00 94.94 174 LEU A N 1
ATOM 1394 C CA . LEU A 1 174 ? 8.257 -3.838 8.821 1.00 94.94 174 LEU A CA 1
ATOM 1395 C C . LEU A 1 174 ? 9.229 -3.317 7.745 1.00 94.94 174 LEU A C 1
ATOM 1397 O O . LEU A 1 174 ? 9.229 -3.846 6.638 1.00 94.94 174 LEU A O 1
ATOM 1401 N N . VAL A 1 175 ? 10.091 -2.340 8.051 1.00 94.88 175 VAL A N 1
ATOM 1402 C CA . VAL A 1 175 ? 10.991 -1.711 7.073 1.00 94.88 175 VAL A CA 1
ATOM 1403 C C . VAL A 1 175 ? 11.906 -2.739 6.406 1.00 94.88 175 VAL A C 1
ATOM 1405 O O . VAL A 1 175 ? 11.868 -2.812 5.181 1.00 94.88 175 VAL A O 1
ATOM 1408 N N . PRO A 1 176 ? 12.669 -3.584 7.133 1.00 95.06 176 PRO A N 1
ATOM 1409 C CA . PRO A 1 176 ? 13.549 -4.553 6.477 1.00 95.06 176 PRO A CA 1
ATOM 1410 C C . PRO A 1 176 ? 12.785 -5.527 5.573 1.00 95.06 176 PRO A C 1
ATOM 1412 O O . PRO A 1 176 ? 13.225 -5.821 4.466 1.00 95.06 176 PRO A O 1
ATOM 1415 N N . ALA A 1 177 ? 11.611 -5.984 6.024 1.00 94.81 177 ALA A N 1
ATOM 1416 C CA . ALA A 1 177 ? 10.776 -6.909 5.267 1.00 94.81 177 ALA A CA 1
ATOM 1417 C C . ALA A 1 177 ? 10.238 -6.270 3.978 1.00 94.81 177 ALA A C 1
ATOM 1419 O O . ALA A 1 177 ? 10.277 -6.903 2.927 1.00 94.81 177 ALA A O 1
ATOM 1420 N N . ASP A 1 178 ? 9.784 -5.017 4.036 1.00 95.25 178 ASP A N 1
ATOM 1421 C CA . ASP A 1 178 ? 9.283 -4.294 2.866 1.00 95.25 178 ASP A CA 1
ATOM 1422 C C . ASP A 1 178 ? 10.404 -3.929 1.886 1.00 95.25 178 ASP A C 1
ATOM 1424 O O . ASP A 1 178 ? 10.234 -4.076 0.675 1.00 95.25 178 ASP A O 1
ATOM 1428 N N . MET A 1 179 ? 11.558 -3.480 2.394 1.00 95.12 179 MET A N 1
ATOM 1429 C CA . MET A 1 179 ? 12.721 -3.150 1.564 1.00 95.12 179 MET A CA 1
ATOM 1430 C C . MET A 1 179 ? 13.203 -4.366 0.771 1.00 95.12 179 MET A C 1
ATOM 1432 O O . MET A 1 179 ? 13.571 -4.219 -0.395 1.00 95.12 179 MET A O 1
ATOM 1436 N N . GLU A 1 180 ? 13.158 -5.552 1.383 1.00 94.81 180 GLU A N 1
ATOM 1437 C CA . GLU A 1 180 ? 13.519 -6.819 0.747 1.00 94.81 180 GLU A CA 1
ATOM 1438 C C . GLU A 1 180 ? 12.431 -7.319 -0.215 1.00 94.81 180 GLU A C 1
ATOM 1440 O O . GLU A 1 180 ? 12.716 -7.676 -1.362 1.00 94.81 180 GLU A O 1
ATOM 1445 N N . ALA A 1 181 ? 11.166 -7.313 0.221 1.00 94.00 181 ALA A N 1
ATOM 1446 C CA . ALA A 1 181 ? 10.041 -7.805 -0.572 1.00 94.00 181 ALA A CA 1
ATOM 1447 C C . ALA A 1 181 ? 9.835 -7.007 -1.867 1.00 94.00 181 ALA A C 1
ATOM 1449 O O . ALA A 1 181 ? 9.449 -7.584 -2.888 1.00 94.00 181 ALA A O 1
ATOM 1450 N N . PHE A 1 182 ? 10.105 -5.699 -1.829 1.00 95.44 182 PHE A N 1
ATOM 1451 C CA . PHE A 1 182 ? 9.924 -4.787 -2.958 1.00 95.44 182 PHE A CA 1
ATOM 1452 C C . PHE A 1 182 ? 11.244 -4.199 -3.460 1.00 95.44 182 PHE A C 1
ATOM 1454 O O . PHE A 1 182 ? 11.278 -3.083 -3.974 1.00 95.44 182 PHE A O 1
ATOM 1461 N N . ASN A 1 183 ? 12.336 -4.952 -3.332 1.00 94.00 183 ASN A N 1
ATOM 1462 C CA . ASN A 1 183 ? 13.585 -4.628 -4.006 1.00 94.00 183 ASN A CA 1
ATOM 1463 C C . ASN A 1 183 ? 13.400 -4.763 -5.540 1.00 94.00 183 ASN A C 1
ATOM 1465 O O . ASN A 1 183 ? 12.816 -5.759 -5.991 1.00 94.00 183 ASN A O 1
ATOM 1469 N N . PRO A 1 184 ? 13.884 -3.808 -6.362 1.00 91.75 184 PRO A N 1
ATOM 1470 C CA . PRO A 1 184 ? 13.814 -3.913 -7.823 1.00 91.75 184 PRO A CA 1
ATOM 1471 C C . PRO A 1 184 ? 14.560 -5.139 -8.387 1.00 91.75 184 PRO A C 1
ATOM 1473 O O . PRO A 1 184 ? 14.188 -5.616 -9.459 1.00 91.75 184 PRO A O 1
ATOM 1476 N N . ARG A 1 185 ? 15.548 -5.680 -7.650 1.00 87.25 185 ARG A N 1
ATOM 1477 C CA . ARG A 1 185 ? 16.315 -6.910 -7.937 1.00 87.25 185 ARG A CA 1
ATOM 1478 C C . ARG A 1 185 ? 16.804 -6.995 -9.381 1.00 87.25 185 ARG A C 1
ATOM 1480 O O . ARG A 1 185 ? 16.545 -7.966 -10.087 1.00 87.25 185 ARG A O 1
ATOM 1487 N N . MET A 1 186 ? 17.498 -5.950 -9.817 1.00 88.31 186 MET A N 1
ATOM 1488 C CA . MET A 1 186 ? 17.955 -5.829 -11.200 1.00 88.31 186 MET A CA 1
ATOM 1489 C C . MET A 1 186 ? 18.987 -6.893 -11.598 1.00 88.31 186 MET A C 1
ATOM 1491 O O . MET A 1 186 ? 18.985 -7.322 -12.746 1.00 88.31 186 MET A O 1
ATOM 1495 N N . SER A 1 187 ? 19.783 -7.377 -10.642 1.00 79.31 187 SER A N 1
ATOM 1496 C CA . SER A 1 187 ? 20.811 -8.410 -10.827 1.00 79.31 187 SER A CA 1
ATOM 1497 C C . SER A 1 187 ? 20.303 -9.855 -10.693 1.00 79.31 187 SER A C 1
ATOM 1499 O O . SER A 1 187 ? 21.082 -10.800 -10.795 1.00 79.31 187 SER A O 1
ATOM 1501 N N . ASP A 1 188 ? 19.006 -10.060 -10.449 1.00 85.56 188 ASP A N 1
ATOM 1502 C CA . ASP A 1 188 ? 18.425 -11.390 -10.252 1.00 85.56 188 ASP A CA 1
ATOM 1503 C C . ASP A 1 188 ? 18.137 -12.065 -11.605 1.00 85.56 188 ASP A C 1
ATOM 1505 O O . ASP A 1 188 ? 17.170 -11.726 -12.301 1.00 85.56 188 ASP A O 1
ATOM 1509 N N . LEU A 1 189 ? 18.983 -13.034 -11.978 1.00 82.88 189 LEU A N 1
ATOM 1510 C CA . LEU A 1 189 ? 18.855 -13.797 -13.225 1.00 82.88 189 LEU A CA 1
ATOM 1511 C C . LEU A 1 189 ? 17.491 -14.497 -13.338 1.00 82.88 189 LEU A C 1
ATOM 1513 O O . LEU A 1 189 ? 16.933 -14.572 -14.434 1.00 82.88 189 LEU A O 1
ATOM 1517 N N . GLU A 1 190 ? 16.908 -14.951 -12.222 1.00 86.69 190 GLU A N 1
ATOM 1518 C CA . GLU A 1 190 ? 15.624 -15.666 -12.215 1.00 86.69 190 GLU A CA 1
ATOM 1519 C C . GLU A 1 190 ? 14.442 -14.754 -12.571 1.00 86.69 190 GLU A C 1
ATOM 1521 O O . GLU A 1 190 ? 13.373 -15.228 -12.958 1.00 86.69 190 GLU A O 1
ATOM 1526 N N . ARG A 1 191 ? 14.618 -13.429 -12.479 1.00 87.38 191 ARG A N 1
ATOM 1527 C CA . ARG A 1 191 ? 13.583 -12.442 -12.816 1.00 87.38 191 ARG A CA 1
ATOM 1528 C C . ARG A 1 191 ? 13.639 -11.969 -14.263 1.00 87.38 191 ARG A C 1
ATOM 1530 O O . ARG A 1 191 ? 12.727 -11.257 -14.697 1.00 87.38 191 ARG A O 1
ATOM 1537 N N . GLN A 1 192 ? 14.654 -12.341 -15.036 1.00 89.69 192 GLN A N 1
ATOM 1538 C CA . GLN A 1 192 ? 14.778 -11.906 -16.426 1.00 89.69 192 GLN A CA 1
ATOM 1539 C C . GLN A 1 192 ? 13.632 -12.459 -17.279 1.00 89.69 192 GLN A C 1
ATOM 1541 O O . GLN A 1 192 ? 13.345 -13.651 -17.290 1.00 89.69 192 GLN A O 1
ATOM 1546 N N . GLY A 1 193 ? 12.918 -11.570 -17.974 1.00 86.88 193 GLY A N 1
ATOM 1547 C CA . GLY A 1 193 ? 11.764 -11.949 -18.797 1.00 86.88 193 GLY A CA 1
ATOM 1548 C C . GLY A 1 193 ? 10.528 -12.415 -18.022 1.00 86.88 193 GLY A C 1
ATOM 1549 O O . GLY A 1 193 ? 9.502 -12.695 -18.640 1.00 86.88 193 GLY A O 1
ATOM 1550 N N . MET A 1 194 ? 10.571 -12.445 -16.686 1.00 91.69 194 MET A N 1
ATOM 1551 C CA . MET A 1 194 ? 9.418 -12.827 -15.872 1.00 91.69 194 MET A CA 1
ATOM 1552 C C . MET A 1 194 ? 8.282 -11.816 -15.962 1.00 91.69 194 MET A C 1
ATOM 1554 O O . MET A 1 194 ? 8.514 -10.606 -16.089 1.00 91.69 194 MET A O 1
ATOM 1558 N N . LEU A 1 195 ? 7.054 -12.340 -15.859 1.00 93.44 195 LEU A N 1
ATOM 1559 C CA . LEU A 1 195 ? 5.826 -11.551 -15.794 1.00 93.44 195 LEU A CA 1
ATOM 1560 C C . LEU A 1 195 ? 5.927 -10.513 -14.678 1.00 93.44 195 LEU A C 1
ATOM 1562 O O . LEU A 1 195 ? 6.475 -10.788 -13.610 1.00 93.44 195 LEU A O 1
ATOM 1566 N N . PHE A 1 196 ? 5.370 -9.335 -14.922 1.00 95.25 196 PHE A N 1
ATOM 1567 C CA . PHE A 1 196 ? 5.268 -8.312 -13.895 1.00 95.25 196 PHE A CA 1
ATOM 1568 C C . PHE A 1 196 ? 3.997 -8.500 -13.081 1.00 95.25 196 PHE A C 1
ATOM 1570 O O . PHE A 1 196 ? 2.937 -8.755 -13.643 1.00 95.25 196 PHE A O 1
ATOM 1577 N N . LYS A 1 197 ? 4.077 -8.297 -11.772 1.00 95.56 197 LYS A N 1
ATOM 1578 C CA . LYS A 1 197 ? 2.925 -8.107 -10.891 1.00 95.56 197 LYS A CA 1
ATOM 1579 C C . LYS A 1 197 ? 2.769 -6.618 -10.637 1.00 95.56 197 LYS A C 1
ATOM 1581 O O . LYS A 1 197 ? 3.497 -6.059 -9.825 1.00 95.56 197 LYS A O 1
ATOM 1586 N N . VAL A 1 198 ? 1.817 -5.964 -11.303 1.00 96.12 198 VAL A N 1
ATOM 1587 C CA . VAL A 1 198 ? 1.688 -4.493 -11.288 1.00 96.12 198 VAL A CA 1
ATOM 1588 C C . VAL A 1 198 ? 1.651 -3.883 -9.881 1.00 96.12 198 VAL A C 1
ATOM 1590 O O . VAL A 1 198 ? 2.250 -2.834 -9.649 1.00 96.12 198 VAL A O 1
ATOM 1593 N N . LYS A 1 199 ? 0.999 -4.554 -8.919 1.00 94.81 199 LYS A N 1
ATOM 1594 C CA . LYS A 1 199 ? 0.946 -4.095 -7.527 1.00 94.81 199 LYS A CA 1
ATOM 1595 C C . LYS A 1 199 ? 2.309 -4.236 -6.854 1.00 94.81 199 LYS A C 1
ATOM 1597 O O . LYS A 1 199 ? 2.824 -3.252 -6.337 1.00 94.81 199 LYS A O 1
ATOM 1602 N N . ASN A 1 200 ? 2.889 -5.432 -6.868 1.00 94.31 200 ASN A N 1
ATOM 1603 C CA . ASN A 1 200 ? 4.119 -5.722 -6.130 1.00 94.31 200 ASN A CA 1
ATOM 1604 C C . ASN A 1 200 ? 5.354 -5.069 -6.754 1.00 94.31 200 ASN A C 1
ATOM 1606 O O . ASN A 1 200 ? 6.150 -4.483 -6.030 1.00 94.31 200 ASN A O 1
ATOM 1610 N N . ASP A 1 201 ? 5.486 -5.133 -8.077 1.00 95.38 201 ASP A N 1
ATOM 1611 C CA . ASP A 1 201 ? 6.706 -4.721 -8.771 1.00 95.38 201 ASP A CA 1
ATOM 1612 C C . ASP A 1 201 ? 6.791 -3.206 -8.975 1.00 95.38 201 ASP A C 1
ATOM 1614 O O . ASP A 1 201 ? 7.886 -2.686 -9.151 1.00 95.38 201 ASP A O 1
ATOM 1618 N N . PHE A 1 202 ? 5.661 -2.487 -8.970 1.00 96.88 202 PHE A N 1
ATOM 1619 C CA . PHE A 1 202 ? 5.652 -1.066 -9.341 1.00 96.88 202 PHE A CA 1
ATOM 1620 C C . PHE A 1 202 ? 4.888 -0.143 -8.389 1.00 96.88 202 PHE A C 1
ATOM 1622 O O . PHE A 1 202 ? 5.170 1.050 -8.380 1.00 96.88 202 PHE A O 1
ATOM 1629 N N . TYR A 1 203 ? 3.904 -0.634 -7.630 1.00 96.81 203 TYR A N 1
ATOM 1630 C CA . TYR A 1 203 ? 3.022 0.216 -6.810 1.00 96.81 203 TYR A CA 1
ATOM 1631 C C . TYR A 1 203 ? 3.299 0.094 -5.308 1.00 96.81 203 TYR A C 1
ATOM 1633 O O . TYR A 1 203 ? 3.184 1.069 -4.563 1.00 96.81 203 TYR A O 1
ATOM 1641 N N . ARG A 1 204 ? 3.659 -1.101 -4.825 1.00 95.31 204 ARG A N 1
ATOM 1642 C CA . ARG A 1 204 ? 3.725 -1.370 -3.388 1.00 95.31 204 ARG A CA 1
ATOM 1643 C C . ARG A 1 204 ? 4.895 -0.634 -2.724 1.00 95.31 204 ARG A C 1
ATOM 1645 O O . ARG A 1 204 ? 4.696 -0.023 -1.684 1.00 95.31 204 ARG A O 1
ATOM 1652 N N . PHE A 1 205 ? 6.072 -0.608 -3.340 1.00 97.12 205 PHE A N 1
ATOM 1653 C CA . PHE A 1 205 ? 7.203 0.142 -2.791 1.00 97.12 205 PHE A CA 1
ATOM 1654 C C . PHE A 1 205 ? 6.951 1.656 -2.657 1.00 97.12 205 PHE A C 1
ATOM 1656 O O . PHE A 1 205 ? 7.056 2.163 -1.539 1.00 97.12 205 PHE A O 1
ATOM 1663 N N . PRO A 1 206 ? 6.602 2.397 -3.733 1.00 96.31 206 PRO A N 1
ATOM 1664 C CA . PRO A 1 206 ? 6.543 3.853 -3.658 1.00 96.31 206 PRO A CA 1
ATOM 1665 C C . 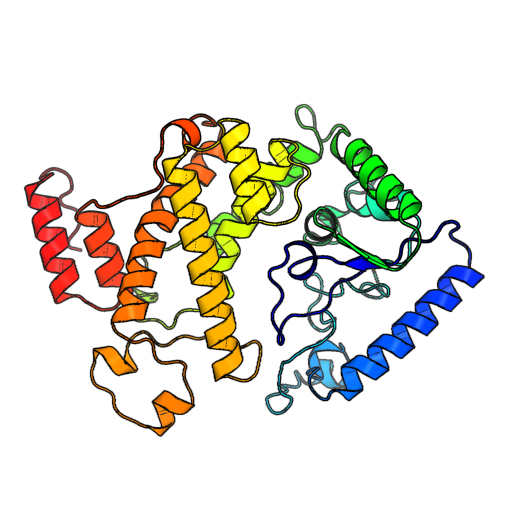PRO A 1 206 ? 5.497 4.358 -2.665 1.00 96.31 206 PRO A C 1
ATOM 1667 O O . PRO A 1 206 ? 5.800 5.284 -1.918 1.00 96.31 206 PRO A O 1
ATOM 1670 N N . HIS A 1 207 ? 4.314 3.733 -2.570 1.00 92.62 207 HIS A N 1
ATOM 1671 C CA . HIS A 1 207 ? 3.339 4.166 -1.561 1.00 92.62 207 HIS A CA 1
ATOM 1672 C C . HIS A 1 207 ? 3.842 3.891 -0.133 1.00 92.62 207 HIS A C 1
ATOM 1674 O O . HIS A 1 207 ? 3.749 4.773 0.708 1.00 92.62 207 HIS A O 1
ATOM 1680 N N . LEU A 1 208 ? 4.450 2.729 0.151 1.00 95.38 208 LEU A N 1
ATOM 1681 C CA . LEU A 1 208 ? 4.984 2.438 1.490 1.00 95.38 208 LEU A CA 1
ATOM 1682 C C . LEU A 1 208 ? 6.109 3.402 1.885 1.00 95.38 208 LEU A C 1
ATOM 1684 O O . LEU A 1 208 ? 6.191 3.828 3.036 1.00 95.38 208 LEU A O 1
ATOM 1688 N N . ALA A 1 209 ? 6.984 3.742 0.939 1.00 96.69 209 ALA A N 1
ATOM 1689 C CA . ALA A 1 209 ? 8.057 4.704 1.156 1.00 96.69 209 ALA A CA 1
ATOM 1690 C C . ALA A 1 209 ? 7.504 6.109 1.449 1.00 96.69 209 ALA A C 1
ATOM 1692 O O . ALA A 1 209 ? 7.915 6.747 2.419 1.00 96.69 209 ALA A O 1
ATOM 1693 N N . LEU A 1 210 ? 6.533 6.571 0.656 1.00 96.19 210 LEU A N 1
ATOM 1694 C CA . LEU A 1 210 ? 5.890 7.873 0.843 1.00 96.19 210 LEU A CA 1
ATOM 1695 C C . LEU A 1 210 ? 5.091 7.945 2.149 1.00 96.19 210 LEU A C 1
ATOM 1697 O O . LEU A 1 210 ? 5.160 8.961 2.836 1.00 96.19 210 LEU A O 1
ATOM 1701 N N . ASP A 1 211 ? 4.399 6.871 2.531 1.00 94.12 211 ASP A N 1
ATOM 1702 C CA . ASP A 1 211 ? 3.666 6.772 3.797 1.00 94.12 211 ASP A CA 1
ATOM 1703 C C . ASP A 1 211 ? 4.616 6.927 4.996 1.00 94.12 211 ASP A C 1
ATOM 1705 O O . ASP A 1 211 ? 4.324 7.675 5.930 1.00 94.12 211 ASP A O 1
ATOM 1709 N N . ARG A 1 212 ? 5.800 6.301 4.947 1.00 95.12 212 ARG A N 1
ATOM 1710 C CA . ARG A 1 212 ? 6.836 6.426 5.989 1.00 95.12 212 ARG A CA 1
ATOM 1711 C C . ARG A 1 212 ? 7.444 7.821 6.055 1.00 95.12 212 ARG A C 1
ATOM 1713 O O . ARG A 1 212 ? 7.597 8.370 7.147 1.00 95.12 212 ARG A O 1
ATOM 1720 N N . LEU A 1 213 ? 7.772 8.403 4.901 1.00 96.19 213 LEU A N 1
ATOM 1721 C CA . LEU A 1 213 ? 8.272 9.776 4.824 1.00 96.19 213 LEU A CA 1
ATOM 1722 C C . LEU A 1 213 ? 7.247 10.762 5.393 1.00 96.19 213 LEU A C 1
ATOM 1724 O O . LEU A 1 213 ? 7.593 11.597 6.228 1.00 96.19 213 LEU A O 1
ATOM 1728 N N . ALA A 1 214 ? 5.982 10.630 4.993 1.00 95.94 214 ALA A N 1
ATOM 1729 C CA . ALA A 1 214 ? 4.888 11.449 5.494 1.00 95.94 214 ALA A CA 1
ATOM 1730 C C . ALA A 1 214 ? 4.716 11.292 7.013 1.00 95.94 214 ALA A C 1
ATOM 1732 O O . ALA A 1 214 ? 4.630 12.295 7.725 1.00 95.94 214 ALA A O 1
ATOM 1733 N N . LEU A 1 215 ? 4.756 10.055 7.523 1.00 96.06 215 LEU A N 1
ATOM 1734 C CA . LEU A 1 215 ? 4.653 9.764 8.952 1.00 96.06 215 LEU A CA 1
ATOM 1735 C C . LEU A 1 215 ? 5.775 10.437 9.757 1.00 96.06 215 LEU A C 1
ATOM 1737 O O . LEU A 1 215 ? 5.485 11.100 10.757 1.00 96.06 215 LEU A O 1
ATOM 1741 N N . LEU A 1 216 ? 7.032 10.326 9.303 1.00 95.00 216 LEU A N 1
ATOM 1742 C CA . LEU A 1 216 ? 8.202 10.943 9.949 1.00 95.00 216 LEU A CA 1
ATOM 1743 C C . LEU A 1 216 ? 8.155 12.461 9.932 1.00 95.00 216 LEU A C 1
ATOM 1745 O O . LEU A 1 216 ? 8.485 13.107 10.924 1.00 95.00 216 LEU A O 1
ATOM 1749 N N . LYS A 1 217 ? 7.758 13.032 8.796 1.00 95.50 217 LYS A N 1
ATOM 1750 C CA . LYS A 1 217 ? 7.740 14.480 8.576 1.00 95.50 217 LYS A CA 1
ATOM 1751 C C . LYS A 1 217 ? 6.420 15.122 8.997 1.00 95.50 217 LYS A C 1
ATOM 1753 O O . LYS A 1 217 ? 6.214 16.302 8.737 1.00 95.50 217 LYS A O 1
ATOM 1758 N N . LYS A 1 218 ? 5.563 14.360 9.691 1.00 96.00 218 LYS A N 1
ATOM 1759 C CA . LYS A 1 218 ? 4.274 14.801 10.243 1.00 96.00 218 LYS A CA 1
ATOM 1760 C C . LYS A 1 218 ? 3.377 15.447 9.176 1.00 96.00 218 LYS A C 1
ATOM 1762 O O . LYS A 1 218 ? 2.689 16.429 9.435 1.00 96.00 218 LYS A O 1
ATOM 1767 N N . VAL A 1 219 ? 3.393 14.891 7.964 1.00 96.38 219 VAL A N 1
ATOM 1768 C CA . VAL A 1 219 ? 2.522 15.308 6.861 1.00 96.38 219 VAL A CA 1
ATOM 1769 C C . VAL A 1 219 ? 1.134 14.711 7.083 1.00 96.38 219 VAL A C 1
ATOM 1771 O O . VAL A 1 219 ? 0.974 13.495 7.059 1.00 96.38 219 VAL A O 1
ATOM 1774 N N . ALA A 1 220 ? 0.131 15.571 7.268 1.00 92.19 220 ALA A N 1
ATOM 1775 C CA . ALA A 1 220 ? -1.249 15.163 7.560 1.00 92.19 220 ALA A CA 1
ATOM 1776 C C . ALA A 1 220 ? -2.028 14.629 6.340 1.00 92.19 220 ALA A C 1
ATOM 1778 O O . ALA A 1 220 ? -3.075 14.012 6.496 1.00 92.19 220 ALA A O 1
ATOM 1779 N N . ALA A 1 221 ? -1.547 14.873 5.117 1.00 93.56 221 ALA A N 1
ATOM 1780 C CA . ALA A 1 221 ? -2.234 14.427 3.906 1.00 93.56 221 ALA A CA 1
ATOM 1781 C C . ALA A 1 221 ? -2.345 12.893 3.841 1.00 93.56 221 ALA A C 1
ATOM 1783 O O . ALA A 1 221 ? -1.416 12.184 4.230 1.00 93.56 221 ALA A O 1
ATOM 1784 N N . THR A 1 222 ? -3.452 12.386 3.299 1.00 90.94 222 THR A N 1
ATOM 1785 C CA . THR A 1 222 ? -3.732 10.946 3.128 1.00 90.94 222 THR A CA 1
ATOM 1786 C C . THR A 1 222 ? -3.523 10.488 1.684 1.00 90.94 222 THR A C 1
ATOM 1788 O O . THR A 1 222 ? -2.962 9.417 1.450 1.00 90.94 222 THR A O 1
ATOM 1791 N N . ASN A 1 223 ? -3.893 11.341 0.721 1.00 93.50 223 ASN A N 1
ATOM 1792 C CA . ASN A 1 223 ? -3.667 11.160 -0.711 1.00 93.50 223 ASN A CA 1
ATOM 1793 C C . ASN A 1 223 ? -2.168 11.216 -1.064 1.00 93.50 223 ASN A C 1
ATOM 1795 O O . ASN A 1 223 ? -1.431 12.108 -0.629 1.00 93.50 223 ASN A O 1
ATOM 1799 N N . THR A 1 224 ? -1.730 10.287 -1.915 1.00 95.06 224 THR A N 1
ATOM 1800 C CA . THR A 1 224 ? -0.325 10.125 -2.314 1.00 95.06 224 THR A CA 1
ATOM 1801 C C . THR A 1 224 ? 0.253 11.341 -3.045 1.00 95.06 224 THR A C 1
ATOM 1803 O O . THR A 1 224 ? 1.372 11.761 -2.751 1.00 95.06 224 THR A O 1
ATOM 1806 N N . PHE A 1 225 ? -0.491 11.960 -3.963 1.00 97.25 225 PHE A N 1
ATOM 1807 C CA . PHE A 1 225 ? -0.024 13.135 -4.704 1.00 97.25 225 PHE A CA 1
ATOM 1808 C C . PHE A 1 225 ? 0.140 14.341 -3.784 1.00 97.25 225 PHE A C 1
ATOM 1810 O O . PHE A 1 225 ? 1.161 15.026 -3.847 1.00 97.25 225 PHE A O 1
ATOM 1817 N N . THR A 1 226 ? -0.817 14.554 -2.878 1.00 97.31 226 THR A N 1
ATOM 1818 C CA . THR A 1 226 ? -0.722 15.621 -1.878 1.00 97.31 226 THR A CA 1
ATOM 1819 C C . THR A 1 226 ? 0.435 15.378 -0.910 1.00 97.31 226 THR A C 1
ATOM 1821 O O . THR A 1 226 ? 1.122 16.327 -0.540 1.00 97.31 226 THR A O 1
ATOM 1824 N N . ARG A 1 227 ? 0.717 14.123 -0.527 1.00 97.25 227 ARG A N 1
ATOM 1825 C CA . ARG A 1 227 ? 1.914 13.784 0.266 1.00 97.25 227 ARG A CA 1
ATOM 1826 C C . ARG A 1 227 ? 3.197 14.180 -0.451 1.00 97.25 227 ARG A C 1
ATOM 1828 O O . ARG A 1 227 ? 4.047 14.816 0.165 1.00 97.25 227 ARG A O 1
ATOM 1835 N N . ILE A 1 228 ? 3.318 13.846 -1.735 1.00 98.25 228 ILE A N 1
ATOM 1836 C CA . ILE A 1 228 ? 4.475 14.226 -2.553 1.00 98.25 228 ILE A CA 1
ATOM 1837 C C . ILE A 1 228 ? 4.634 15.756 -2.581 1.00 98.25 228 ILE A C 1
ATOM 1839 O O . ILE A 1 228 ? 5.726 16.256 -2.317 1.00 98.25 228 ILE A O 1
ATOM 1843 N N . ASP A 1 229 ? 3.545 16.505 -2.790 1.00 98.31 229 ASP A N 1
ATOM 1844 C CA . ASP A 1 229 ? 3.577 17.975 -2.750 1.00 98.31 229 ASP A CA 1
ATOM 1845 C C . ASP A 1 229 ? 4.040 18.515 -1.396 1.00 98.31 229 ASP A C 1
ATOM 1847 O O . ASP A 1 229 ? 4.942 19.349 -1.336 1.00 98.31 229 ASP A O 1
ATOM 1851 N N . LYS A 1 230 ? 3.492 18.000 -0.290 1.00 98.25 230 LYS A N 1
ATOM 1852 C CA . LYS A 1 230 ? 3.884 18.435 1.057 1.00 98.25 230 LYS A CA 1
ATOM 1853 C C . LYS A 1 230 ? 5.330 18.090 1.397 1.00 98.25 230 LYS A C 1
ATOM 1855 O O . LYS A 1 230 ? 6.005 18.895 2.032 1.00 98.25 230 LYS A O 1
ATOM 1860 N N . LEU A 1 231 ? 5.837 16.942 0.958 1.00 97.62 231 LEU A N 1
ATOM 1861 C CA . LEU A 1 231 ? 7.250 16.592 1.131 1.00 97.62 231 LEU A CA 1
ATOM 1862 C C . LEU A 1 231 ? 8.168 17.541 0.343 1.00 97.62 231 LEU A C 1
ATOM 1864 O O . LEU A 1 231 ? 9.237 17.901 0.840 1.00 97.62 231 LEU A O 1
ATOM 1868 N N . SER A 1 232 ? 7.735 17.988 -0.838 1.00 97.56 232 SER A N 1
ATOM 1869 C CA . SER A 1 232 ? 8.430 19.002 -1.641 1.00 97.56 232 SER A CA 1
ATOM 1870 C C . SER A 1 232 ? 8.414 20.380 -0.970 1.00 97.56 232 SER A C 1
ATOM 1872 O O . SER A 1 232 ? 9.458 21.012 -0.814 1.00 97.56 232 SER A O 1
ATOM 1874 N N . GLU A 1 233 ? 7.249 20.826 -0.479 1.00 97.56 233 GLU A N 1
ATOM 1875 C CA . GLU A 1 233 ? 7.094 22.081 0.276 1.00 97.56 233 GLU A CA 1
ATOM 1876 C C . GLU A 1 233 ? 8.001 22.116 1.520 1.00 97.56 233 GLU A C 1
ATOM 1878 O O . GLU A 1 233 ? 8.610 23.143 1.827 1.00 97.56 233 GLU A O 1
ATOM 1883 N N . LEU A 1 234 ? 8.144 20.974 2.202 1.00 96.94 234 LEU A N 1
ATOM 1884 C CA . LEU A 1 234 ? 9.035 20.786 3.352 1.00 96.94 234 LEU A CA 1
ATOM 1885 C C . LEU A 1 234 ? 10.518 20.621 2.971 1.00 96.94 234 LEU A C 1
ATOM 1887 O O . LEU A 1 234 ? 11.353 20.443 3.859 1.00 96.94 234 LEU A O 1
ATOM 1891 N N . LYS A 1 235 ? 10.861 20.681 1.677 1.00 96.31 235 LYS A N 1
ATOM 1892 C CA . LYS A 1 235 ? 12.220 20.491 1.141 1.00 96.31 235 LYS A CA 1
ATOM 1893 C C . LYS A 1 235 ? 12.851 19.160 1.567 1.00 96.31 235 LYS A C 1
ATOM 1895 O O . LYS A 1 235 ? 14.045 19.097 1.857 1.00 96.31 235 LYS A O 1
ATOM 1900 N N . ILE A 1 236 ? 12.036 18.110 1.652 1.00 96.62 236 ILE A N 1
ATOM 1901 C CA . ILE A 1 236 ? 12.489 16.737 1.921 1.00 96.62 236 ILE A CA 1
ATOM 1902 C C . ILE A 1 236 ? 12.888 16.038 0.623 1.00 96.62 236 ILE A C 1
ATOM 1904 O O . ILE A 1 236 ? 13.802 15.223 0.637 1.00 96.62 236 ILE A O 1
ATOM 1908 N N . ILE A 1 237 ? 12.223 16.384 -0.479 1.00 97.06 237 ILE A N 1
ATOM 1909 C CA . ILE A 1 237 ? 12.534 15.936 -1.840 1.00 97.06 237 ILE A CA 1
ATOM 1910 C C . ILE A 1 237 ? 12.729 17.150 -2.757 1.00 97.06 237 ILE A C 1
ATOM 1912 O O . ILE A 1 237 ? 12.150 18.210 -2.503 1.00 97.06 237 ILE A O 1
ATOM 1916 N N . THR A 1 238 ? 13.526 17.007 -3.819 1.00 97.00 238 THR A N 1
ATOM 1917 C CA . THR A 1 238 ? 13.698 18.058 -4.840 1.00 97.00 238 THR A CA 1
ATOM 1918 C C . THR A 1 238 ? 12.431 18.248 -5.680 1.00 97.00 238 THR A C 1
ATOM 1920 O O . THR A 1 238 ? 11.521 17.409 -5.674 1.00 97.00 238 THR A O 1
ATOM 1923 N N . LYS A 1 239 ? 12.343 19.357 -6.425 1.00 96.88 239 LYS A N 1
ATOM 1924 C CA . LYS A 1 239 ? 11.211 19.603 -7.338 1.00 96.88 239 LYS A CA 1
ATOM 1925 C C . LYS A 1 239 ? 11.186 18.567 -8.458 1.00 96.88 239 LYS A C 1
ATOM 1927 O O . LYS A 1 239 ? 10.134 18.046 -8.809 1.00 96.88 239 LYS A O 1
ATOM 1932 N N . GLU A 1 240 ? 12.355 18.207 -8.949 1.00 97.19 240 GLU A N 1
ATOM 1933 C CA . GLU A 1 240 ? 12.559 17.244 -10.012 1.00 97.19 240 GLU A CA 1
ATOM 1934 C C . GLU A 1 240 ? 12.180 15.826 -9.536 1.00 97.19 240 GLU A C 1
ATOM 1936 O O . GLU A 1 240 ? 11.436 15.113 -10.213 1.00 97.19 240 GLU A O 1
ATOM 1941 N N . ALA A 1 241 ? 12.582 15.441 -8.317 1.00 97.25 241 ALA A N 1
ATOM 1942 C CA . ALA A 1 241 ? 12.129 14.210 -7.664 1.00 97.25 241 ALA A CA 1
ATOM 1943 C C . ALA A 1 241 ? 10.600 14.182 -7.476 1.00 97.25 241 ALA A C 1
ATOM 1945 O O . ALA A 1 241 ? 9.961 13.148 -7.679 1.00 97.25 241 ALA A O 1
ATOM 1946 N N . THR A 1 242 ? 9.999 15.325 -7.131 1.00 98.12 242 THR A N 1
ATOM 1947 C CA . THR A 1 242 ? 8.542 15.482 -6.967 1.00 98.12 242 THR A CA 1
ATOM 1948 C C . THR A 1 242 ? 7.805 15.143 -8.265 1.00 98.12 242 THR A C 1
ATOM 1950 O O . THR A 1 242 ? 6.878 14.330 -8.257 1.00 98.12 242 THR A O 1
ATOM 1953 N N . GLU A 1 243 ? 8.232 15.718 -9.391 1.00 98.12 243 GLU A N 1
ATOM 1954 C CA . GLU A 1 243 ? 7.632 15.465 -10.708 1.00 98.12 243 GLU A CA 1
ATOM 1955 C C . GLU A 1 243 ? 7.756 13.993 -11.116 1.00 98.12 243 GLU A C 1
ATOM 1957 O O . GLU A 1 243 ? 6.772 13.375 -11.536 1.00 98.12 243 GLU A O 1
ATOM 1962 N N . ARG A 1 244 ? 8.935 13.393 -10.916 1.00 97.56 244 ARG A N 1
ATOM 1963 C CA . ARG A 1 244 ? 9.198 11.986 -11.253 1.00 97.56 244 ARG A CA 1
ATOM 1964 C C . ARG A 1 244 ? 8.377 11.010 -10.414 1.00 97.56 244 ARG A C 1
ATOM 1966 O O . ARG A 1 244 ? 7.820 10.058 -10.962 1.00 97.56 244 ARG A O 1
ATOM 1973 N N . LEU A 1 245 ? 8.249 11.247 -9.107 1.00 98.31 245 LEU A N 1
ATOM 1974 C CA . LEU A 1 245 ? 7.424 10.413 -8.225 1.00 98.31 245 LEU A CA 1
ATOM 1975 C C . LEU A 1 245 ? 5.938 10.511 -8.590 1.00 98.31 245 LEU A C 1
ATOM 1977 O O . LEU A 1 245 ? 5.255 9.487 -8.650 1.00 98.31 245 LEU A O 1
ATOM 1981 N N . LYS A 1 246 ? 5.437 11.713 -8.901 1.00 98.25 246 LYS A N 1
ATOM 1982 C CA . LYS A 1 246 ? 4.059 11.896 -9.385 1.00 98.25 246 LYS A CA 1
ATOM 1983 C C . LYS A 1 246 ? 3.818 11.188 -10.710 1.00 98.25 246 LYS A C 1
ATOM 1985 O O . LYS A 1 246 ? 2.770 10.563 -10.892 1.00 98.25 246 LYS A O 1
ATOM 1990 N N . GLU A 1 247 ? 4.772 11.264 -11.631 1.00 97.88 247 GLU A N 1
ATOM 1991 C CA . GLU A 1 247 ? 4.675 10.568 -12.907 1.00 97.88 247 GLU A CA 1
ATOM 1992 C C . GLU A 1 247 ? 4.661 9.050 -12.710 1.00 97.88 247 GLU A C 1
ATOM 1994 O O . GLU A 1 247 ? 3.772 8.381 -13.236 1.00 97.88 247 GLU A O 1
ATOM 1999 N N . TRP A 1 248 ? 5.583 8.501 -11.913 1.00 98.00 248 TRP A N 1
ATOM 2000 C CA . TRP A 1 248 ? 5.593 7.076 -11.587 1.00 98.00 248 TRP A CA 1
ATOM 2001 C C . TRP A 1 248 ? 4.256 6.643 -10.977 1.00 98.00 248 TRP A C 1
ATOM 2003 O O . TRP A 1 248 ? 3.629 5.716 -11.500 1.00 98.00 248 TRP A O 1
ATOM 2013 N N . MET A 1 249 ? 3.765 7.341 -9.948 1.00 97.94 249 MET A N 1
ATOM 2014 C CA . MET A 1 249 ? 2.481 7.016 -9.322 1.00 97.94 249 MET A CA 1
ATOM 2015 C C . MET A 1 249 ? 1.320 7.064 -10.324 1.00 97.94 249 MET A C 1
ATOM 2017 O O . MET A 1 249 ? 0.510 6.140 -10.372 1.00 97.94 249 MET A O 1
ATOM 2021 N N . SER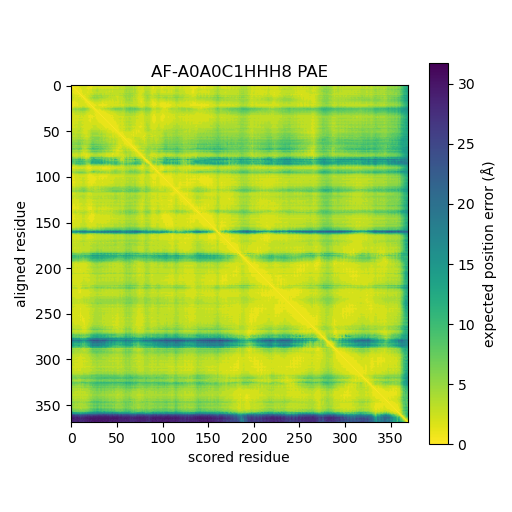 A 1 250 ? 1.274 8.073 -11.195 1.00 97.56 250 SER A N 1
ATOM 2022 C CA . SER A 1 250 ? 0.244 8.179 -12.239 1.00 97.56 250 SER A CA 1
ATOM 2023 C C . SER A 1 250 ? 0.292 6.999 -13.214 1.00 97.56 250 SER A C 1
ATOM 2025 O O . SER A 1 250 ? -0.733 6.379 -13.509 1.00 97.56 250 SER A O 1
ATOM 2027 N N . LEU A 1 251 ? 1.493 6.657 -13.693 1.00 97.69 251 LEU A N 1
ATOM 2028 C CA . LEU A 1 251 ? 1.703 5.552 -14.621 1.00 97.69 251 LEU A CA 1
ATOM 2029 C C . LEU A 1 251 ? 1.285 4.221 -14.001 1.00 97.69 251 LEU A C 1
ATOM 2031 O O . LEU A 1 251 ? 0.561 3.456 -14.639 1.00 97.69 251 LEU A O 1
ATOM 2035 N N . VAL A 1 252 ? 1.703 3.941 -12.765 1.00 97.31 252 VAL A N 1
ATOM 2036 C CA . VAL A 1 252 ? 1.416 2.650 -12.137 1.00 97.31 252 VAL A CA 1
ATOM 2037 C C . VAL A 1 252 ? -0.048 2.506 -11.735 1.00 97.31 252 VAL A C 1
ATOM 2039 O O . VAL A 1 252 ? -0.614 1.432 -11.931 1.00 97.31 252 VAL A O 1
ATOM 2042 N N . LEU A 1 253 ? -0.702 3.567 -11.247 1.00 97.19 253 LEU A N 1
ATOM 2043 C CA . LEU A 1 253 ? -2.137 3.530 -10.949 1.00 97.19 253 LEU A CA 1
ATOM 2044 C C . LEU A 1 253 ? -2.946 3.235 -12.217 1.00 97.19 253 LEU A C 1
ATOM 2046 O O . LEU A 1 253 ? -3.837 2.383 -12.206 1.00 97.19 253 LEU A O 1
ATOM 2050 N N . PHE A 1 254 ? -2.572 3.852 -13.340 1.00 96.69 254 PHE A N 1
ATOM 2051 C CA . PHE A 1 254 ? -3.205 3.580 -14.625 1.00 96.69 254 PHE A CA 1
ATOM 2052 C C . PHE A 1 254 ? -2.912 2.169 -15.152 1.00 96.69 254 PHE A C 1
ATOM 2054 O O . PHE A 1 254 ? -3.823 1.492 -15.632 1.00 96.69 254 PHE A O 1
ATOM 2061 N N . MET A 1 255 ? -1.667 1.688 -15.037 1.00 96.50 255 MET A N 1
ATOM 2062 C CA . MET A 1 255 ? -1.314 0.305 -15.383 1.00 96.50 255 MET A CA 1
ATOM 2063 C C . MET A 1 255 ? -2.104 -0.694 -14.535 1.00 96.50 255 MET A C 1
ATOM 2065 O O . MET A 1 255 ? -2.626 -1.666 -15.077 1.00 96.50 255 MET A O 1
ATOM 2069 N N . ARG A 1 256 ? -2.247 -0.448 -13.228 1.00 96.19 256 ARG A N 1
ATOM 2070 C CA . ARG A 1 256 ? -3.007 -1.302 -12.307 1.00 96.19 256 ARG A CA 1
ATOM 2071 C C . ARG A 1 256 ? -4.479 -1.357 -12.701 1.00 96.19 256 ARG A C 1
ATOM 2073 O O . ARG A 1 256 ? -5.013 -2.451 -12.855 1.00 96.19 256 ARG A O 1
ATOM 2080 N N . LEU A 1 257 ? -5.101 -0.205 -12.963 1.00 96.06 257 LEU A N 1
ATOM 2081 C CA . LEU A 1 257 ? -6.483 -0.140 -13.441 1.00 96.06 257 LEU A CA 1
ATOM 2082 C C . LEU A 1 257 ? -6.669 -0.889 -14.768 1.00 96.06 257 LEU A C 1
ATOM 2084 O O . LEU A 1 257 ? -7.612 -1.668 -14.901 1.00 96.06 257 LEU A O 1
ATOM 2088 N N . LYS A 1 258 ? -5.770 -0.689 -15.740 1.00 95.69 258 LYS A N 1
ATOM 2089 C CA . LYS A 1 258 ? -5.804 -1.394 -17.032 1.00 95.69 258 LYS A CA 1
ATOM 2090 C C . LYS A 1 258 ? -5.666 -2.902 -16.875 1.00 95.69 258 LYS A C 1
ATOM 2092 O O . LYS A 1 258 ? -6.413 -3.641 -17.509 1.00 95.69 258 LYS A O 1
ATOM 2097 N N . THR A 1 259 ? -4.734 -3.336 -16.033 1.00 95.44 259 THR A N 1
ATOM 2098 C CA . THR A 1 259 ? -4.482 -4.756 -15.775 1.00 95.44 259 THR A CA 1
ATOM 2099 C C . THR A 1 259 ? -5.727 -5.393 -15.169 1.00 95.44 259 THR A C 1
ATOM 2101 O O . THR A 1 259 ? -6.255 -6.348 -15.728 1.00 95.44 259 THR A O 1
ATOM 2104 N N . TYR A 1 260 ? -6.286 -4.807 -14.107 1.00 95.38 260 TYR A N 1
ATOM 2105 C CA . TYR A 1 260 ? -7.495 -5.348 -13.481 1.00 95.38 260 TYR A CA 1
ATOM 2106 C C . TYR A 1 260 ? -8.708 -5.315 -14.411 1.00 95.38 260 TYR A C 1
ATOM 2108 O O . TYR A 1 260 ? -9.476 -6.269 -14.451 1.00 95.38 260 TYR A O 1
ATOM 2116 N N . SER A 1 261 ? -8.849 -4.263 -15.221 1.00 94.50 261 SER A N 1
ATOM 2117 C CA . SER A 1 261 ? -9.937 -4.159 -16.201 1.00 94.50 261 SER A CA 1
ATOM 2118 C C . SER A 1 261 ? -9.831 -5.202 -17.312 1.00 94.50 261 SER A C 1
ATOM 2120 O O . SER A 1 261 ? -10.854 -5.703 -17.767 1.00 94.50 261 SER A O 1
ATOM 2122 N N . HIS A 1 262 ? -8.614 -5.551 -17.739 1.00 93.00 262 HIS A N 1
ATOM 2123 C CA . HIS A 1 262 ? -8.395 -6.627 -18.704 1.00 93.00 262 HIS A CA 1
ATOM 2124 C C . HIS A 1 262 ? -8.859 -7.980 -18.154 1.00 93.00 262 HIS A C 1
ATOM 2126 O O . HIS A 1 262 ? -9.505 -8.739 -18.871 1.00 93.00 262 HIS A O 1
ATOM 2132 N N . TYR A 1 263 ? -8.555 -8.260 -16.886 1.00 92.31 263 TYR A N 1
ATOM 2133 C CA . TYR A 1 263 ? -8.940 -9.512 -16.232 1.00 92.31 263 TYR A CA 1
ATOM 2134 C C . TYR A 1 263 ? -10.362 -9.520 -15.671 1.00 92.31 263 TYR A C 1
ATOM 2136 O O . TYR A 1 263 ? -10.850 -10.585 -15.305 1.00 92.31 263 TYR A O 1
ATOM 2144 N N . GLN A 1 264 ? -11.000 -8.351 -15.567 1.00 92.50 264 GLN A N 1
ATOM 2145 C CA . GLN A 1 264 ? -12.250 -8.148 -14.828 1.00 92.50 264 GLN A CA 1
ATOM 2146 C C . GLN A 1 264 ? -12.175 -8.685 -13.389 1.00 92.50 264 GLN A C 1
ATOM 2148 O O . GLN A 1 264 ? -13.142 -9.210 -12.844 1.00 92.50 264 GLN A O 1
ATOM 2153 N N . ALA A 1 265 ? -10.989 -8.585 -12.791 1.00 92.25 265 ALA A N 1
ATOM 2154 C CA . ALA A 1 265 ? -10.680 -9.099 -11.469 1.00 92.25 265 ALA A CA 1
ATOM 2155 C C . ALA A 1 265 ? -9.389 -8.457 -10.939 1.00 92.25 265 ALA A C 1
ATOM 2157 O O . ALA A 1 265 ? -8.568 -7.945 -11.704 1.00 92.25 265 ALA A O 1
ATOM 2158 N N . GLN A 1 266 ? -9.157 -8.563 -9.633 1.00 91.81 266 GLN A N 1
ATOM 2159 C CA . GLN A 1 266 ? -7.924 -8.186 -8.941 1.00 91.81 266 GLN A CA 1
ATOM 2160 C C . GLN A 1 266 ? -6.776 -9.166 -9.285 1.00 91.81 266 GLN A C 1
ATOM 2162 O O . GLN A 1 266 ? -6.256 -9.882 -8.429 1.00 91.81 266 GLN A O 1
ATOM 2167 N N . GLN A 1 267 ? -6.394 -9.230 -10.564 1.00 91.75 267 GLN A N 1
ATOM 2168 C CA . GLN A 1 267 ? -5.274 -10.014 -11.089 1.00 91.75 267 GLN A CA 1
ATOM 2169 C C . GLN A 1 267 ? -4.169 -9.093 -11.599 1.00 91.75 267 GLN A C 1
ATOM 2171 O O . GLN A 1 267 ? -4.413 -8.165 -12.356 1.00 91.75 267 GLN A O 1
ATOM 2176 N N . GLU A 1 268 ? -2.930 -9.344 -11.193 1.00 93.44 268 GLU A N 1
ATOM 2177 C CA . GLU A 1 268 ? -1.850 -8.355 -11.321 1.00 93.44 268 GLU A CA 1
ATOM 2178 C C . GLU A 1 268 ? -0.859 -8.634 -12.450 1.00 93.44 268 GLU A C 1
ATOM 2180 O O . GLU A 1 268 ? 0.028 -7.813 -12.687 1.00 93.44 268 GLU A O 1
ATOM 2185 N N . MET A 1 269 ? -0.969 -9.795 -13.095 1.00 94.81 269 MET A N 1
ATOM 2186 C CA . MET A 1 269 ? 0.049 -10.295 -14.014 1.00 94.81 269 MET A CA 1
ATOM 2187 C C . MET A 1 269 ? 0.057 -9.506 -15.326 1.00 94.81 269 MET A C 1
ATOM 2189 O O . MET A 1 269 ? -0.973 -9.321 -15.960 1.00 94.81 269 MET A O 1
ATOM 2193 N N . MET A 1 270 ? 1.235 -9.089 -15.776 1.00 94.81 270 MET A N 1
ATOM 2194 C CA . MET A 1 270 ? 1.440 -8.432 -17.062 1.00 94.81 270 MET A CA 1
ATOM 2195 C C . MET A 1 270 ? 2.572 -9.128 -17.810 1.00 94.81 270 MET A C 1
ATOM 2197 O O . MET A 1 270 ? 3.642 -9.367 -17.249 1.00 94.81 270 MET A O 1
ATOM 2201 N N . ASN A 1 271 ? 2.352 -9.446 -19.083 1.00 92.94 271 ASN A N 1
ATOM 2202 C CA . ASN A 1 271 ? 3.304 -10.198 -19.890 1.00 92.94 271 ASN A CA 1
ATOM 2203 C C . ASN A 1 271 ? 4.191 -9.263 -20.735 1.00 92.94 271 ASN A C 1
ATOM 2205 O O . ASN A 1 271 ? 3.670 -8.608 -21.643 1.00 92.94 271 ASN A O 1
ATOM 2209 N N . PRO A 1 272 ? 5.517 -9.209 -20.489 1.00 91.56 272 PRO A N 1
ATOM 2210 C CA . PRO A 1 272 ? 6.430 -8.345 -21.230 1.00 91.56 272 PRO A CA 1
ATOM 2211 C C . PRO A 1 272 ? 6.990 -8.965 -22.517 1.00 91.56 272 PRO A C 1
ATOM 2213 O O . PRO A 1 272 ? 7.771 -8.303 -23.193 1.00 91.56 272 PRO A O 1
ATOM 2216 N N . LEU A 1 273 ? 6.643 -10.212 -22.851 1.00 87.75 273 LEU A N 1
ATOM 2217 C CA . LEU A 1 273 ? 7.272 -10.986 -23.926 1.00 87.75 273 LEU A CA 1
ATOM 2218 C C . LEU A 1 273 ? 6.361 -11.217 -25.138 1.00 87.75 273 LEU A C 1
ATOM 2220 O O . LEU A 1 273 ? 6.850 -11.165 -26.262 1.00 87.75 273 LEU A O 1
ATOM 2224 N N . LEU A 1 274 ? 5.051 -11.427 -24.949 1.00 84.62 274 LEU A N 1
ATOM 2225 C CA . LEU A 1 274 ? 4.171 -11.872 -26.045 1.00 84.62 274 LEU A CA 1
ATOM 2226 C C . LEU A 1 274 ? 4.228 -10.955 -27.276 1.00 84.62 274 LEU A C 1
ATOM 2228 O O . LEU A 1 274 ? 4.627 -11.387 -28.353 1.00 84.62 274 LEU A O 1
ATOM 2232 N N . LYS A 1 275 ? 3.903 -9.668 -27.113 1.00 81.44 275 LYS A N 1
ATOM 2233 C CA . LYS A 1 275 ? 3.933 -8.713 -28.233 1.00 81.44 275 LYS A CA 1
ATOM 2234 C C . LYS A 1 275 ? 5.358 -8.414 -28.721 1.00 81.44 275 LYS A C 1
ATOM 2236 O O . LYS A 1 275 ? 5.566 -8.433 -29.930 1.00 81.44 275 LYS A O 1
ATOM 2241 N N . PRO A 1 276 ? 6.357 -8.155 -27.853 1.00 79.88 276 PRO A N 1
ATOM 2242 C CA . PRO A 1 276 ? 7.686 -7.770 -28.330 1.00 79.88 276 PRO A CA 1
ATOM 2243 C C . PRO A 1 276 ? 8.459 -8.847 -29.082 1.00 79.88 276 PRO A C 1
ATOM 2245 O O . PRO A 1 276 ? 9.361 -8.497 -29.841 1.00 79.88 276 PRO A O 1
ATOM 2248 N N . PHE A 1 277 ? 8.136 -10.120 -28.858 1.00 81.25 277 PHE A N 1
ATOM 2249 C CA . PHE A 1 277 ? 8.763 -11.251 -29.540 1.00 81.25 277 PHE A CA 1
ATOM 2250 C C . PHE A 1 277 ? 7.886 -11.837 -30.660 1.00 81.25 277 PHE A C 1
ATOM 2252 O O . PHE A 1 277 ? 8.270 -12.834 -31.261 1.00 81.25 277 PHE A O 1
ATOM 2259 N N . GLY A 1 278 ? 6.741 -11.215 -30.972 1.00 77.75 278 GLY A N 1
ATOM 2260 C CA . GLY A 1 278 ? 5.871 -11.645 -32.072 1.00 77.75 278 GLY A CA 1
ATOM 2261 C C . GLY A 1 278 ? 5.103 -12.940 -31.797 1.00 77.75 278 GLY A C 1
ATOM 2262 O O . GLY A 1 278 ? 4.745 -13.650 -32.732 1.00 77.75 278 GLY A O 1
ATOM 2263 N N . PHE A 1 279 ? 4.847 -13.271 -30.527 1.00 78.44 279 PHE A N 1
ATOM 2264 C CA . PHE A 1 279 ? 3.952 -14.371 -30.175 1.00 78.44 279 PHE A CA 1
ATOM 2265 C C . PHE A 1 279 ? 2.502 -13.911 -30.354 1.00 78.44 279 PHE A C 1
ATOM 2267 O O . PHE A 1 279 ? 1.889 -13.352 -29.444 1.00 78.44 279 PHE A O 1
ATOM 2274 N N . GLU A 1 280 ? 1.958 -14.139 -31.545 1.00 70.19 280 GLU A N 1
ATOM 2275 C CA . GLU A 1 280 ? 0.606 -13.724 -31.934 1.00 70.19 280 GLU A CA 1
ATOM 2276 C C . GLU A 1 280 ? -0.463 -14.793 -31.660 1.00 70.19 280 GLU A C 1
ATOM 2278 O O . GLU A 1 280 ? -1.424 -14.913 -32.413 1.00 70.19 280 GLU A O 1
ATOM 2283 N N . ASP A 1 281 ? -0.331 -15.581 -30.588 1.00 79.12 281 ASP A N 1
ATOM 2284 C CA . ASP A 1 281 ? -1.402 -16.497 -30.177 1.00 79.12 281 ASP A CA 1
ATOM 2285 C C . ASP A 1 281 ? -2.564 -15.684 -29.566 1.00 79.12 281 ASP A C 1
ATOM 2287 O O . ASP A 1 281 ? -2.421 -15.128 -28.465 1.00 79.12 281 ASP A O 1
ATOM 2291 N N . PRO A 1 282 ? -3.737 -15.606 -30.226 1.00 76.69 282 PRO A N 1
ATOM 2292 C CA . PRO A 1 282 ? -4.839 -14.777 -29.745 1.00 76.69 282 PRO A CA 1
ATOM 2293 C C . PRO A 1 282 ? -5.424 -15.285 -28.420 1.00 76.69 282 PRO A C 1
ATOM 2295 O O . PRO A 1 282 ? -5.954 -14.502 -27.630 1.00 76.69 282 PRO A O 1
ATOM 2298 N N . GLY A 1 283 ? -5.320 -16.590 -28.153 1.00 79.38 283 GLY A N 1
ATOM 2299 C CA . GLY A 1 283 ? -5.760 -17.217 -26.913 1.00 79.38 283 GLY A CA 1
ATOM 2300 C C . GLY A 1 283 ? -4.874 -16.837 -25.729 1.00 79.38 283 GLY A C 1
ATOM 2301 O O . GLY A 1 283 ? -5.396 -16.508 -24.662 1.00 79.38 283 GLY A O 1
ATOM 2302 N N . LEU A 1 284 ? -3.552 -16.821 -25.909 1.00 77.12 284 LEU A N 1
ATOM 2303 C CA . LEU A 1 284 ? -2.600 -16.376 -24.886 1.00 77.12 284 LEU A CA 1
ATOM 2304 C C . LEU A 1 284 ? -2.708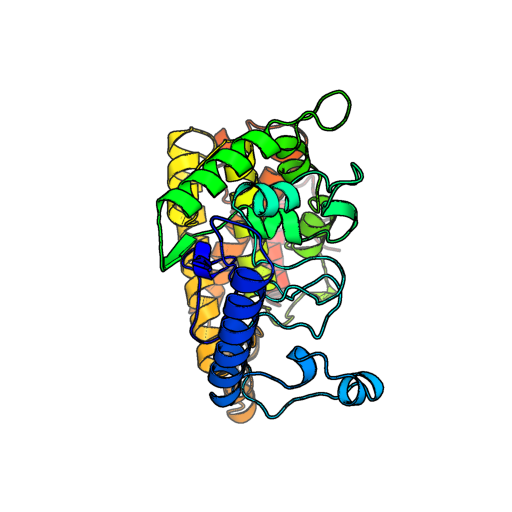 -14.871 -24.628 1.00 77.12 284 LEU A C 1
ATOM 2306 O O . LEU A 1 284 ? -2.744 -14.465 -23.470 1.00 77.12 284 LEU A O 1
ATOM 2310 N N . ILE A 1 285 ? -2.843 -14.055 -25.678 1.00 73.81 285 ILE A N 1
ATOM 2311 C CA . ILE A 1 285 ? -3.014 -12.595 -25.556 1.00 73.81 285 ILE A CA 1
ATOM 2312 C C . ILE A 1 285 ? -4.328 -12.236 -24.849 1.00 73.81 285 ILE A C 1
ATOM 2314 O O . ILE A 1 285 ? -4.392 -11.245 -24.126 1.00 73.81 285 ILE A O 1
ATOM 2318 N N . LYS A 1 286 ? -5.391 -13.028 -25.036 1.00 74.69 286 LYS A N 1
ATOM 2319 C CA . LYS A 1 286 ? -6.658 -12.820 -24.322 1.00 74.69 286 LYS A CA 1
ATOM 2320 C C . LYS A 1 286 ? -6.588 -13.271 -22.861 1.00 74.69 286 LYS A C 1
ATOM 2322 O O . LYS A 1 286 ? -7.250 -12.680 -22.019 1.00 74.69 286 LYS A O 1
ATOM 2327 N N . LYS A 1 287 ? -5.822 -14.325 -22.564 1.00 83.44 287 LYS A N 1
ATOM 2328 C CA . LYS A 1 287 ? -5.660 -14.867 -21.203 1.00 83.44 287 LYS A CA 1
ATOM 2329 C C . LYS A 1 287 ? -4.623 -14.118 -20.367 1.00 83.44 287 LYS A C 1
ATOM 2331 O O . LYS A 1 287 ? -4.599 -14.294 -19.153 1.00 83.44 287 LYS A O 1
ATOM 2336 N N . GLN A 1 288 ? -3.731 -13.353 -20.990 1.00 87.06 288 GLN A N 1
ATOM 2337 C CA . GLN A 1 288 ? -2.655 -12.642 -20.311 1.00 87.06 288 GLN A CA 1
ATOM 2338 C C . GLN A 1 288 ? -2.566 -11.204 -20.803 1.00 87.06 288 GLN A C 1
ATOM 2340 O O . GLN A 1 288 ? -2.508 -10.961 -22.007 1.00 87.06 288 GLN A O 1
ATOM 2345 N N . PHE A 1 289 ? -2.446 -10.249 -19.881 1.00 91.00 289 PHE A N 1
ATOM 2346 C CA . PHE A 1 289 ? -2.322 -8.844 -20.239 1.00 91.00 289 PHE A CA 1
ATOM 2347 C C . PHE A 1 289 ? -0.966 -8.563 -20.906 1.00 91.00 289 PHE A C 1
ATOM 2349 O O . PHE A 1 289 ? 0.043 -8.308 -20.246 1.00 91.00 289 PHE A O 1
ATOM 2356 N N . ALA A 1 290 ? -0.930 -8.649 -22.237 1.00 90.38 290 ALA A N 1
ATOM 2357 C CA . ALA A 1 290 ? 0.284 -8.494 -23.029 1.00 90.38 290 ALA A CA 1
ATOM 2358 C C . ALA A 1 290 ? 0.677 -7.019 -23.211 1.00 90.38 290 ALA A C 1
ATOM 2360 O O . ALA A 1 290 ? -0.058 -6.221 -23.812 1.00 90.38 290 ALA A O 1
ATOM 2361 N N . LEU A 1 291 ? 1.882 -6.679 -22.756 1.00 91.44 291 LEU A N 1
ATOM 2362 C CA . LEU A 1 291 ? 2.447 -5.336 -22.815 1.00 91.44 291 LEU A CA 1
ATOM 2363 C C . LEU A 1 291 ? 2.970 -5.016 -24.215 1.00 91.44 291 LEU A C 1
ATOM 2365 O O . LEU A 1 291 ? 3.711 -5.793 -24.813 1.00 91.44 291 LEU A O 1
ATOM 2369 N N . ASP A 1 292 ? 2.593 -3.854 -24.743 1.00 90.06 292 ASP A N 1
ATOM 2370 C CA . ASP A 1 292 ? 3.124 -3.355 -26.009 1.00 90.06 292 ASP A CA 1
ATOM 2371 C C . ASP A 1 292 ? 4.459 -2.610 -25.823 1.00 90.06 292 ASP A C 1
ATOM 2373 O O . ASP A 1 292 ? 4.913 -2.320 -24.710 1.00 90.06 292 ASP A O 1
ATOM 2377 N N . HIS A 1 293 ? 5.107 -2.274 -26.939 1.00 90.25 293 HIS A N 1
ATOM 2378 C CA . HIS A 1 293 ? 6.376 -1.547 -26.920 1.00 90.25 293 HIS A CA 1
ATOM 2379 C C . HIS A 1 293 ? 6.282 -0.180 -26.231 1.00 90.25 293 HIS A C 1
ATOM 2381 O O . HIS A 1 293 ? 7.262 0.264 -25.630 1.00 90.25 293 HIS A O 1
ATOM 2387 N N . THR A 1 294 ? 5.131 0.488 -26.308 1.00 93.00 294 THR A N 1
ATOM 2388 C CA . THR A 1 294 ? 4.900 1.786 -25.664 1.00 93.00 294 THR A CA 1
ATOM 2389 C C . THR A 1 294 ? 4.892 1.638 -24.146 1.00 93.00 294 THR A C 1
ATOM 2391 O O . THR A 1 294 ? 5.614 2.349 -23.452 1.00 93.00 294 THR A O 1
ATOM 2394 N N . THR A 1 295 ? 4.166 0.653 -23.627 1.00 93.69 295 THR A N 1
ATOM 2395 C CA . THR A 1 295 ? 4.068 0.364 -22.195 1.00 93.69 295 THR A CA 1
ATOM 2396 C C . THR A 1 295 ? 5.410 -0.101 -21.639 1.00 93.69 295 THR A C 1
ATOM 2398 O O . THR A 1 295 ? 5.817 0.335 -20.565 1.00 93.69 295 THR A O 1
ATOM 2401 N N . LEU A 1 296 ? 6.171 -0.891 -22.403 1.00 94.81 296 LEU A N 1
ATOM 2402 C CA . LEU A 1 296 ? 7.532 -1.252 -22.010 1.00 94.81 296 LEU A CA 1
ATOM 2403 C C . LEU A 1 296 ? 8.467 -0.045 -21.902 1.00 94.81 296 LEU A C 1
ATOM 2405 O O . LEU A 1 296 ? 9.298 -0.018 -21.001 1.00 94.81 296 LEU A O 1
ATOM 2409 N N . LYS A 1 297 ? 8.348 0.975 -22.764 1.00 95.69 297 LYS A N 1
ATOM 2410 C CA . LYS A 1 297 ? 9.123 2.222 -22.604 1.00 95.69 297 LYS A CA 1
ATOM 2411 C C . LYS A 1 297 ? 8.774 2.937 -21.294 1.00 95.69 297 LYS A C 1
ATOM 2413 O O . LYS A 1 297 ? 9.677 3.444 -20.633 1.00 95.69 297 LYS A O 1
ATOM 2418 N N . LEU A 1 298 ? 7.499 2.935 -20.903 1.00 96.75 298 LEU A N 1
ATOM 2419 C CA . LEU A 1 298 ? 7.051 3.505 -19.628 1.00 96.75 298 LEU A CA 1
ATOM 2420 C C . LEU A 1 298 ? 7.605 2.716 -18.434 1.00 96.75 298 LEU A C 1
ATOM 2422 O O . LEU A 1 298 ? 8.109 3.323 -17.498 1.00 96.75 298 LEU A O 1
ATOM 2426 N N . ILE A 1 299 ? 7.622 1.380 -18.494 1.00 96.62 299 ILE A N 1
ATOM 2427 C CA . ILE A 1 299 ? 8.240 0.539 -17.450 1.00 96.62 299 ILE A CA 1
ATOM 2428 C C . ILE A 1 299 ? 9.738 0.825 -17.311 1.00 96.62 299 ILE A C 1
ATOM 2430 O O . ILE A 1 299 ? 10.240 0.960 -16.200 1.00 96.62 299 ILE A O 1
ATOM 2434 N N . LYS A 1 300 ? 10.463 0.995 -18.423 1.00 96.50 300 LYS A N 1
ATOM 2435 C CA . LYS A 1 300 ? 11.874 1.415 -18.371 1.00 96.50 300 LYS A CA 1
ATOM 2436 C C . LYS A 1 300 ? 12.037 2.770 -17.689 1.00 96.50 300 LYS A C 1
ATOM 2438 O O . LYS A 1 300 ? 12.989 2.969 -16.945 1.00 96.50 300 LYS A O 1
ATOM 2443 N N . LYS A 1 301 ? 11.117 3.709 -17.933 1.00 96.62 301 LYS A N 1
ATOM 2444 C CA . LYS A 1 301 ? 11.105 5.000 -17.239 1.00 96.62 301 LYS A CA 1
ATOM 2445 C C . LYS A 1 301 ? 10.860 4.834 -15.739 1.00 96.62 301 LYS A C 1
ATOM 2447 O O . LYS A 1 301 ? 11.590 5.448 -14.975 1.00 96.62 301 LYS A O 1
ATOM 2452 N N . ILE A 1 302 ? 9.928 3.969 -15.340 1.00 97.69 302 ILE A N 1
ATOM 2453 C CA . ILE A 1 302 ? 9.687 3.640 -13.930 1.00 97.69 302 ILE A CA 1
ATOM 2454 C C . ILE A 1 302 ? 10.957 3.090 -13.278 1.00 97.69 302 ILE A C 1
ATOM 2456 O O . ILE A 1 302 ? 11.355 3.609 -12.246 1.00 97.69 302 ILE A O 1
ATOM 2460 N N . TYR A 1 303 ? 11.639 2.108 -13.878 1.00 97.50 303 TYR A N 1
ATOM 2461 C CA . TYR A 1 303 ? 12.841 1.524 -13.266 1.00 97.50 303 TYR A CA 1
ATOM 2462 C C . TYR A 1 303 ? 13.979 2.527 -13.055 1.00 97.50 303 TYR A C 1
ATOM 2464 O O . TYR A 1 303 ? 14.622 2.489 -12.010 1.00 97.50 303 TYR A O 1
ATOM 2472 N N . ARG A 1 304 ? 14.172 3.468 -13.988 1.00 97.00 304 ARG A N 1
ATOM 2473 C CA . ARG A 1 304 ? 15.159 4.553 -13.839 1.00 97.00 304 ARG A CA 1
ATOM 2474 C C . ARG A 1 304 ? 14.890 5.463 -12.638 1.00 97.00 304 ARG A C 1
ATOM 2476 O O . ARG A 1 304 ? 15.811 6.128 -12.189 1.00 97.00 304 ARG A O 1
ATOM 2483 N N . ILE A 1 305 ? 13.655 5.495 -12.137 1.00 97.94 305 ILE A N 1
ATOM 2484 C CA . ILE A 1 305 ? 13.259 6.243 -10.934 1.00 97.94 305 ILE A CA 1
ATOM 2485 C C . ILE A 1 305 ? 13.245 5.320 -9.711 1.00 97.94 305 ILE A C 1
ATOM 2487 O O . ILE A 1 305 ? 13.714 5.681 -8.636 1.00 97.94 305 ILE A O 1
ATOM 2491 N N . PHE A 1 306 ? 12.727 4.103 -9.874 1.00 97.81 306 PHE A N 1
ATOM 2492 C CA . PHE A 1 306 ? 12.560 3.132 -8.801 1.00 97.81 306 PHE A CA 1
ATOM 2493 C C . PHE A 1 306 ? 13.901 2.742 -8.177 1.00 97.81 306 PHE A C 1
ATOM 2495 O O . PHE A 1 306 ? 14.028 2.798 -6.958 1.00 97.81 306 PHE A O 1
ATOM 2502 N N . ILE A 1 307 ? 14.908 2.404 -8.983 1.00 96.56 307 ILE A N 1
ATOM 2503 C CA . ILE A 1 307 ? 16.223 1.983 -8.480 1.00 96.56 307 ILE A CA 1
ATOM 2504 C C . ILE A 1 307 ? 16.847 3.056 -7.561 1.00 96.56 307 ILE A C 1
ATOM 2506 O O . ILE A 1 307 ? 17.063 2.753 -6.383 1.00 96.56 307 ILE A O 1
ATOM 2510 N N . PRO A 1 308 ? 17.055 4.313 -8.010 1.00 96.81 308 PRO A N 1
ATOM 2511 C CA . PRO A 1 308 ? 17.630 5.342 -7.146 1.00 96.81 308 PRO A CA 1
ATOM 2512 C C . PRO A 1 308 ? 16.704 5.741 -5.993 1.00 96.81 308 PRO A C 1
ATOM 2514 O O . PRO A 1 308 ? 17.193 6.105 -4.926 1.00 96.81 308 PRO A O 1
ATOM 2517 N N . PHE A 1 309 ? 15.376 5.655 -6.143 1.00 97.75 309 PHE A N 1
ATOM 2518 C CA . PHE A 1 309 ? 14.460 5.927 -5.031 1.00 97.75 309 PHE A CA 1
ATOM 2519 C C . PHE A 1 309 ? 14.533 4.860 -3.940 1.00 97.75 309 PHE A C 1
ATOM 2521 O O . PHE A 1 309 ? 14.549 5.202 -2.760 1.00 97.75 309 PHE A O 1
ATOM 2528 N N . HIS A 1 310 ? 14.632 3.580 -4.307 1.00 97.31 310 HIS A N 1
ATOM 2529 C CA . HIS A 1 310 ? 14.818 2.489 -3.348 1.00 97.31 310 HIS A CA 1
ATOM 2530 C C . HIS A 1 310 ? 16.107 2.669 -2.542 1.00 97.31 310 HIS A C 1
ATOM 2532 O O . HIS A 1 310 ? 16.065 2.643 -1.311 1.00 97.31 310 HIS A O 1
ATOM 2538 N N . GLN A 1 311 ? 17.212 2.981 -3.223 1.00 95.44 311 GLN A N 1
ATOM 2539 C CA . GLN A 1 311 ? 18.496 3.290 -2.588 1.00 95.44 311 GLN A CA 1
ATOM 2540 C C . GLN A 1 311 ? 18.412 4.535 -1.693 1.00 95.44 311 GLN A C 1
ATOM 2542 O O . GLN A 1 311 ? 18.819 4.492 -0.534 1.00 95.44 311 GLN A O 1
ATOM 2547 N N . SER A 1 312 ? 17.802 5.618 -2.181 1.00 96.69 312 SER A N 1
ATOM 2548 C CA . SER A 1 312 ? 17.659 6.860 -1.410 1.00 96.69 312 SER A CA 1
ATOM 2549 C C . SER A 1 312 ? 16.819 6.660 -0.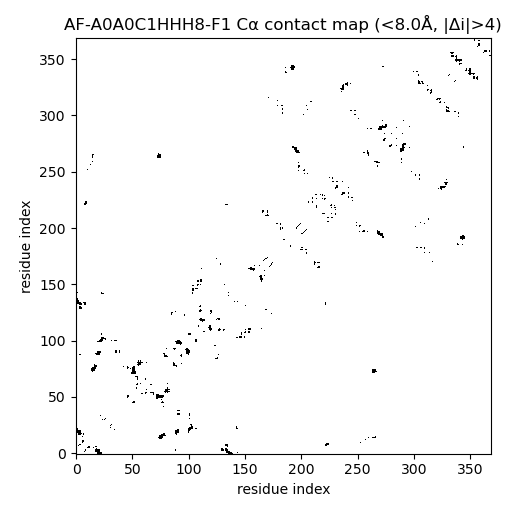147 1.00 96.69 312 SER A C 1
ATOM 2551 O O . SER A 1 312 ? 17.136 7.223 0.894 1.00 96.69 312 SER A O 1
ATOM 2553 N N . ILE A 1 313 ? 15.762 5.842 -0.200 1.00 97.00 313 ILE A N 1
ATOM 2554 C CA . ILE A 1 313 ? 14.965 5.494 0.985 1.00 97.00 313 ILE A CA 1
ATOM 2555 C C . ILE A 1 313 ? 15.787 4.661 1.967 1.00 97.00 313 ILE A C 1
ATOM 2557 O O . ILE A 1 313 ? 15.741 4.931 3.165 1.00 97.00 313 ILE A O 1
ATOM 2561 N N . HIS A 1 314 ? 16.559 3.686 1.483 1.00 95.12 314 HIS A N 1
ATOM 2562 C CA . HIS A 1 314 ? 17.458 2.910 2.335 1.00 95.12 314 HIS A CA 1
ATOM 2563 C C . HIS A 1 314 ? 18.443 3.820 3.090 1.00 95.12 314 HIS A C 1
ATOM 2565 O O . HIS A 1 314 ? 18.541 3.749 4.315 1.00 95.12 314 HIS A O 1
ATOM 2571 N N . GLU A 1 315 ? 19.120 4.722 2.378 1.00 95.12 315 GLU A N 1
ATOM 2572 C CA . GLU A 1 315 ? 20.062 5.682 2.964 1.00 95.12 315 GLU A CA 1
ATOM 2573 C C . GLU A 1 315 ? 19.393 6.671 3.922 1.00 95.12 315 GLU A C 1
ATOM 2575 O O . GLU A 1 315 ? 19.896 6.918 5.022 1.00 95.12 315 GLU A O 1
ATOM 2580 N N . PHE A 1 316 ? 18.227 7.196 3.540 1.00 94.44 316 PHE A N 1
ATOM 2581 C CA . PHE A 1 316 ? 17.438 8.093 4.375 1.00 94.44 316 PHE A CA 1
ATOM 2582 C C . PHE A 1 316 ? 17.092 7.435 5.718 1.00 94.44 316 PHE A C 1
ATOM 2584 O O . PHE A 1 316 ? 17.250 8.043 6.779 1.00 94.44 316 PHE A O 1
ATOM 2591 N N . LEU A 1 317 ? 16.654 6.172 5.694 1.00 91.31 317 LEU A N 1
ATOM 2592 C CA . LEU A 1 317 ? 16.306 5.419 6.901 1.00 91.31 317 LEU A CA 1
ATOM 2593 C C . LEU A 1 317 ? 17.538 5.029 7.731 1.00 91.31 317 LEU A C 1
ATOM 2595 O O . LEU A 1 317 ? 17.431 4.951 8.956 1.00 91.31 317 LEU A O 1
ATOM 2599 N N . ALA A 1 318 ? 18.704 4.868 7.097 1.00 90.94 318 ALA A N 1
ATOM 2600 C CA . ALA A 1 318 ? 19.992 4.668 7.766 1.00 90.94 318 ALA A CA 1
ATOM 2601 C C . ALA A 1 318 ? 20.561 5.948 8.417 1.00 90.94 318 ALA A C 1
ATOM 2603 O O . ALA A 1 318 ? 21.550 5.876 9.145 1.00 90.94 318 ALA A O 1
ATOM 2604 N N . GLY A 1 319 ? 19.930 7.107 8.198 1.00 89.31 319 GLY A N 1
ATOM 2605 C CA . GLY A 1 319 ? 20.270 8.379 8.843 1.00 89.31 319 GLY A CA 1
ATOM 2606 C C . GLY A 1 319 ? 20.806 9.455 7.899 1.00 89.31 319 GLY A C 1
ATOM 2607 O O . GLY A 1 319 ? 20.943 10.601 8.325 1.00 89.31 319 GLY A O 1
ATOM 2608 N N . ASN A 1 320 ? 21.052 9.138 6.624 1.00 93.25 320 ASN A N 1
ATOM 2609 C CA . ASN A 1 320 ? 21.438 10.124 5.615 1.00 93.25 320 ASN A CA 1
ATOM 2610 C C . ASN A 1 320 ? 20.196 10.849 5.073 1.00 93.25 320 ASN A C 1
ATOM 2612 O O . ASN A 1 320 ? 19.790 10.662 3.929 1.00 93.25 320 ASN A O 1
ATOM 2616 N N . GLU A 1 321 ? 19.542 11.660 5.908 1.00 89.69 321 GLU A N 1
ATOM 2617 C CA . GLU A 1 321 ? 18.275 12.304 5.530 1.00 89.69 321 GLU A CA 1
ATOM 2618 C C . GLU A 1 321 ? 18.416 13.336 4.392 1.00 89.69 321 GLU A C 1
ATOM 2620 O O . GLU A 1 321 ? 17.416 13.714 3.778 1.00 89.69 321 GLU A O 1
ATOM 2625 N N . ASP A 1 322 ? 19.638 13.782 4.091 1.00 92.38 322 ASP A N 1
ATOM 2626 C CA . ASP A 1 322 ? 19.915 14.763 3.039 1.00 92.38 322 ASP A CA 1
ATOM 2627 C C . ASP A 1 322 ? 19.962 14.151 1.630 1.00 92.38 322 ASP A C 1
ATOM 2629 O O . ASP A 1 322 ? 19.851 14.896 0.656 1.00 92.38 322 ASP A O 1
ATOM 2633 N N . ILE A 1 323 ? 20.032 12.819 1.494 1.00 94.44 323 ILE A N 1
ATOM 2634 C CA . ILE A 1 323 ? 20.107 12.145 0.184 1.00 94.44 323 ILE A CA 1
ATOM 2635 C C . ILE A 1 323 ? 18.931 12.495 -0.738 1.00 94.44 323 ILE A C 1
ATOM 2637 O O . ILE A 1 323 ? 19.107 12.747 -1.927 1.00 94.44 323 ILE A O 1
ATOM 2641 N N . LEU A 1 324 ? 17.719 12.585 -0.184 1.00 93.38 324 LEU A N 1
ATOM 2642 C CA . LEU A 1 324 ? 16.512 12.931 -0.940 1.00 93.38 324 LEU A CA 1
ATOM 2643 C C . LEU A 1 324 ? 16.446 14.424 -1.303 1.00 93.38 324 LEU A C 1
ATOM 2645 O O . LEU A 1 324 ? 15.705 14.798 -2.210 1.00 93.38 324 LEU A O 1
ATOM 2649 N N . LYS A 1 325 ? 17.228 15.276 -0.629 1.00 92.94 325 LYS A N 1
ATOM 2650 C CA . LYS A 1 325 ? 17.283 16.722 -0.892 1.00 92.94 325 LYS A CA 1
ATOM 2651 C C . LYS A 1 325 ? 18.232 17.087 -2.027 1.00 92.94 325 LYS A C 1
ATOM 2653 O O . LYS A 1 325 ? 18.144 18.198 -2.540 1.00 92.94 325 LYS A O 1
ATOM 2658 N N . SER A 1 326 ? 19.159 16.197 -2.367 1.00 89.88 326 SER A N 1
ATOM 2659 C CA . SER A 1 326 ? 20.138 16.388 -3.441 1.00 89.88 326 SER A CA 1
ATOM 2660 C C . SER A 1 326 ? 19.892 15.474 -4.639 1.00 89.88 326 SER A C 1
ATOM 2662 O O . SER A 1 326 ? 20.365 15.775 -5.731 1.00 89.88 326 SER A O 1
ATOM 2664 N N . SER A 1 327 ? 19.164 14.370 -4.449 1.00 92.44 327 SER A N 1
ATOM 2665 C CA . SER A 1 327 ? 18.865 13.417 -5.510 1.00 92.44 327 SER A CA 1
ATOM 2666 C C . SER A 1 327 ? 17.665 13.838 -6.346 1.00 92.44 327 SER A C 1
ATOM 2668 O O . SER A 1 327 ? 16.573 14.100 -5.844 1.00 92.44 327 SER A O 1
ATOM 2670 N N . ASP A 1 328 ? 17.860 13.778 -7.653 1.00 92.19 328 ASP A N 1
ATOM 2671 C CA . ASP A 1 328 ? 16.818 13.954 -8.652 1.00 92.19 328 ASP A CA 1
ATOM 2672 C C . ASP A 1 328 ? 15.986 12.683 -8.877 1.00 92.19 328 ASP A C 1
ATOM 2674 O O . ASP A 1 328 ? 14.974 12.737 -9.572 1.00 92.19 328 ASP A O 1
ATOM 2678 N N . LEU A 1 329 ? 16.363 11.545 -8.280 1.00 94.25 329 LEU A N 1
ATOM 2679 C CA . LEU A 1 329 ? 15.694 10.248 -8.447 1.00 94.25 329 LEU A CA 1
ATOM 2680 C C . LEU A 1 329 ? 15.590 9.792 -9.912 1.00 94.25 329 LEU A C 1
ATOM 2682 O O . LEU A 1 329 ? 14.567 9.256 -10.336 1.00 94.25 329 LEU A O 1
ATOM 2686 N N . GLU A 1 330 ? 16.641 9.995 -10.702 1.00 94.75 330 GLU A N 1
ATOM 2687 C CA . GLU A 1 330 ? 16.751 9.389 -12.026 1.00 94.75 330 GLU A CA 1
ATOM 2688 C C . GLU A 1 330 ? 18.169 8.906 -12.282 1.00 94.75 330 GLU A C 1
ATOM 2690 O O . GLU A 1 330 ? 19.118 9.683 -12.236 1.00 94.75 330 GLU A O 1
ATOM 2695 N N . ASP A 1 331 ? 18.283 7.627 -12.619 1.00 94.44 331 ASP A N 1
ATOM 2696 C CA . ASP A 1 331 ? 19.523 7.036 -13.088 1.00 94.44 331 ASP A CA 1
ATOM 2697 C C . ASP A 1 331 ? 19.402 6.678 -14.574 1.00 94.44 331 ASP A C 1
ATOM 2699 O O . ASP A 1 331 ? 18.542 5.907 -15.010 1.00 94.44 331 ASP A O 1
ATOM 2703 N N . ASN A 1 332 ? 20.262 7.304 -15.372 1.00 93.62 332 ASN A N 1
ATOM 2704 C CA . ASN A 1 332 ? 20.368 7.108 -16.812 1.00 93.62 332 ASN A CA 1
ATOM 2705 C C . ASN A 1 332 ? 21.702 6.488 -17.232 1.00 93.62 332 ASN A C 1
ATOM 2707 O O . ASN A 1 332 ? 21.945 6.422 -18.442 1.00 93.62 332 ASN A O 1
ATOM 2711 N N . SER A 1 333 ? 22.527 6.057 -16.275 1.00 94.69 333 SER A N 1
ATOM 2712 C CA . SER A 1 333 ? 23.823 5.437 -16.531 1.00 94.69 333 SER A CA 1
ATOM 2713 C C . SER A 1 333 ? 23.699 4.262 -17.510 1.00 94.69 333 SER A C 1
ATOM 2715 O O . SER A 1 333 ? 22.655 3.590 -17.561 1.00 94.69 333 SER A O 1
ATOM 2717 N N . PRO A 1 334 ? 24.740 3.995 -18.321 1.00 95.06 334 PRO A N 1
ATOM 2718 C CA . PRO A 1 334 ? 24.745 2.831 -19.195 1.00 95.06 334 PRO A CA 1
ATOM 2719 C C . PRO A 1 334 ? 24.510 1.519 -18.439 1.00 95.06 334 PRO A C 1
ATOM 2721 O O . PRO A 1 334 ? 23.752 0.686 -18.925 1.00 95.06 334 PRO A O 1
ATOM 2724 N N . GLU A 1 335 ? 25.058 1.371 -17.230 1.00 93.75 335 GLU A N 1
ATOM 2725 C CA . GLU A 1 335 ? 24.862 0.195 -16.370 1.00 93.75 335 GLU A CA 1
ATOM 2726 C C . GLU A 1 335 ? 23.379 -0.024 -16.034 1.00 93.75 335 GLU A C 1
ATOM 2728 O O . GLU A 1 335 ? 22.803 -1.037 -16.435 1.00 93.75 335 GLU A O 1
ATOM 2733 N N . THR A 1 336 ? 22.705 0.976 -15.453 1.00 94.69 336 THR A N 1
ATOM 2734 C CA . THR A 1 336 ? 21.267 0.892 -15.143 1.00 94.69 336 THR A CA 1
ATOM 2735 C C . THR A 1 336 ? 20.422 0.644 -16.391 1.00 94.69 336 THR A C 1
ATOM 2737 O O . THR A 1 336 ? 19.427 -0.087 -16.362 1.00 94.69 336 THR A O 1
ATOM 2740 N N . ARG A 1 337 ? 20.801 1.210 -17.542 1.00 95.69 337 ARG A N 1
ATOM 2741 C CA . ARG A 1 337 ? 20.115 0.905 -18.807 1.00 95.69 337 ARG A CA 1
ATOM 2742 C C . ARG A 1 337 ? 20.315 -0.549 -19.223 1.00 95.69 337 ARG A C 1
ATOM 2744 O O . ARG A 1 337 ? 19.342 -1.169 -19.665 1.00 95.69 337 ARG A O 1
ATOM 2751 N N . GLY A 1 338 ? 21.528 -1.076 -19.090 1.00 95.19 338 GLY A N 1
ATOM 2752 C CA . GLY A 1 338 ? 21.859 -2.478 -19.324 1.00 95.19 338 GLY A CA 1
ATOM 2753 C C . GLY A 1 338 ? 20.983 -3.404 -18.489 1.00 95.19 338 GLY A C 1
ATOM 2754 O O . GLY A 1 338 ? 20.243 -4.213 -19.054 1.00 95.19 338 GLY A O 1
ATOM 2755 N N . ASP A 1 339 ? 20.936 -3.163 -17.183 1.00 94.88 339 ASP A N 1
ATOM 2756 C CA . ASP A 1 339 ? 20.144 -3.911 -16.204 1.00 94.88 339 ASP A CA 1
ATOM 2757 C C . ASP A 1 339 ? 18.651 -3.920 -16.531 1.00 94.88 339 ASP A C 1
ATOM 2759 O O . ASP A 1 339 ? 17.988 -4.960 -16.558 1.00 94.88 339 ASP A O 1
ATOM 2763 N N . ILE A 1 340 ? 18.095 -2.756 -16.868 1.00 95.75 340 ILE A N 1
ATOM 2764 C CA . ILE A 1 340 ? 16.690 -2.634 -17.271 1.00 95.75 340 ILE A CA 1
ATOM 2765 C C . ILE A 1 340 ? 16.409 -3.434 -18.547 1.00 95.75 340 ILE A C 1
ATOM 2767 O O . ILE A 1 340 ? 15.351 -4.059 -18.690 1.00 95.75 340 ILE A O 1
ATOM 2771 N N . HIS A 1 341 ? 17.331 -3.411 -19.509 1.00 94.38 341 HIS A N 1
ATOM 2772 C CA . HIS A 1 341 ? 17.215 -4.218 -20.715 1.00 94.38 341 HIS A CA 1
ATOM 2773 C C . HIS A 1 341 ? 17.315 -5.717 -20.409 1.00 94.38 341 HIS A C 1
ATOM 2775 O O . HIS A 1 341 ? 16.565 -6.496 -21.005 1.00 94.38 341 HIS A O 1
ATOM 2781 N N . GLN A 1 342 ? 18.166 -6.109 -19.466 1.00 93.75 342 GLN A N 1
ATOM 2782 C CA . GLN A 1 342 ? 18.328 -7.486 -19.020 1.00 93.75 342 GLN A CA 1
ATOM 2783 C C . GLN A 1 342 ? 17.061 -8.004 -18.319 1.00 93.75 342 GLN A C 1
ATOM 2785 O O . GLN A 1 342 ? 16.521 -9.037 -18.720 1.00 93.75 342 GLN A O 1
ATOM 2790 N N . ARG A 1 343 ? 16.476 -7.226 -17.392 1.00 93.69 343 ARG A N 1
ATOM 2791 C CA . ARG A 1 343 ? 15.186 -7.535 -16.736 1.00 93.69 343 ARG A CA 1
ATOM 2792 C C . ARG A 1 343 ? 14.065 -7.810 -17.741 1.00 93.69 343 ARG A C 1
ATOM 2794 O O . ARG A 1 343 ? 13.191 -8.645 -17.493 1.00 93.69 343 ARG A O 1
ATOM 2801 N N . LEU A 1 344 ? 14.093 -7.129 -18.885 1.00 92.44 344 LEU A N 1
ATOM 2802 C CA . LEU A 1 344 ? 13.125 -7.257 -19.978 1.00 92.44 344 LEU A CA 1
ATOM 2803 C C . LEU A 1 344 ? 13.486 -8.324 -21.024 1.00 92.44 344 LEU A C 1
ATOM 2805 O O . LEU A 1 344 ? 12.848 -8.364 -22.077 1.00 92.44 344 LEU A O 1
ATOM 2809 N N . PHE A 1 345 ? 14.491 -9.164 -20.761 1.00 91.56 345 PHE A N 1
ATOM 2810 C CA . PHE A 1 345 ? 14.965 -10.219 -21.664 1.00 91.56 345 PHE A CA 1
ATOM 2811 C C . PHE A 1 345 ? 15.496 -9.686 -23.012 1.00 91.56 345 PHE A C 1
ATOM 2813 O O . PHE A 1 345 ? 15.390 -10.321 -24.059 1.00 91.56 345 PHE A O 1
ATOM 2820 N N . GLN A 1 346 ? 16.059 -8.472 -23.021 1.00 91.38 346 GLN A N 1
ATOM 2821 C CA . GLN A 1 346 ? 16.574 -7.795 -24.220 1.00 91.38 346 GLN A CA 1
ATOM 2822 C C . GLN A 1 346 ? 18.107 -7.868 -24.284 1.00 91.38 346 GLN A C 1
ATOM 2824 O O . GLN A 1 346 ? 18.762 -6.834 -24.425 1.00 91.38 346 GLN A O 1
ATOM 2829 N N . HIS A 1 347 ? 18.676 -9.078 -24.217 1.00 91.25 347 HIS A N 1
ATOM 2830 C CA . HIS A 1 347 ? 20.122 -9.324 -24.061 1.00 91.25 347 HIS A CA 1
ATOM 2831 C C . HIS A 1 347 ? 21.008 -8.538 -25.037 1.00 91.25 347 HIS A C 1
ATOM 2833 O O . HIS A 1 347 ? 21.898 -7.821 -24.602 1.00 91.25 347 HIS A O 1
ATOM 2839 N N . LYS A 1 348 ? 20.697 -8.541 -26.342 1.00 93.56 348 LYS A N 1
ATOM 2840 C CA . LYS A 1 348 ? 21.477 -7.789 -27.352 1.00 93.56 348 LYS A CA 1
ATOM 2841 C C . LYS A 1 348 ? 21.517 -6.277 -27.112 1.00 93.56 348 LYS A C 1
ATOM 2843 O O . LYS A 1 348 ? 22.392 -5.588 -27.624 1.00 93.56 348 LYS A O 1
ATOM 2848 N N . LYS A 1 349 ? 20.503 -5.721 -26.443 1.00 94.19 349 LYS A N 1
ATOM 2849 C CA . LYS A 1 349 ? 20.479 -4.298 -26.077 1.00 94.19 349 LYS A CA 1
ATOM 2850 C C . LYS A 1 349 ? 21.183 -4.070 -24.746 1.00 94.19 349 LYS A C 1
ATOM 2852 O O . LYS A 1 349 ? 21.852 -3.055 -24.628 1.00 94.19 349 LYS A O 1
ATOM 2857 N N . ALA A 1 350 ? 21.036 -4.995 -23.796 1.00 94.31 350 ALA A N 1
ATOM 2858 C CA . ALA A 1 350 ? 21.749 -4.957 -22.524 1.00 94.31 350 ALA A CA 1
ATOM 2859 C C . ALA A 1 350 ? 23.268 -4.976 -22.748 1.00 94.31 350 ALA A C 1
ATOM 2861 O O . ALA A 1 350 ? 23.948 -4.058 -22.317 1.00 94.31 350 ALA A O 1
ATOM 2862 N N . GLU A 1 351 ? 23.765 -5.914 -23.558 1.00 95.19 351 GLU A N 1
ATOM 2863 C CA . GLU A 1 351 ? 25.181 -6.032 -23.938 1.00 95.19 351 GLU A CA 1
ATOM 2864 C C . GLU A 1 351 ? 25.748 -4.722 -24.502 1.00 95.19 351 GLU A C 1
ATOM 2866 O O . GLU A 1 351 ? 26.796 -4.257 -24.073 1.00 95.19 351 GLU A O 1
ATOM 2871 N N . LYS A 1 352 ? 25.020 -4.055 -25.408 1.00 96.25 352 LYS A N 1
ATOM 2872 C CA . LYS A 1 352 ? 25.446 -2.752 -25.950 1.00 96.25 352 LYS A CA 1
ATOM 2873 C C . LYS A 1 352 ? 25.580 -1.676 -24.876 1.00 96.25 352 LYS A C 1
ATOM 2875 O O . LYS A 1 352 ? 26.463 -0.835 -24.981 1.00 96.25 352 LYS A O 1
ATOM 2880 N N . TRP A 1 353 ? 24.685 -1.669 -23.893 1.00 95.88 353 TRP A N 1
ATOM 2881 C CA . TRP A 1 353 ? 24.742 -0.719 -22.786 1.00 95.88 353 TRP A CA 1
ATOM 2882 C C . TRP A 1 353 ? 25.871 -1.045 -21.810 1.00 95.88 353 TRP A C 1
ATOM 2884 O O . TRP A 1 353 ? 26.567 -0.129 -21.392 1.00 95.88 353 TRP A O 1
ATOM 2894 N N . TYR A 1 354 ? 26.114 -2.322 -21.521 1.00 94.31 354 TYR A N 1
ATOM 2895 C CA . TYR A 1 354 ? 27.241 -2.743 -20.691 1.00 94.31 354 TYR A CA 1
ATOM 2896 C C . TYR A 1 354 ? 28.594 -2.434 -21.343 1.00 94.31 354 TYR A C 1
ATOM 2898 O O . TYR A 1 354 ? 29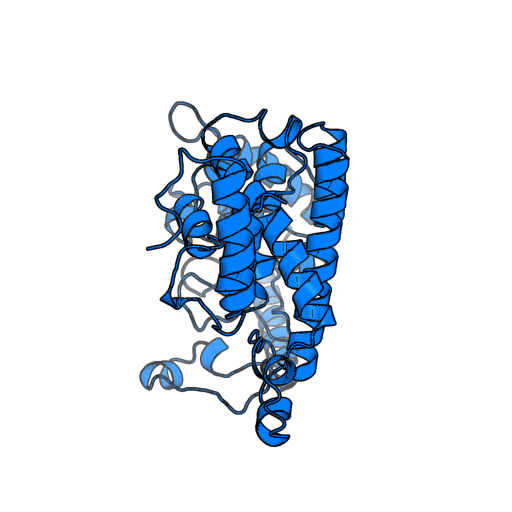.476 -1.905 -20.678 1.00 94.31 354 TYR A O 1
ATOM 2906 N N . LEU A 1 355 ? 28.730 -2.621 -22.660 1.00 94.00 355 LEU A N 1
ATOM 2907 C CA . LEU A 1 355 ? 29.930 -2.201 -23.397 1.00 94.00 355 LEU A CA 1
ATOM 2908 C C . LEU A 1 355 ? 30.161 -0.683 -23.330 1.00 94.00 355 LEU A C 1
ATOM 2910 O O . LEU A 1 355 ? 31.303 -0.236 -23.268 1.00 94.00 355 LEU A O 1
ATOM 2914 N N . LEU A 1 356 ? 29.091 0.121 -23.339 1.00 93.81 356 LEU A N 1
ATOM 2915 C CA . LEU A 1 356 ? 29.198 1.566 -23.114 1.00 93.81 356 LEU A CA 1
ATOM 2916 C C . LEU A 1 356 ? 29.601 1.879 -21.664 1.00 93.81 356 LEU A C 1
ATOM 2918 O O . LEU A 1 356 ? 30.425 2.762 -21.452 1.00 93.81 356 LEU A O 1
ATOM 2922 N N . ALA A 1 357 ? 29.078 1.137 -20.683 1.00 91.88 357 ALA A N 1
ATOM 2923 C CA . ALA A 1 357 ? 29.450 1.288 -19.275 1.00 91.88 357 ALA A CA 1
ATOM 2924 C C . ALA A 1 357 ? 30.950 1.033 -19.052 1.00 91.88 357 ALA A C 1
ATOM 2926 O O . ALA A 1 357 ? 31.616 1.827 -18.392 1.00 91.88 357 ALA A O 1
ATOM 2927 N N . GLU A 1 358 ? 31.501 -0.026 -19.655 1.00 89.12 358 GLU A N 1
ATOM 2928 C CA . GLU A 1 358 ? 32.935 -0.344 -19.580 1.00 89.12 358 GLU A CA 1
ATOM 2929 C C . GLU A 1 358 ? 33.815 0.733 -20.230 1.00 89.12 358 GLU A C 1
ATOM 2931 O O . GLU A 1 358 ? 34.898 1.034 -19.727 1.00 89.12 358 GLU A O 1
ATOM 2936 N N . GLN A 1 359 ? 33.356 1.339 -21.331 1.00 88.00 359 GLN A N 1
ATOM 2937 C CA . GLN A 1 359 ? 34.069 2.443 -21.982 1.00 88.00 359 GLN A CA 1
ATOM 2938 C C . GLN A 1 359 ? 34.093 3.707 -21.116 1.00 88.00 359 GLN A C 1
ATOM 2940 O O . GLN A 1 359 ? 35.098 4.418 -21.105 1.00 88.00 359 GLN A O 1
ATOM 2945 N N . GLU A 1 360 ? 33.003 3.992 -20.401 1.00 86.12 360 GLU A N 1
ATOM 2946 C CA . GLU A 1 360 ? 32.895 5.157 -19.519 1.00 86.12 360 GLU A CA 1
ATOM 2947 C C . GLU A 1 360 ? 33.634 4.960 -18.186 1.00 86.12 360 GLU A C 1
ATOM 2949 O O . GLU A 1 360 ? 34.154 5.931 -17.633 1.00 86.12 360 GLU A O 1
ATOM 2954 N N . ASN A 1 361 ? 33.730 3.724 -17.678 1.00 76.19 361 ASN A N 1
ATOM 2955 C CA . ASN A 1 361 ? 34.433 3.423 -16.430 1.00 76.19 361 ASN A CA 1
ATOM 2956 C C . ASN A 1 361 ? 35.151 2.049 -16.452 1.00 76.19 361 ASN A C 1
ATOM 2958 O O . ASN A 1 361 ? 34.617 1.054 -15.951 1.00 76.19 361 ASN A O 1
ATOM 2962 N N . PRO A 1 362 ? 36.403 1.985 -16.951 1.00 63.88 362 PRO A N 1
ATOM 2963 C CA . PRO A 1 362 ? 37.140 0.729 -17.146 1.00 63.88 362 PRO A CA 1
ATOM 2964 C C . PRO A 1 362 ? 37.490 -0.045 -15.863 1.00 63.88 362 PRO A C 1
ATOM 2966 O O . PRO A 1 362 ? 37.973 -1.172 -15.943 1.00 63.88 362 PRO A O 1
ATOM 2969 N N . GLN A 1 363 ? 37.308 0.549 -14.675 1.00 58.62 363 GLN A N 1
ATOM 2970 C CA . GLN A 1 363 ? 37.641 -0.088 -13.393 1.00 58.62 363 GLN A CA 1
ATOM 2971 C C . GLN A 1 363 ? 36.520 -0.990 -12.838 1.00 58.62 363 GLN A C 1
ATOM 2973 O O . GLN A 1 363 ? 36.787 -1.784 -11.939 1.00 58.62 363 GLN A O 1
ATOM 2978 N N . ASN A 1 364 ? 35.305 -0.946 -13.403 1.00 55.00 364 ASN A N 1
ATOM 2979 C CA . ASN A 1 364 ? 34.167 -1.801 -13.027 1.00 55.00 364 ASN A CA 1
ATOM 2980 C C . ASN A 1 364 ? 34.059 -3.065 -13.914 1.00 55.00 364 ASN A C 1
ATOM 2982 O O . ASN A 1 364 ? 32.980 -3.438 -14.361 1.00 55.00 364 ASN A O 1
ATOM 2986 N N . ALA A 1 365 ? 35.171 -3.760 -14.172 1.00 43.53 365 ALA A N 1
ATOM 2987 C CA . ALA A 1 365 ? 35.252 -4.928 -15.069 1.00 43.53 365 ALA A CA 1
ATOM 2988 C C . ALA A 1 365 ? 34.555 -6.221 -14.557 1.00 43.53 365 ALA A C 1
ATOM 2990 O O . ALA A 1 365 ? 34.969 -7.330 -14.887 1.00 43.53 365 ALA A O 1
ATOM 2991 N N . GLY A 1 366 ? 33.519 -6.102 -13.719 1.00 51.94 366 GLY A N 1
ATOM 2992 C CA . GLY A 1 366 ? 32.696 -7.219 -13.235 1.00 51.94 366 GLY A CA 1
ATOM 2993 C C . GLY A 1 366 ? 31.370 -7.408 -13.985 1.00 51.94 366 GLY A C 1
ATOM 2994 O O . GLY A 1 366 ? 30.609 -8.298 -13.624 1.00 51.94 366 GLY A O 1
ATOM 2995 N N . ILE A 1 367 ? 31.077 -6.582 -14.996 1.00 51.62 367 ILE A N 1
ATOM 2996 C CA . ILE A 1 367 ? 29.723 -6.391 -15.558 1.00 51.62 367 ILE A CA 1
ATOM 2997 C C . ILE A 1 367 ? 29.313 -7.475 -16.590 1.00 51.62 367 ILE A C 1
ATOM 2999 O O . ILE A 1 367 ? 28.154 -7.538 -16.995 1.00 51.62 367 ILE A O 1
ATOM 3003 N N . LEU A 1 368 ? 30.215 -8.380 -16.992 1.00 43.66 368 LEU A N 1
ATOM 3004 C CA . LEU A 1 368 ? 29.951 -9.388 -18.039 1.00 43.66 368 LEU A CA 1
ATOM 3005 C C . LEU A 1 368 ? 29.841 -10.854 -17.569 1.00 43.66 368 LEU A C 1
ATOM 3007 O O . LEU A 1 368 ? 29.797 -11.737 -18.427 1.00 43.66 368 LEU A O 1
ATOM 3011 N N . ASN A 1 369 ? 29.774 -11.135 -16.262 1.00 39.50 369 ASN A N 1
ATOM 3012 C CA . ASN A 1 369 ? 29.589 -12.510 -15.764 1.00 39.50 369 ASN A CA 1
ATOM 3013 C C . ASN A 1 369 ? 28.128 -12.878 -15.501 1.00 39.50 369 ASN A C 1
ATOM 3015 O O . ASN A 1 369 ? 27.444 -12.113 -14.786 1.00 39.50 369 ASN A O 1
#

Solvent-accessible surface area (backbone atoms only — not comparable to full-atom values): 19642 Å² total; per-residue (Å²): 56,35,27,21,57,46,60,20,32,74,65,60,52,83,39,35,60,48,32,34,32,34,66,39,92,64,88,43,75,66,55,52,52,51,53,51,52,51,48,53,53,48,51,53,56,41,47,70,71,57,15,50,41,65,52,35,68,49,45,65,75,46,59,76,66,67,57,79,70,88,76,49,41,40,26,45,24,65,40,33,50,49,47,87,80,75,51,15,50,31,40,68,27,69,80,76,87,52,58,32,63,29,25,29,61,64,54,27,33,44,58,32,44,48,99,86,68,47,53,28,49,79,78,34,66,51,55,31,66,47,67,71,38,51,31,88,71,49,79,72,61,66,56,54,51,47,24,53,55,38,36,56,56,46,34,66,35,82,36,76,98,87,35,32,39,37,51,40,53,44,57,53,55,65,38,70,60,50,56,61,75,44,48,84,60,61,87,42,75,87,50,41,49,48,64,42,37,44,50,58,77,62,42,49,44,61,53,55,52,50,53,27,52,27,56,65,69,69,50,84,60,48,34,59,66,57,37,46,50,54,37,34,77,69,57,47,32,26,71,61,24,39,54,51,53,49,48,43,53,52,52,39,55,51,51,42,49,50,39,20,60,72,65,60,16,68,47,47,61,32,33,66,48,39,56,75,71,67,55,80,51,67,68,57,53,70,75,36,51,56,36,46,74,70,56,50,52,51,51,53,53,40,48,27,29,48,55,47,43,56,52,37,51,53,41,33,63,74,66,45,60,59,48,35,48,74,39,54,41,68,52,80,48,38,51,58,50,12,36,54,27,35,38,59,58,34,53,81,58,12,52,56,23,40,57,49,30,43,73,77,42,71,86,63,82,70,81,87,121